Protein AF-A0A7S4SZW3-F1 (afdb_monomer)

Solvent-accessible surface area (backbone atoms only — not comparable to full-atom values): 33339 Å² total; per-residue (Å²): 132,83,81,67,98,62,89,63,89,72,62,67,44,76,42,72,58,24,98,63,13,32,38,39,44,101,88,49,81,38,69,34,59,40,70,69,54,49,54,52,49,53,53,24,60,76,66,71,45,86,62,58,76,78,70,55,50,70,69,56,52,54,50,32,32,19,23,18,48,20,42,51,50,39,27,71,74,71,55,43,67,82,67,76,93,74,54,83,84,53,67,84,66,77,69,69,89,64,81,55,88,83,47,61,69,55,54,50,57,51,37,51,32,20,59,35,82,54,69,91,75,29,39,46,62,76,57,54,62,69,31,70,48,53,55,68,72,63,71,67,59,66,68,58,31,27,56,50,48,54,35,40,47,55,42,39,73,44,57,70,51,60,47,42,49,19,48,59,46,43,80,47,43,48,78,64,35,47,50,58,50,47,51,46,50,58,55,33,24,79,88,66,81,67,44,38,32,61,67,27,38,27,52,34,23,51,70,44,68,46,93,55,24,65,58,50,26,52,46,34,50,62,59,69,59,77,81,87,59,86,45,47,41,64,68,64,56,35,17,53,45,24,67,72,46,52,49,75,69,34,48,50,53,51,50,57,67,45,26,78,88,67,75,70,42,40,46,53,69,44,52,47,58,60,40,38,75,79,42,74,83,72,51,68,64,52,42,46,53,46,49,51,52,41,65,68,69,35,75,92,73,78,84,80,64,96,73,68,52,38,37,67,69,57,54,52,40,70,24,57,68,48,43,54,48,48,53,51,49,51,52,50,50,49,52,50,50,54,52,35,47,53,50,32,52,44,27,61,66,36,44,62,52,42,53,55,53,49,52,56,49,52,52,38,44,54,50,42,57,58,34,41,53,55,50,65,46,85,88,59,58,68,67,60,31,54,50,32,52,56,48,44,50,52,38,50,49,55,47,38,56,46,44,57,60,54,53,43,92,54,57,64,70,57,47,53,52,51,51,49,52,51,56,54,58,73,69,58,85,85,78,98,64,89,78,71,76,77,78,77,81,83,45,78,39,37,57,60,42,55,48,36,64,74,70,39,39,58,57,70,50,54,67,40,47,52,53,40,51,52,46,53,58,40,55,80,75,42,88,76,49,75,66,49,50,50,52,42,38,54,35,48,50,53,44,40,56,55,49,49,54,54,51,55,51,53,50,56,50,46,54,54,50,46,55,53,33,49,56,51,73,63,57,74,74,76,74,71,84,72,83,73,62,86,75,62,86,79,81,83,86,84,90,78,90,84,83,89,80,90,81,90,79,91,82,89,83,87,86,83,89,82,82,88,76,84,82,87,77,80,83,134

Secondary structure (DSSP, 8-state):
----SS--TTSPEEE--GGG-EEEETTEEEE---HHHHHHHHHHHHTT-TTGGGGS-HHHHHHHHHHHHHHHHHHHHHSS-SS-SS-GGGGGG------GGGS-HHHHHHHHHHT-S-TTTSPPHHHHHTSHHHHHH----HHHHHHHHHHHHHHHTS-HHHHHHHHHHHTT--HHHHHHHHHHHHHH-SS-SSEE-HHHHHHHHHHTT-S-HHHHHHHHHHHT-SSS-SSEEHHHHHHHHHHHH--HHHHHHHHHHH-SS--SEE-HHHHHHHHHTT-TT--HHHHHHHHHHHHHHS---S---SSS-EEHHHHHHT-HHHHHHHHHHHHHHHHHHHHHHHHHHHHHHHHHHHHHHHHHHHHHHHHHHHHHHHHH-TTS-HHHHHHHHHHHHHHHHHHHHHHHS--SSS-HHHHHHHHHHHHHHHTS-------PPP-----TTTHHHHHHHHTTGGGTTHHHHHHHHHHHHHHTTSPPPHHHHHHHHHHHHHHHHHHHHHHHHHHHHHHHHHHHHHHHHS-----------SS-S-----------------------------------

Radius of gyration: 40.53 Å; Cα contacts (8 Å, |Δi|>4): 523; chains: 1; bounding box: 101×86×108 Å

Structure (mmCIF, N/CA/C/O backbone):
data_AF-A0A7S4SZW3-F1
#
_entry.id   AF-A0A7S4SZW3-F1
#
loop_
_atom_site.group_PDB
_atom_site.id
_atom_site.type_symbol
_atom_site.label_atom_id
_atom_site.label_alt_id
_atom_site.label_comp_id
_atom_site.label_asym_id
_atom_site.label_entity_id
_atom_site.label_seq_id
_atom_site.pdbx_PDB_ins_code
_atom_site.Cartn_x
_atom_site.Cartn_y
_atom_site.Cartn_z
_atom_site.occupancy
_atom_site.B_iso_or_equiv
_atom_site.auth_seq_id
_atom_site.auth_comp_id
_atom_site.auth_asym_id
_atom_site.auth_atom_id
_atom_site.pdbx_PDB_model_num
ATOM 1 N N . LEU A 1 1 ? -14.433 -16.819 2.470 1.00 30.31 1 LEU A N 1
ATOM 2 C CA . LEU A 1 1 ? -14.154 -16.312 1.106 1.00 30.31 1 LEU A CA 1
ATOM 3 C C . LEU A 1 1 ? -15.058 -15.107 0.884 1.00 30.31 1 LEU A C 1
ATOM 5 O O . LEU A 1 1 ? -16.231 -15.236 1.218 1.00 30.31 1 LEU A O 1
ATOM 9 N N . PRO A 1 2 ? -14.548 -13.937 0.460 1.00 28.16 2 PRO A N 1
ATOM 10 C CA . PRO A 1 2 ? -15.409 -12.787 0.226 1.00 28.16 2 PRO A CA 1
ATOM 11 C C . PRO A 1 2 ? -16.264 -13.086 -1.004 1.00 28.16 2 PRO A C 1
ATOM 13 O O . PRO A 1 2 ? -15.736 -13.489 -2.039 1.00 28.16 2 PRO A O 1
ATOM 16 N N . ALA A 1 3 ? -17.578 -12.932 -0.860 1.00 31.22 3 ALA A N 1
ATOM 17 C CA . ALA A 1 3 ? -18.482 -12.879 -1.992 1.00 31.22 3 ALA A CA 1
ATOM 18 C C . ALA A 1 3 ? -18.010 -11.729 -2.887 1.00 31.22 3 ALA A C 1
ATOM 20 O O . ALA A 1 3 ? -18.008 -10.573 -2.473 1.00 31.22 3 ALA A O 1
ATOM 21 N N . THR A 1 4 ? -17.512 -12.058 -4.071 1.00 34.56 4 THR A N 1
ATOM 22 C CA . THR A 1 4 ? -17.270 -11.075 -5.119 1.00 34.56 4 THR A CA 1
ATOM 23 C C . THR A 1 4 ? -18.615 -10.479 -5.519 1.00 34.56 4 THR A C 1
ATOM 25 O O . THR A 1 4 ? -19.553 -11.228 -5.794 1.00 34.56 4 THR A O 1
ATOM 28 N N . ASP A 1 5 ? -18.692 -9.148 -5.560 1.00 37.91 5 ASP A N 1
ATOM 29 C CA . ASP A 1 5 ? -19.853 -8.304 -5.903 1.00 37.91 5 ASP A CA 1
ATOM 30 C C . ASP A 1 5 ? -20.379 -8.469 -7.348 1.00 37.91 5 ASP A C 1
ATOM 32 O O . ASP A 1 5 ? -20.939 -7.556 -7.948 1.00 37.91 5 ASP A O 1
ATOM 36 N N . ALA A 1 6 ? -20.247 -9.652 -7.938 1.00 37.91 6 ALA A N 1
ATOM 37 C CA . ALA A 1 6 ? -20.726 -9.950 -9.276 1.00 37.91 6 ALA A CA 1
ATOM 38 C C . ALA A 1 6 ? -21.393 -11.326 -9.292 1.00 37.91 6 ALA A C 1
ATOM 40 O O . ALA A 1 6 ? -20.738 -12.321 -9.569 1.00 37.91 6 ALA A O 1
ATOM 41 N N . GLY A 1 7 ? -22.688 -11.359 -8.958 1.00 43.50 7 GLY A N 1
ATOM 42 C CA . GLY A 1 7 ? -23.706 -12.260 -9.522 1.00 43.50 7 GLY A CA 1
ATOM 43 C C . GLY A 1 7 ? -23.380 -13.735 -9.800 1.00 43.50 7 GLY A C 1
ATOM 44 O O . GLY A 1 7 ? -24.019 -14.289 -10.687 1.00 43.50 7 GLY A O 1
ATOM 45 N N . ASP A 1 8 ? -22.428 -14.373 -9.115 1.00 43.72 8 ASP A N 1
ATOM 46 C CA . ASP A 1 8 ? -22.057 -15.765 -9.390 1.00 43.72 8 ASP A CA 1
ATOM 47 C C . ASP A 1 8 ? -23.120 -16.709 -8.781 1.00 43.72 8 ASP A C 1
ATOM 49 O O . ASP A 1 8 ? -23.240 -16.782 -7.552 1.00 43.72 8 ASP A O 1
ATOM 53 N N . PRO A 1 9 ? -23.917 -17.428 -9.598 1.00 49.62 9 PRO A N 1
ATOM 54 C CA . PRO A 1 9 ? -25.117 -18.166 -9.170 1.00 49.62 9 PRO A CA 1
ATOM 55 C C . PRO A 1 9 ? -24.829 -19.431 -8.340 1.00 49.62 9 PRO A C 1
ATOM 57 O O . PRO A 1 9 ? -25.724 -20.216 -8.042 1.00 49.62 9 PRO A O 1
ATOM 60 N N . ARG A 1 10 ? -23.568 -19.687 -7.979 1.00 52.88 10 ARG A N 1
ATOM 61 C CA . ARG A 1 10 ? -23.161 -20.937 -7.316 1.00 52.88 10 ARG A CA 1
ATOM 62 C C . ARG A 1 10 ? -23.232 -20.898 -5.794 1.00 52.88 10 ARG A C 1
ATOM 64 O O . ARG A 1 10 ? -23.084 -21.947 -5.176 1.00 52.88 10 ARG A O 1
ATOM 71 N N . TYR A 1 11 ? -23.438 -19.731 -5.187 1.00 56.66 11 TYR A N 1
ATOM 72 C CA . TYR A 1 11 ? -23.332 -19.572 -3.737 1.00 56.66 11 TYR A CA 1
ATOM 73 C C . TYR A 1 11 ? -24.644 -19.083 -3.122 1.00 56.66 11 TYR A C 1
ATOM 75 O O . TYR A 1 11 ? -25.170 -18.035 -3.496 1.00 56.66 11 TYR A O 1
ATOM 83 N N . ALA A 1 12 ? -25.158 -19.835 -2.144 1.00 63.16 12 ALA A N 1
ATOM 84 C CA . ALA A 1 12 ? -26.318 -19.430 -1.357 1.00 63.16 12 ALA A CA 1
ATOM 85 C C . ALA A 1 12 ? -25.987 -18.174 -0.531 1.00 63.16 12 ALA A C 1
ATOM 87 O O . ALA A 1 12 ? -24.978 -18.129 0.177 1.00 63.16 12 ALA A O 1
ATOM 88 N N . LYS A 1 13 ? -26.847 -17.155 -0.603 1.00 66.94 13 LYS A N 1
ATOM 89 C CA . LYS A 1 13 ? -26.738 -15.938 0.208 1.00 66.94 13 LYS A CA 1
ATOM 90 C C . LYS A 1 13 ? -27.349 -16.196 1.580 1.00 66.94 13 LYS A C 1
ATOM 92 O O . LYS A 1 13 ? -28.472 -16.684 1.675 1.00 66.94 13 LYS A O 1
ATOM 97 N N . VAL A 1 14 ? -26.627 -15.859 2.643 1.00 65.88 14 VAL A N 1
ATOM 98 C CA . VAL A 1 14 ? -27.110 -15.993 4.024 1.00 65.88 14 VAL A CA 1
ATOM 99 C C . VAL A 1 14 ? -27.618 -14.637 4.507 1.00 65.88 14 VAL A C 1
ATOM 101 O O . VAL A 1 14 ? -26.858 -13.673 4.540 1.00 65.88 14 VAL A O 1
ATOM 104 N N . PHE A 1 15 ? -28.884 -14.567 4.903 1.00 66.00 15 PHE A N 1
ATOM 105 C CA . PHE A 1 15 ? -29.509 -13.395 5.505 1.00 66.00 15 PHE A CA 1
ATOM 106 C C . PHE A 1 15 ? -29.899 -13.711 6.947 1.00 66.00 15 PHE A C 1
ATOM 108 O O . PHE A 1 15 ? -30.791 -14.518 7.202 1.00 66.00 15 PHE A O 1
ATOM 115 N N . GLY A 1 16 ? -29.225 -13.065 7.896 1.00 64.12 16 GLY A N 1
ATOM 116 C CA . GLY A 1 16 ? -29.475 -13.266 9.321 1.00 64.12 16 GLY A CA 1
ATOM 117 C C . GLY A 1 16 ? -29.006 -14.625 9.852 1.00 64.12 16 GLY A C 1
ATOM 118 O O . GLY A 1 16 ? -28.382 -15.427 9.159 1.00 64.12 16 GLY A O 1
ATOM 119 N N . PHE A 1 17 ? -29.309 -14.873 11.122 1.00 67.00 17 PHE A N 1
ATOM 120 C CA . PHE A 1 17 ? -28.934 -16.080 11.853 1.00 67.00 17 PHE A CA 1
ATOM 121 C C . PHE A 1 17 ? -30.046 -16.460 12.840 1.00 67.00 17 PHE A C 1
ATOM 123 O O . PHE A 1 17 ? -30.915 -15.636 13.146 1.00 67.00 17 PHE A O 1
ATOM 130 N N . GLY A 1 18 ? -30.056 -17.706 13.315 1.00 72.25 18 GLY A N 1
ATOM 131 C CA . GLY A 1 18 ? -31.034 -18.158 14.299 1.00 72.25 18 GLY A CA 1
ATOM 132 C C . GLY A 1 18 ? -32.472 -18.121 13.783 1.00 72.25 18 GLY A C 1
ATOM 133 O O . GLY A 1 18 ? -32.779 -18.586 12.684 1.00 72.25 18 GLY A O 1
ATOM 134 N N . ILE A 1 19 ? -33.365 -17.521 14.574 1.00 67.62 19 ILE A N 1
ATOM 135 C CA . ILE A 1 19 ? -34.800 -17.377 14.262 1.00 67.62 19 ILE A CA 1
ATOM 136 C C . ILE A 1 19 ? -35.043 -16.516 13.007 1.00 67.62 19 ILE A C 1
ATOM 138 O O . ILE A 1 19 ? -36.060 -16.684 12.338 1.00 67.62 19 ILE A O 1
ATOM 142 N N . LEU A 1 20 ? -34.111 -15.627 12.656 1.00 66.12 20 LEU A N 1
ATOM 143 C CA . LEU A 1 20 ? -34.199 -14.763 11.471 1.00 66.12 20 LEU A CA 1
ATOM 144 C C . LEU A 1 20 ? -33.344 -15.272 10.300 1.00 66.12 20 LEU A C 1
ATOM 146 O O . LEU A 1 20 ? -33.297 -14.631 9.255 1.00 66.12 20 LEU A O 1
ATOM 150 N N . GLY A 1 21 ? -32.659 -16.407 10.471 1.00 70.25 21 GLY A N 1
ATOM 151 C CA . GLY A 1 21 ? -31.776 -16.969 9.458 1.00 70.25 21 GLY A CA 1
ATOM 152 C C . GLY A 1 21 ? -32.549 -17.474 8.245 1.00 70.25 21 GLY A C 1
ATOM 153 O O . GLY A 1 21 ? -33.362 -18.394 8.355 1.00 70.25 21 GLY A O 1
ATOM 154 N N . THR A 1 22 ? -32.254 -16.904 7.083 1.00 71.50 22 THR A N 1
ATOM 155 C CA . THR A 1 22 ? -32.758 -17.332 5.776 1.00 71.50 22 THR A CA 1
ATOM 156 C C . THR A 1 22 ? -31.604 -17.479 4.794 1.00 71.50 22 THR A C 1
ATOM 158 O O . THR A 1 22 ? -30.723 -16.633 4.697 1.00 71.50 22 THR A O 1
ATOM 161 N N . LEU A 1 23 ? -31.603 -18.586 4.068 1.00 72.50 23 LEU A N 1
ATOM 162 C CA . LEU A 1 23 ? -30.692 -18.908 2.987 1.00 72.50 23 LEU A CA 1
ATOM 163 C C . LEU A 1 23 ? -31.435 -18.695 1.679 1.00 72.50 23 LEU A C 1
ATOM 165 O O . LEU A 1 23 ? -32.443 -19.349 1.425 1.00 72.50 23 LEU A O 1
ATOM 169 N N . VAL A 1 24 ? -30.936 -17.778 0.867 1.00 68.56 24 VAL A N 1
ATOM 170 C CA . VAL A 1 24 ? -31.509 -17.439 -0.430 1.00 68.56 24 VAL A CA 1
ATOM 171 C C . VAL A 1 24 ? -30.620 -18.040 -1.505 1.00 68.56 24 VAL A C 1
ATOM 173 O O . VAL A 1 24 ? -29.436 -17.711 -1.603 1.00 68.56 24 VAL A O 1
ATOM 176 N N . ASP A 1 25 ? -31.191 -18.929 -2.307 1.00 67.56 25 ASP A N 1
ATOM 177 C CA . ASP A 1 25 ? -30.577 -19.440 -3.528 1.00 67.56 25 ASP A CA 1
ATOM 178 C C . ASP A 1 25 ? -31.562 -19.341 -4.700 1.00 67.56 25 ASP A C 1
ATOM 180 O O . ASP A 1 25 ? -32.731 -18.996 -4.518 1.00 67.56 25 ASP A O 1
ATOM 184 N N . ASP A 1 26 ? -31.119 -19.703 -5.904 1.00 62.53 26 ASP A N 1
ATOM 185 C CA . ASP A 1 26 ? -31.947 -19.696 -7.122 1.00 62.53 26 ASP A CA 1
ATOM 186 C C . ASP A 1 26 ? -33.209 -20.577 -7.008 1.00 62.53 26 ASP A C 1
ATOM 188 O O . ASP A 1 26 ? -34.135 -20.491 -7.818 1.00 62.53 26 ASP A O 1
ATOM 192 N N . CYS A 1 27 ? -33.262 -21.456 -6.003 1.00 57.38 27 CYS A N 1
ATOM 193 C CA . CYS A 1 27 ? -34.390 -22.327 -5.725 1.00 57.38 27 CYS A CA 1
ATOM 194 C C . CYS A 1 27 ? -35.438 -21.745 -4.767 1.00 57.38 27 CYS A C 1
ATOM 196 O O . CYS A 1 27 ? -36.464 -22.406 -4.575 1.00 57.38 27 CYS A O 1
ATOM 198 N N . GLY A 1 28 ? -35.208 -20.554 -4.210 1.00 63.19 28 GLY A N 1
ATOM 199 C CA . GLY A 1 28 ? -36.109 -19.846 -3.301 1.00 63.19 28 GLY A CA 1
ATOM 200 C C . GLY A 1 28 ? -35.564 -19.700 -1.878 1.00 63.19 28 GLY A C 1
ATOM 201 O O . GLY A 1 28 ? -34.566 -20.312 -1.500 1.00 63.19 28 GLY A O 1
ATOM 202 N N . ASP A 1 29 ? -36.255 -18.889 -1.078 1.00 68.75 29 ASP A N 1
ATOM 203 C CA . ASP A 1 29 ? -35.868 -18.581 0.300 1.00 68.75 29 ASP A CA 1
ATOM 204 C C . ASP A 1 29 ? -36.092 -19.788 1.218 1.00 68.75 29 ASP A C 1
ATOM 206 O O . ASP A 1 29 ? -37.175 -20.382 1.262 1.00 68.75 29 ASP A O 1
ATOM 210 N N . ARG A 1 30 ? -35.065 -20.154 1.986 1.00 73.38 30 ARG A N 1
ATOM 211 C CA . ARG A 1 30 ? -35.088 -21.302 2.897 1.00 73.38 30 ARG A CA 1
ATOM 212 C C . ARG A 1 30 ? -34.680 -20.872 4.291 1.00 73.38 30 ARG A C 1
ATOM 214 O O . ARG A 1 30 ? -33.566 -20.419 4.507 1.00 73.38 30 ARG A O 1
ATOM 221 N N . SER A 1 31 ? -35.553 -21.041 5.271 1.00 72.69 31 SER A N 1
ATOM 222 C CA . SER A 1 31 ? -35.206 -20.754 6.665 1.00 72.69 31 SER A CA 1
ATOM 223 C C . SER A 1 31 ? -34.156 -21.732 7.196 1.00 72.69 31 SER A C 1
ATOM 225 O O . SER A 1 31 ? -34.266 -22.942 6.985 1.00 72.69 31 SER A O 1
ATOM 227 N N . CYS A 1 32 ? -33.214 -21.231 7.990 1.00 76.50 32 CYS A N 1
ATOM 228 C CA . CYS A 1 32 ? -32.220 -22.022 8.721 1.00 76.50 32 CYS A CA 1
ATOM 229 C C . CYS A 1 32 ? -32.797 -22.666 9.993 1.00 76.50 32 CYS A C 1
ATOM 231 O O . CYS A 1 32 ? -32.067 -22.888 10.959 1.00 76.50 32 CYS A O 1
ATOM 233 N N . TRP A 1 33 ? -34.111 -22.881 10.057 1.00 79.00 33 TRP A N 1
ATOM 234 C CA . TRP A 1 33 ? -34.772 -23.305 11.283 1.00 79.00 33 TRP A CA 1
ATOM 235 C C . TRP A 1 33 ? -34.561 -24.793 11.552 1.00 79.00 33 TRP A C 1
ATOM 237 O O . TRP A 1 33 ? -34.513 -25.600 10.618 1.00 79.00 33 TRP A O 1
ATOM 247 N N . PRO A 1 34 ? -34.479 -25.181 12.833 1.00 79.25 34 PRO A N 1
ATOM 248 C CA . PRO A 1 34 ? -34.482 -26.583 13.196 1.00 79.25 34 PRO A CA 1
ATOM 249 C C . PRO A 1 34 ? -35.859 -27.223 12.958 1.00 79.25 34 PRO A C 1
ATOM 251 O O . PRO A 1 34 ? -36.873 -26.515 12.892 1.00 79.25 34 PRO A O 1
ATOM 254 N N . PRO A 1 35 ? -35.940 -28.565 12.892 1.00 77.06 35 PRO A N 1
ATOM 255 C CA . PRO A 1 35 ? -37.190 -29.283 12.644 1.00 77.06 35 PRO A CA 1
ATOM 256 C C . PRO A 1 35 ? -38.271 -28.942 13.675 1.00 77.06 35 PRO A C 1
ATOM 258 O O . PRO A 1 35 ? -39.436 -28.764 13.322 1.00 77.06 35 PRO A O 1
ATOM 261 N N . GLU A 1 36 ? -37.883 -28.771 14.941 1.00 78.75 36 GLU A N 1
ATOM 262 C CA . GLU A 1 36 ? -38.805 -28.383 16.013 1.00 78.75 36 GLU A CA 1
ATOM 263 C C . GLU A 1 36 ? -39.377 -26.974 15.790 1.00 78.75 36 GLU A C 1
ATOM 265 O O . GLU A 1 36 ? -40.552 -26.723 16.060 1.00 78.75 36 GLU A O 1
ATOM 270 N N . GLY A 1 37 ? -38.564 -26.054 15.258 1.00 79.00 37 GLY A N 1
ATOM 271 C CA . GLY A 1 37 ? -38.998 -24.698 14.932 1.00 79.00 37 GLY A CA 1
ATOM 272 C C . GLY A 1 37 ? -39.996 -24.660 13.784 1.00 79.00 37 GLY A C 1
ATOM 273 O O . GLY A 1 37 ? -40.968 -23.908 13.839 1.00 79.00 37 GLY A O 1
ATOM 274 N N . HIS A 1 38 ? -39.831 -25.542 12.800 1.00 76.38 38 HIS A N 1
ATOM 275 C CA . HIS A 1 38 ? -40.815 -25.724 11.738 1.00 76.38 38 HIS A CA 1
ATOM 276 C C . HIS A 1 38 ? -42.146 -26.277 12.235 1.00 76.38 38 HIS A C 1
ATOM 278 O O . HIS A 1 38 ? -43.194 -25.756 11.849 1.00 76.38 38 HIS A O 1
ATOM 284 N N . MET A 1 39 ? -42.124 -27.270 13.125 1.00 77.25 39 MET A N 1
ATOM 285 C CA . MET A 1 39 ? -43.350 -27.794 13.734 1.00 77.25 39 MET A CA 1
ATOM 286 C C . MET A 1 39 ? -44.084 -26.713 14.535 1.00 77.25 39 MET A C 1
ATOM 288 O O . MET A 1 39 ? -45.298 -26.555 14.398 1.00 77.25 39 MET A O 1
ATOM 292 N N . LEU A 1 40 ? -43.351 -25.922 15.326 1.00 80.56 40 LEU A N 1
ATOM 293 C CA . LEU A 1 40 ? -43.925 -24.814 16.092 1.00 80.56 40 LEU A CA 1
ATOM 294 C C . LEU A 1 40 ? -44.498 -23.721 15.189 1.00 80.56 40 LEU A C 1
ATOM 296 O O . LEU A 1 40 ? -45.578 -23.207 15.474 1.00 80.56 40 LEU A O 1
ATOM 300 N N . HIS A 1 41 ? -43.830 -23.405 14.080 1.00 81.25 41 HIS A N 1
ATOM 301 C CA . HIS A 1 41 ? -44.348 -22.453 13.106 1.00 81.25 41 HIS A CA 1
ATOM 302 C C . HIS A 1 41 ? -45.645 -22.939 12.451 1.00 81.25 41 HIS A C 1
ATOM 304 O O . HIS A 1 41 ? -46.604 -22.176 12.363 1.00 81.25 41 HIS A O 1
ATOM 310 N N . GLN A 1 42 ? -45.713 -24.209 12.038 1.00 81.25 42 GLN A N 1
ATOM 311 C CA . GLN A 1 42 ? -46.928 -24.796 11.460 1.00 81.25 42 GLN A CA 1
ATOM 312 C C . GLN A 1 42 ? -48.089 -24.798 12.465 1.00 81.25 42 GLN A C 1
ATOM 314 O O . GLN A 1 42 ? -49.207 -24.411 12.123 1.00 81.25 42 GLN A O 1
ATOM 319 N N . ALA A 1 43 ? -47.822 -25.156 13.724 1.00 81.81 43 ALA A N 1
ATOM 320 C CA . ALA A 1 43 ? -48.816 -25.098 14.794 1.00 81.81 43 ALA A CA 1
ATOM 321 C C . ALA A 1 43 ? -49.287 -23.658 15.073 1.00 81.81 43 ALA A C 1
ATOM 323 O O . ALA A 1 43 ? -50.478 -23.413 15.264 1.00 81.81 43 ALA A O 1
ATOM 324 N N . ALA A 1 44 ? -48.372 -22.686 15.056 1.00 83.81 44 ALA A N 1
ATOM 325 C CA . ALA A 1 44 ? -48.701 -21.276 15.226 1.00 83.81 44 ALA A CA 1
ATOM 326 C C . ALA A 1 44 ? -49.536 -20.728 14.059 1.00 83.81 44 ALA A C 1
ATOM 328 O O . ALA A 1 44 ? -50.492 -19.989 14.294 1.00 83.81 44 ALA A O 1
ATOM 329 N N . GLN A 1 45 ? -49.234 -21.127 12.818 1.00 82.44 45 GLN A N 1
ATOM 330 C CA . GLN A 1 45 ? -50.043 -20.786 11.645 1.00 82.44 45 GLN A CA 1
ATOM 331 C C . GLN A 1 45 ? -51.464 -21.350 11.761 1.00 82.44 45 GLN A C 1
ATOM 333 O O . GLN A 1 45 ? -52.427 -20.611 11.547 1.00 82.44 45 GLN A O 1
ATOM 338 N N . ALA A 1 46 ? -51.602 -22.618 12.164 1.00 85.69 46 ALA A N 1
ATOM 339 C CA . ALA A 1 46 ? -52.904 -23.246 12.390 1.00 85.69 46 ALA A CA 1
ATOM 340 C C . ALA A 1 46 ? -53.727 -22.504 13.461 1.00 85.69 46 ALA A C 1
ATOM 342 O O . ALA A 1 46 ? -54.930 -22.308 13.299 1.00 85.69 46 ALA A O 1
ATOM 343 N N . ASN A 1 47 ? -53.062 -22.013 14.511 1.00 84.81 47 ASN A N 1
ATOM 344 C CA . ASN A 1 47 ? -53.687 -21.298 15.625 1.00 84.81 47 ASN A CA 1
ATOM 345 C C . ASN A 1 47 ? -53.761 -19.768 15.441 1.00 84.81 47 ASN A C 1
ATOM 347 O O . ASN A 1 47 ? -54.202 -19.071 16.354 1.00 84.81 47 ASN A O 1
ATOM 351 N N . LYS A 1 48 ? -53.338 -19.225 14.286 1.00 85.75 48 LYS A N 1
ATOM 352 C CA . LYS A 1 48 ? -53.221 -17.773 14.010 1.00 85.75 48 LYS A CA 1
ATOM 353 C C . LYS A 1 48 ? -52.426 -16.997 15.073 1.00 85.75 48 LYS A C 1
ATOM 355 O O . LYS A 1 48 ? -52.664 -15.811 15.309 1.00 85.75 48 LYS A O 1
ATOM 360 N N . ASP A 1 49 ? -51.464 -17.654 15.704 1.00 82.19 49 ASP A N 1
ATOM 361 C CA . ASP A 1 49 ? -50.702 -17.097 16.810 1.00 82.19 49 ASP A CA 1
ATOM 362 C C . ASP A 1 49 ? -49.471 -16.345 16.305 1.00 82.19 49 ASP A C 1
ATOM 364 O O . ASP A 1 49 ? -48.474 -16.942 15.908 1.00 82.19 49 ASP A O 1
ATOM 368 N N . ARG A 1 50 ? -49.529 -15.011 16.320 1.00 77.94 50 ARG A N 1
ATOM 369 C CA . ARG A 1 50 ? -48.428 -14.155 15.849 1.00 77.94 50 ARG A CA 1
ATOM 370 C C . ARG A 1 50 ? -47.304 -13.970 16.877 1.00 77.94 50 ARG A C 1
ATOM 372 O O . ARG A 1 50 ? -46.222 -13.531 16.507 1.00 77.94 50 ARG A O 1
ATOM 379 N N . GLY A 1 51 ? -47.535 -14.303 18.149 1.00 79.56 51 GLY A N 1
ATOM 380 C CA . GLY A 1 51 ? -46.595 -14.069 19.256 1.00 79.56 51 GLY A CA 1
ATOM 381 C C . GLY A 1 51 ? -45.753 -15.286 19.640 1.00 79.56 51 GLY A C 1
ATOM 382 O O . GLY A 1 51 ? -45.027 -15.242 20.632 1.00 79.56 51 GLY A O 1
ATOM 383 N N . TRP A 1 52 ? -45.852 -16.384 18.889 1.00 81.81 52 TRP A N 1
ATOM 384 C CA . TRP A 1 52 ? -45.262 -17.672 19.253 1.00 81.81 52 TRP A CA 1
ATOM 385 C C . TRP A 1 52 ? -43.735 -17.636 19.434 1.00 81.81 52 TRP A C 1
ATOM 387 O O . TRP A 1 52 ? -43.216 -18.265 20.355 1.00 81.81 52 TRP A O 1
ATOM 397 N N . ILE A 1 53 ? -43.030 -16.822 18.641 1.00 79.94 53 ILE A N 1
ATOM 398 C CA . ILE A 1 53 ? -41.573 -16.620 18.731 1.00 79.94 53 ILE A CA 1
ATOM 399 C C . ILE A 1 53 ? -41.172 -15.990 20.074 1.00 79.94 53 ILE A C 1
ATOM 401 O O . ILE A 1 53 ? -40.167 -16.367 20.683 1.00 79.94 53 ILE A O 1
ATOM 405 N N . LEU A 1 54 ? -41.971 -15.044 20.579 1.00 80.44 54 LEU A N 1
ATOM 406 C CA . LEU A 1 54 ? -41.677 -14.348 21.835 1.00 80.44 54 LEU A CA 1
ATOM 407 C C . LEU A 1 54 ? -41.766 -15.283 23.046 1.00 80.44 54 LEU A C 1
ATOM 409 O O . LEU A 1 54 ? -41.090 -15.039 24.040 1.00 80.44 54 LEU A O 1
ATOM 413 N N . ARG A 1 55 ? -42.534 -16.374 22.942 1.00 80.88 55 ARG A N 1
ATOM 414 C CA . ARG A 1 55 ? -42.713 -17.374 24.007 1.00 80.88 55 ARG A CA 1
ATOM 415 C C . ARG A 1 55 ? -41.687 -18.508 23.977 1.00 80.88 55 ARG A C 1
ATOM 417 O O . ARG A 1 55 ? -41.732 -19.379 24.842 1.00 80.88 55 ARG A O 1
ATOM 424 N N . LEU A 1 56 ? -40.764 -18.509 23.012 1.00 80.38 56 LEU A N 1
ATOM 425 C CA . LEU A 1 56 ? -39.636 -19.440 23.011 1.00 80.38 56 LEU A CA 1
ATOM 426 C C . LEU A 1 56 ? -38.770 -19.204 24.253 1.00 80.38 56 LEU A C 1
ATOM 428 O O . LEU A 1 56 ? -38.342 -18.077 24.508 1.00 80.38 56 LEU A O 1
ATOM 432 N N . THR A 1 57 ? -38.484 -20.272 24.998 1.00 82.06 57 THR A N 1
ATOM 433 C CA . THR A 1 57 ? -37.564 -20.219 26.139 1.00 82.06 57 THR A CA 1
ATOM 434 C C . THR A 1 57 ? -36.152 -19.868 25.663 1.00 82.06 57 THR A C 1
ATOM 436 O O . THR A 1 57 ? -35.751 -20.248 24.562 1.00 82.06 57 THR A O 1
ATOM 439 N N . GLY A 1 58 ? -35.364 -19.177 26.495 1.00 79.06 58 GLY A N 1
ATOM 440 C CA . GLY A 1 58 ? -33.983 -18.806 26.146 1.00 79.06 58 GLY A CA 1
ATOM 441 C C . GLY A 1 58 ? -33.117 -20.008 25.744 1.00 79.06 58 GLY A C 1
ATOM 442 O O . GLY A 1 58 ? -32.342 -19.922 24.798 1.00 79.06 58 GLY A O 1
ATOM 443 N N . THR A 1 59 ? -33.333 -21.164 26.376 1.00 80.25 59 THR A N 1
ATOM 444 C CA . THR A 1 59 ? -32.656 -22.429 26.046 1.00 80.25 59 THR A CA 1
ATOM 445 C C . THR A 1 59 ? -32.972 -22.935 24.639 1.00 80.25 59 THR A C 1
ATOM 447 O O . THR A 1 59 ? -32.075 -23.401 23.939 1.00 80.25 59 THR A O 1
ATOM 450 N N . LEU A 1 60 ? -34.227 -22.815 24.193 1.00 80.94 60 LEU A N 1
ATOM 451 C CA . LEU A 1 60 ? -34.617 -23.192 22.835 1.00 80.94 60 LEU A CA 1
ATOM 452 C C . LEU A 1 60 ? -34.010 -22.240 21.807 1.00 80.94 60 LEU A C 1
ATOM 454 O O . LEU A 1 60 ? -33.550 -22.706 20.772 1.00 80.94 60 LEU A O 1
ATOM 458 N N . ARG A 1 61 ? -33.945 -20.935 22.107 1.00 82.12 61 ARG A N 1
ATOM 459 C CA . ARG A 1 61 ? -33.316 -19.948 21.213 1.00 82.12 61 ARG A CA 1
ATOM 460 C C . ARG A 1 61 ? -31.846 -20.284 20.954 1.00 82.12 61 ARG A C 1
ATOM 462 O O . ARG A 1 61 ? -31.461 -20.411 19.800 1.00 82.12 61 ARG A O 1
ATOM 469 N N . ILE A 1 62 ? -31.080 -20.565 22.009 1.00 83.38 62 ILE A N 1
ATOM 470 C CA . ILE A 1 62 ? -29.665 -20.963 21.892 1.00 83.38 62 ILE A CA 1
ATOM 471 C C . ILE A 1 62 ? -29.516 -22.250 21.064 1.00 83.38 62 ILE A C 1
ATOM 473 O O . ILE A 1 62 ? -28.668 -22.333 20.179 1.00 83.38 62 ILE A O 1
ATOM 477 N N . ALA A 1 63 ? -30.368 -23.255 21.297 1.00 84.00 63 ALA A N 1
ATOM 478 C CA . ALA A 1 63 ? -30.330 -24.500 20.526 1.00 84.00 63 ALA A CA 1
ATOM 479 C C . ALA A 1 63 ? -30.678 -24.295 19.038 1.00 84.00 63 ALA A C 1
ATOM 481 O O . ALA A 1 63 ? -30.236 -25.064 18.179 1.00 84.00 63 ALA A O 1
ATOM 482 N N . TRP A 1 64 ? -31.493 -23.292 18.713 1.00 86.69 64 TRP A N 1
ATOM 483 C CA . TRP A 1 64 ? -31.824 -22.934 17.334 1.00 86.69 64 TRP A CA 1
ATOM 484 C C . TRP A 1 64 ? -30.686 -22.181 16.659 1.00 86.69 64 TRP A C 1
ATOM 486 O O . TRP A 1 64 ? -30.388 -22.462 15.499 1.00 86.69 64 TRP A O 1
ATOM 496 N N . ASP A 1 65 ? -30.012 -21.300 17.396 1.00 85.81 65 ASP A N 1
ATOM 497 C CA . ASP A 1 65 ? -28.809 -20.616 16.933 1.00 85.81 65 ASP A CA 1
ATOM 498 C C . ASP A 1 65 ? -27.721 -21.642 16.573 1.00 85.81 65 ASP A C 1
ATOM 500 O O . ASP A 1 65 ? -27.201 -21.597 15.457 1.00 85.81 65 ASP A O 1
ATOM 504 N N . SER A 1 66 ? -27.482 -22.657 17.419 1.00 88.12 66 SER A N 1
ATOM 505 C CA . SER A 1 66 ? -26.589 -23.790 17.103 1.00 88.12 66 SER A CA 1
ATOM 506 C C . SER A 1 66 ? -26.960 -24.504 15.796 1.00 88.12 66 SER A C 1
ATOM 508 O O . SER A 1 66 ? -26.092 -24.801 14.977 1.00 88.12 66 SER A O 1
ATOM 510 N N . TRP A 1 67 ? -28.248 -24.774 15.564 1.00 87.12 67 TRP A N 1
ATOM 511 C CA . TRP A 1 67 ? -28.689 -25.435 14.330 1.00 87.12 67 TRP A CA 1
ATOM 512 C C . TRP A 1 67 ? -28.471 -24.553 13.098 1.00 87.12 67 TRP A C 1
ATOM 514 O O . TRP A 1 67 ? -28.002 -25.016 12.053 1.00 87.12 67 TRP A O 1
ATOM 524 N N . SER A 1 68 ? -28.790 -23.264 13.219 1.00 86.00 68 SER A N 1
ATOM 525 C CA . SER A 1 68 ? -28.564 -22.306 12.144 1.00 86.00 68 SER A CA 1
ATOM 526 C C . SER A 1 68 ? -27.070 -22.169 11.826 1.00 86.00 68 SER A C 1
ATOM 528 O O . SER A 1 68 ? -26.716 -22.137 10.647 1.00 86.00 68 SER A O 1
ATOM 530 N N . LEU A 1 69 ? -26.195 -22.245 12.843 1.00 86.94 69 LEU A N 1
ATOM 531 C CA . LEU A 1 69 ? -24.742 -22.320 12.674 1.00 86.94 69 LEU A CA 1
ATOM 532 C C . LEU A 1 69 ? -24.351 -23.511 11.815 1.00 86.94 69 LEU A C 1
ATOM 534 O O . LEU A 1 69 ? -23.689 -23.341 10.797 1.00 86.94 69 LEU A O 1
ATOM 538 N N . GLY A 1 70 ? -24.806 -24.707 12.197 1.00 86.31 70 GLY A N 1
ATOM 539 C CA . GLY A 1 70 ? -24.510 -25.937 11.467 1.00 86.31 70 GLY A CA 1
ATOM 540 C C . GLY A 1 70 ? -24.993 -25.879 10.020 1.00 86.31 70 GLY A C 1
ATOM 541 O O . GLY A 1 70 ? -24.298 -26.335 9.116 1.00 86.31 70 GLY A O 1
ATOM 542 N N . THR A 1 71 ? -26.145 -25.246 9.780 1.00 82.19 71 THR A N 1
ATOM 543 C CA . THR A 1 71 ? -26.715 -25.092 8.436 1.00 82.19 71 THR A CA 1
ATOM 544 C C . THR A 1 71 ? -25.849 -24.182 7.564 1.00 82.19 71 THR A C 1
ATOM 546 O O . THR A 1 71 ? -25.546 -24.526 6.421 1.00 82.19 71 THR A O 1
ATOM 549 N N . VAL A 1 72 ? -25.412 -23.041 8.108 1.00 82.88 72 VAL A N 1
ATOM 550 C CA . VAL A 1 72 ? -24.520 -22.098 7.417 1.00 82.88 72 VAL A CA 1
ATOM 551 C C . VAL A 1 72 ? -23.140 -22.715 7.193 1.00 82.88 72 VAL A C 1
ATOM 553 O O . VAL A 1 72 ? -22.595 -22.614 6.098 1.00 82.88 72 VAL A O 1
ATOM 556 N N . MET A 1 73 ? -22.589 -23.403 8.194 1.00 82.56 73 MET A N 1
ATOM 557 C CA . MET A 1 73 ? -21.300 -24.089 8.083 1.00 82.56 73 MET A CA 1
ATOM 558 C C . MET A 1 73 ? -21.327 -25.170 7.004 1.00 82.56 73 MET A C 1
ATOM 560 O O . MET A 1 73 ? -20.428 -25.206 6.167 1.00 82.56 73 MET A O 1
ATOM 564 N N . TYR A 1 74 ? -22.377 -25.996 6.971 1.00 80.00 74 TYR A N 1
ATOM 565 C CA . TYR A 1 74 ? -22.572 -26.985 5.913 1.00 80.00 74 TYR A CA 1
ATOM 566 C C . TYR A 1 74 ? -22.605 -26.310 4.534 1.00 80.00 74 TYR A C 1
ATOM 568 O O . TYR A 1 74 ? -21.912 -26.749 3.621 1.00 80.00 74 TYR A O 1
ATOM 576 N N . ALA A 1 75 ? -23.345 -25.204 4.395 1.00 78.19 75 ALA A N 1
ATOM 577 C CA . ALA A 1 75 ? -23.443 -24.471 3.135 1.00 78.19 75 ALA A CA 1
ATOM 578 C C . ALA A 1 75 ? -22.104 -23.885 2.663 1.00 78.19 75 ALA A C 1
ATOM 580 O O . ALA A 1 75 ? -21.807 -23.929 1.472 1.00 78.19 75 ALA A O 1
ATOM 581 N N . ILE A 1 76 ? -21.281 -23.373 3.582 1.00 78.12 76 ILE A N 1
ATOM 582 C CA . ILE A 1 76 ? -19.940 -22.852 3.269 1.00 78.12 76 ILE A CA 1
ATOM 583 C C . ILE A 1 76 ? -19.002 -23.976 2.816 1.00 78.12 76 ILE A C 1
ATOM 585 O O . ILE A 1 76 ? -18.172 -23.767 1.934 1.00 78.12 76 ILE A O 1
ATOM 589 N N . ILE A 1 77 ? -19.119 -25.148 3.438 1.00 76.69 77 ILE A N 1
ATOM 590 C CA . ILE A 1 77 ? -18.217 -26.279 3.236 1.00 76.69 77 ILE A CA 1
ATOM 591 C C . ILE A 1 77 ? -18.562 -27.073 1.965 1.00 76.69 77 ILE A C 1
ATOM 593 O O . ILE A 1 77 ? -17.684 -27.337 1.149 1.00 76.69 77 ILE A O 1
ATOM 597 N N . ASP A 1 78 ? -19.827 -27.462 1.806 1.00 73.12 78 ASP A N 1
ATOM 598 C CA . ASP A 1 78 ? -20.300 -28.340 0.724 1.00 73.12 78 ASP A CA 1
ATOM 599 C C . ASP A 1 78 ? -20.810 -27.539 -0.491 1.00 73.12 78 ASP A C 1
ATOM 601 O O . ASP A 1 78 ? -21.055 -28.090 -1.563 1.00 73.12 78 ASP A O 1
ATOM 605 N N . GLY A 1 79 ? -21.026 -26.225 -0.337 1.00 69.88 79 GLY A N 1
ATOM 606 C CA . GLY A 1 79 ? -21.635 -25.372 -1.367 1.00 69.88 79 GLY A CA 1
ATOM 607 C C . GLY A 1 79 ? -23.116 -25.680 -1.631 1.00 69.88 79 GLY A C 1
ATOM 608 O O . GLY A 1 79 ? -23.723 -25.107 -2.534 1.00 69.88 79 GLY A O 1
ATOM 609 N N . ARG A 1 80 ? -23.717 -26.592 -0.859 1.00 70.62 80 ARG A N 1
ATOM 610 C CA . ARG A 1 80 ? -25.125 -27.003 -0.937 1.00 70.62 80 ARG A CA 1
ATOM 611 C C . ARG A 1 80 ? -25.777 -26.841 0.423 1.00 70.62 80 ARG A C 1
ATOM 613 O O . ARG A 1 80 ? -25.101 -26.803 1.439 1.00 70.62 80 ARG A O 1
ATOM 620 N N . LEU A 1 81 ? -27.104 -26.783 0.465 1.00 70.69 81 LEU A N 1
ATOM 621 C CA . LEU A 1 81 ? -27.814 -26.790 1.742 1.00 70.69 81 LEU A CA 1
ATOM 622 C C . LEU A 1 81 ? -27.953 -28.220 2.281 1.00 70.69 81 LEU A C 1
ATOM 624 O O . LEU A 1 81 ? -28.182 -29.136 1.488 1.00 70.69 81 LEU A O 1
ATOM 628 N N . PRO A 1 82 ? -27.909 -28.413 3.612 1.00 66.69 82 PRO A N 1
ATOM 629 C CA . PRO A 1 82 ? -28.028 -29.743 4.218 1.00 66.69 82 PRO A CA 1
ATOM 630 C C . PRO A 1 82 ? -29.410 -30.387 4.015 1.00 66.69 82 PRO A C 1
ATOM 632 O O . PRO A 1 82 ? -29.577 -31.580 4.264 1.00 66.69 82 PRO A O 1
ATOM 635 N N . PHE A 1 83 ? -30.407 -29.621 3.547 1.00 69.75 83 PHE A N 1
ATOM 636 C CA . PHE A 1 83 ? -31.783 -30.073 3.325 1.00 69.75 83 PHE A CA 1
ATOM 637 C C . PHE A 1 83 ? -32.222 -29.833 1.865 1.00 69.75 83 PHE A C 1
ATOM 639 O O . PHE A 1 83 ? -32.051 -28.740 1.314 1.00 69.75 83 PHE A O 1
ATOM 646 N N . GLY A 1 84 ? -32.798 -30.861 1.227 1.00 57.38 84 GLY A N 1
ATOM 647 C CA . GLY A 1 84 ? -33.265 -30.831 -0.169 1.00 57.38 84 GLY A CA 1
ATOM 648 C C . GLY A 1 84 ? -34.640 -30.167 -0.387 1.00 57.38 84 GLY A C 1
ATOM 649 O O . GLY A 1 84 ? -35.347 -29.838 0.558 1.00 57.38 84 GLY A O 1
ATOM 650 N N . ARG A 1 85 ? -35.043 -29.995 -1.662 1.00 48.00 85 ARG A N 1
ATOM 651 C CA . ARG A 1 85 ? -36.297 -29.325 -2.105 1.00 48.00 85 ARG A CA 1
ATOM 652 C C . ARG A 1 85 ? -37.606 -30.049 -1.737 1.00 48.00 85 ARG A C 1
ATOM 654 O O . ARG A 1 85 ? -38.669 -29.439 -1.814 1.00 48.00 85 ARG A O 1
ATOM 661 N N . ARG A 1 86 ? -37.577 -31.348 -1.430 1.00 42.03 86 ARG A N 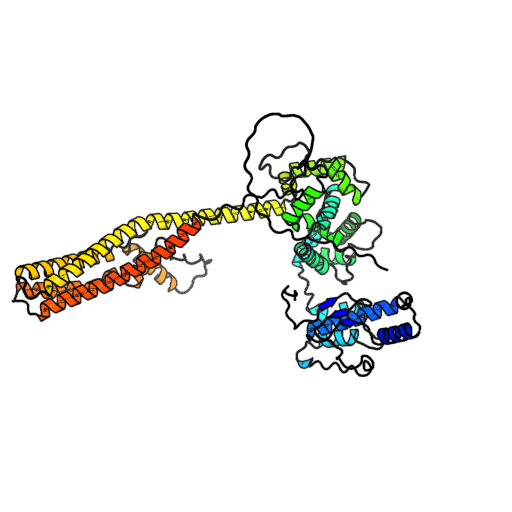1
ATOM 662 C CA . ARG A 1 86 ? -38.798 -32.139 -1.209 1.00 42.03 86 ARG A CA 1
ATOM 663 C C . ARG A 1 86 ? -39.102 -32.210 0.281 1.00 42.03 86 ARG A C 1
ATOM 665 O O . ARG A 1 86 ? -38.379 -32.862 1.017 1.00 42.03 86 ARG A O 1
ATOM 672 N N . THR A 1 87 ? -40.157 -31.488 0.661 1.00 44.22 87 THR A N 1
ATOM 673 C CA . THR A 1 87 ? -40.876 -31.576 1.938 1.00 44.22 87 THR A CA 1
ATOM 674 C C . THR A 1 87 ? -39.996 -31.521 3.187 1.00 44.22 87 THR A C 1
ATOM 676 O O . THR A 1 87 ? -39.499 -32.528 3.672 1.00 44.22 87 THR A O 1
ATOM 679 N N . GLN A 1 88 ? -39.948 -30.345 3.822 1.00 49.09 88 GLN A N 1
ATOM 680 C CA . GLN A 1 88 ? -39.475 -30.158 5.206 1.00 49.09 88 GLN A CA 1
ATOM 681 C C . GLN A 1 88 ? -40.148 -31.100 6.236 1.00 49.09 88 GLN A C 1
ATOM 683 O O . GLN A 1 88 ? -39.663 -31.224 7.356 1.00 49.09 88 GLN A O 1
ATOM 688 N N . ALA A 1 89 ? -41.234 -31.791 5.860 1.00 40.28 89 ALA A N 1
ATOM 689 C CA . ALA A 1 89 ? -41.849 -32.878 6.622 1.00 40.28 89 ALA A CA 1
ATOM 690 C C . ALA A 1 89 ? -40.950 -34.131 6.755 1.00 40.28 89 ALA A C 1
ATOM 692 O O . ALA A 1 89 ? -41.069 -34.855 7.739 1.00 40.28 89 ALA A O 1
ATOM 693 N N . ASP A 1 90 ? -39.993 -34.338 5.841 1.00 44.09 90 ASP A N 1
ATOM 694 C CA . ASP A 1 90 ? -39.013 -35.436 5.869 1.00 44.09 90 ASP A CA 1
ATOM 695 C C . ASP A 1 90 ? -37.667 -35.021 6.484 1.00 44.09 90 ASP A C 1
ATOM 697 O O . ASP A 1 90 ? -36.651 -35.706 6.336 1.00 44.09 90 ASP A O 1
ATOM 701 N N . ALA A 1 91 ? -37.660 -33.966 7.309 1.00 47.34 91 ALA A N 1
ATOM 702 C CA . ALA A 1 91 ? -36.575 -33.734 8.262 1.00 47.34 91 ALA A CA 1
ATOM 703 C C . ALA A 1 91 ? -36.334 -34.953 9.180 1.00 47.34 91 ALA A C 1
ATOM 705 O O . ALA A 1 91 ? -35.340 -34.958 9.895 1.00 47.34 91 ALA A O 1
ATOM 706 N N . GLY A 1 92 ? -37.205 -35.978 9.142 1.00 44.38 92 GLY A N 1
ATOM 707 C CA . GLY A 1 92 ? -37.114 -37.302 9.762 1.00 44.38 92 GLY A CA 1
ATOM 708 C C . GLY A 1 92 ? -36.062 -38.262 9.178 1.00 44.38 92 GLY A C 1
ATOM 709 O O . GLY A 1 92 ? -35.619 -39.154 9.904 1.00 44.38 92 GLY A O 1
ATOM 710 N N . LEU A 1 93 ? -35.493 -38.010 7.990 1.00 45.12 93 LEU A N 1
ATOM 711 C CA . LEU A 1 93 ? -34.422 -38.839 7.398 1.00 45.12 93 LEU A CA 1
ATOM 712 C C . LEU A 1 93 ? -33.241 -37.997 6.859 1.00 45.12 93 LEU A C 1
ATOM 714 O O . LEU A 1 93 ? -32.891 -38.055 5.686 1.00 45.12 93 LEU A O 1
ATOM 718 N N . VAL A 1 94 ? -32.592 -37.202 7.716 1.00 48.81 94 VAL A N 1
ATOM 719 C CA . VAL A 1 94 ? -31.367 -36.467 7.366 1.00 48.81 94 VAL A CA 1
ATOM 720 C C . VAL A 1 94 ? -30.216 -37.471 7.365 1.00 48.81 94 VAL A C 1
ATOM 722 O O . VAL A 1 94 ? -29.453 -37.583 8.317 1.00 48.81 94 VAL A O 1
ATOM 725 N N . ARG A 1 95 ? -30.122 -38.274 6.306 1.00 49.34 95 ARG A N 1
ATOM 726 C CA . ARG A 1 95 ? -28.818 -38.754 5.856 1.00 49.34 95 ARG A CA 1
ATOM 727 C C . ARG A 1 95 ? -28.213 -37.577 5.118 1.00 49.34 95 ARG A C 1
ATOM 729 O O . ARG A 1 95 ? -28.704 -37.265 4.039 1.00 49.34 95 ARG A O 1
ATOM 736 N N . PHE A 1 96 ? -27.224 -36.914 5.714 1.00 54.88 96 PHE A N 1
ATOM 737 C CA . PHE A 1 96 ? -26.443 -35.892 5.023 1.00 54.88 96 PHE A CA 1
ATOM 738 C C . PHE A 1 96 ? -25.857 -36.538 3.762 1.00 54.88 96 PHE A C 1
ATOM 740 O O . PHE A 1 96 ? -24.988 -37.401 3.881 1.00 54.88 96 PHE A O 1
ATOM 747 N N . PRO A 1 97 ? -26.352 -36.216 2.556 1.00 45.62 97 PRO A N 1
ATOM 748 C CA . PRO A 1 97 ? -25.896 -36.847 1.331 1.00 45.62 97 PRO A CA 1
ATOM 749 C C . PRO A 1 97 ? -24.699 -36.060 0.789 1.00 45.62 97 PRO A C 1
ATOM 751 O O . PRO A 1 97 ? -24.621 -35.783 -0.406 1.00 45.62 97 PRO A O 1
ATOM 754 N N . ALA A 1 98 ? -23.799 -35.647 1.678 1.00 45.03 98 ALA A N 1
ATOM 755 C CA . ALA A 1 98 ? -22.519 -35.103 1.286 1.00 45.03 98 ALA A CA 1
ATOM 756 C C . ALA A 1 98 ? -21.546 -36.270 1.238 1.00 45.03 98 ALA A C 1
ATOM 758 O O . ALA A 1 98 ? -21.374 -37.012 2.205 1.00 45.03 98 ALA A O 1
ATOM 759 N N . SER A 1 99 ? -20.902 -36.420 0.090 1.00 49.44 99 SER A N 1
ATOM 760 C CA . SER A 1 99 ? -19.612 -37.078 -0.039 1.00 49.44 99 SER A CA 1
ATOM 761 C C . SER A 1 99 ? -18.591 -36.305 0.810 1.00 49.44 99 SER A C 1
ATOM 763 O O . SER A 1 99 ? -17.761 -35.567 0.290 1.00 49.44 99 SER A O 1
ATOM 765 N N . PHE A 1 100 ? -18.682 -36.456 2.136 1.00 53.84 100 PHE A N 1
ATOM 766 C CA . PHE A 1 100 ? -17.696 -35.981 3.109 1.00 53.84 100 PHE A CA 1
ATOM 767 C C . PHE A 1 100 ? -16.360 -36.727 2.974 1.00 53.84 100 PHE A C 1
ATOM 769 O O . PHE A 1 100 ? -15.408 -36.392 3.666 1.00 53.84 100 PHE A O 1
ATOM 776 N N . ASP A 1 101 ? -16.252 -37.683 2.047 1.00 50.50 101 ASP A N 1
ATOM 777 C CA . ASP A 1 101 ? -15.025 -38.417 1.732 1.00 50.50 101 ASP A CA 1
ATOM 778 C C . ASP A 1 101 ? -13.846 -37.493 1.354 1.00 50.50 101 ASP A C 1
ATOM 780 O O . ASP A 1 101 ? -12.690 -37.886 1.492 1.00 50.50 101 ASP A O 1
ATOM 784 N N . THR A 1 102 ? -14.111 -36.257 0.903 1.00 53.22 102 THR A N 1
ATOM 785 C CA . THR A 1 102 ? -13.084 -35.232 0.619 1.00 53.22 102 THR A CA 1
ATOM 786 C C . THR A 1 102 ? -12.879 -34.213 1.745 1.00 53.22 102 THR A C 1
ATOM 788 O O . THR A 1 102 ? -12.023 -33.337 1.626 1.00 53.22 102 THR A O 1
ATOM 791 N N . LEU A 1 103 ? -13.676 -34.278 2.809 1.00 61.31 103 LEU A N 1
ATOM 792 C CA . LEU A 1 103 ? -13.693 -33.315 3.905 1.00 61.31 103 LEU A CA 1
ATOM 793 C C . LEU A 1 103 ? -12.903 -33.818 5.108 1.00 61.31 103 LEU A C 1
ATOM 795 O O . LEU A 1 103 ? -12.828 -35.010 5.387 1.00 61.31 103 LEU A O 1
ATOM 799 N N . GLU A 1 104 ? -12.300 -32.882 5.841 1.00 72.06 104 GLU A N 1
ATOM 800 C CA . GLU A 1 104 ? -11.589 -33.208 7.071 1.00 72.06 104 GLU A CA 1
ATOM 801 C C . GLU A 1 104 ? -12.577 -33.831 8.081 1.00 72.06 104 GLU A C 1
ATOM 803 O O . GLU A 1 104 ? -13.575 -33.185 8.415 1.00 72.06 104 GLU A O 1
ATOM 808 N N . PRO A 1 105 ? -12.315 -35.039 8.622 1.00 77.88 105 PRO A N 1
ATOM 809 C CA . PRO A 1 105 ? -13.244 -35.730 9.525 1.00 77.88 105 PRO A CA 1
ATOM 810 C C . PRO A 1 105 ? -13.650 -34.904 10.754 1.00 77.88 105 PRO A C 1
ATOM 812 O O . PRO A 1 105 ? -14.748 -35.048 11.284 1.00 77.88 105 PRO A O 1
ATOM 815 N N . SER A 1 106 ? -12.779 -33.991 11.196 1.00 81.69 106 SER A N 1
ATOM 816 C CA . SER A 1 106 ? -13.072 -33.075 12.300 1.00 81.69 106 SER A CA 1
ATOM 817 C C . SER A 1 106 ? -14.168 -32.052 11.952 1.00 81.69 106 SER A C 1
ATOM 819 O O . SER A 1 106 ? -15.005 -31.735 12.796 1.00 81.69 106 SER A O 1
ATOM 821 N N . ALA A 1 107 ? -14.234 -31.579 10.704 1.00 82.00 107 ALA A N 1
ATOM 822 C CA . ALA A 1 107 ? -15.295 -30.676 10.252 1.00 82.00 107 ALA A CA 1
ATOM 823 C C . ALA A 1 107 ? -16.665 -31.365 10.296 1.00 82.00 107 ALA A C 1
ATOM 825 O O . ALA A 1 107 ? -17.662 -30.772 10.706 1.00 82.00 107 ALA A O 1
ATOM 826 N N . GLN A 1 108 ? -16.696 -32.639 9.896 1.00 80.31 108 GLN A N 1
ATOM 827 C CA . GLN A 1 108 ? -17.914 -33.436 9.837 1.00 80.31 108 GLN A CA 1
ATOM 828 C C . GLN A 1 108 ? -18.527 -33.630 11.228 1.00 80.31 108 GLN A C 1
ATOM 830 O O . GLN A 1 108 ? -19.704 -33.332 11.418 1.00 80.31 108 GLN A O 1
ATOM 835 N N . VAL A 1 109 ? -17.725 -34.047 12.214 1.00 85.44 109 VAL A N 1
ATOM 836 C CA . VAL A 1 109 ? -18.191 -34.261 13.599 1.00 85.44 109 VAL A CA 1
ATOM 837 C C . VAL A 1 109 ? -18.816 -32.992 14.187 1.00 85.44 109 VAL A C 1
ATOM 839 O O . VAL A 1 109 ? -19.840 -33.052 14.869 1.00 85.44 109 VAL A O 1
ATOM 842 N N . LEU A 1 110 ? -18.233 -31.830 13.889 1.00 87.94 110 LEU A N 1
ATOM 843 C CA . LEU A 1 110 ? -18.746 -30.538 14.332 1.00 87.94 110 LEU A CA 1
ATOM 844 C C . LEU A 1 110 ? -20.102 -30.199 13.699 1.00 87.94 110 LEU A C 1
ATOM 846 O O . LEU A 1 110 ? -21.044 -29.836 14.405 1.00 87.94 110 LEU A O 1
ATOM 850 N N . VAL A 1 111 ? -20.211 -30.323 12.372 1.00 86.88 111 VAL A N 1
ATOM 851 C CA . VAL A 1 111 ? -21.451 -30.023 11.641 1.00 86.88 111 VAL A CA 1
ATOM 852 C C . VAL A 1 111 ? -22.570 -30.983 12.051 1.00 86.88 111 VAL A C 1
ATOM 854 O O . VAL A 1 111 ? -23.693 -30.539 12.287 1.00 86.88 111 VAL A O 1
ATOM 857 N N . GLU A 1 112 ? -22.271 -32.272 12.219 1.00 84.69 112 GLU A N 1
ATOM 858 C CA . GLU A 1 112 ? -23.231 -33.270 12.706 1.00 84.69 112 GLU A CA 1
ATOM 859 C C . GLU A 1 112 ? -23.679 -32.991 14.149 1.00 84.69 112 GLU A C 1
ATOM 861 O O . GLU A 1 112 ? -24.862 -33.129 14.467 1.00 84.69 112 GLU A O 1
ATOM 866 N N . GLY A 1 113 ? -22.768 -32.535 15.016 1.00 87.31 113 GLY A N 1
ATOM 867 C CA . GLY A 1 113 ? -23.089 -32.133 16.387 1.00 87.31 113 GLY A CA 1
ATOM 868 C C . GLY A 1 113 ? -24.029 -30.924 16.460 1.00 87.31 113 GLY A C 1
ATOM 869 O O . GLY A 1 113 ? -24.974 -30.919 17.258 1.00 87.31 113 GLY A O 1
ATOM 870 N N . LEU A 1 114 ? -23.811 -29.920 15.605 1.00 88.00 114 LEU A N 1
ATOM 871 C CA . LEU A 1 114 ? -24.661 -28.726 15.492 1.00 88.00 114 LEU A CA 1
ATOM 872 C C . LEU A 1 114 ? -26.024 -29.034 14.848 1.00 88.00 114 LEU A C 1
ATOM 874 O O . LEU A 1 114 ? -27.045 -28.482 15.260 1.00 88.00 114 LEU A O 1
ATOM 878 N N . LEU A 1 115 ? -26.054 -29.953 13.878 1.00 85.69 115 LEU A N 1
ATOM 879 C CA . LEU A 1 115 ? -27.261 -30.420 13.184 1.00 85.69 115 LEU A CA 1
ATOM 880 C C . LEU A 1 115 ? -27.890 -31.666 13.839 1.00 85.69 115 LEU A C 1
ATOM 882 O O . LEU A 1 115 ? -28.632 -32.423 13.206 1.00 85.69 115 LEU A O 1
ATOM 886 N N . CYS A 1 116 ? -27.639 -31.873 15.133 1.00 84.31 116 CYS A N 1
ATOM 887 C CA . CYS A 1 116 ? -28.278 -32.926 15.911 1.00 84.31 116 CYS A CA 1
ATOM 888 C C . CYS A 1 116 ? -29.743 -32.569 16.195 1.00 84.31 116 CYS A C 1
ATOM 890 O O . CYS A 1 116 ? -30.058 -31.494 16.709 1.00 84.31 116 CYS A O 1
ATOM 892 N N . ARG A 1 117 ? -30.671 -33.484 15.897 1.00 78.25 117 ARG A N 1
ATOM 893 C CA . ARG A 1 117 ? -32.107 -33.245 16.123 1.00 78.25 117 ARG A CA 1
ATOM 894 C C . ARG A 1 117 ? -32.445 -33.068 17.590 1.00 78.25 117 ARG A C 1
ATOM 896 O O . ARG A 1 117 ? -33.174 -32.151 17.937 1.00 78.25 117 ARG A O 1
ATOM 903 N N . ASN A 1 118 ? -31.910 -33.930 18.450 1.00 81.44 118 ASN A N 1
ATOM 904 C CA . ASN A 1 118 ? -32.241 -33.872 19.862 1.00 81.44 118 ASN A CA 1
ATOM 905 C C . ASN A 1 118 ? -31.670 -32.588 20.477 1.00 81.44 118 ASN A C 1
ATOM 907 O O . ASN A 1 118 ? -30.465 -32.486 20.682 1.00 81.44 118 ASN A O 1
ATOM 911 N N . THR A 1 119 ? -32.540 -31.633 20.803 1.00 81.38 119 THR A N 1
ATOM 912 C CA . THR A 1 119 ? -32.167 -30.332 21.374 1.00 81.38 119 THR A CA 1
ATOM 913 C C . THR A 1 119 ? -31.396 -30.450 22.686 1.00 81.38 119 THR A C 1
ATOM 915 O O . THR A 1 119 ? -30.619 -29.554 22.994 1.00 81.38 119 THR A O 1
ATOM 918 N N . THR A 1 120 ? -31.559 -31.545 23.439 1.00 82.06 120 THR A N 1
ATOM 919 C CA . THR A 1 120 ? -30.827 -31.761 24.698 1.00 82.06 120 THR A CA 1
ATOM 920 C C . THR A 1 120 ? -29.409 -32.289 24.490 1.00 82.06 120 THR A C 1
ATOM 922 O O . THR A 1 120 ? -28.597 -32.191 25.400 1.00 82.06 120 THR A O 1
ATOM 925 N N . VAL A 1 121 ? -29.127 -32.890 23.330 1.00 85.69 121 VAL A N 1
ATOM 926 C CA . VAL A 1 121 ? -27.810 -33.459 22.968 1.00 85.69 121 VAL A CA 1
ATOM 927 C C . VAL A 1 121 ? -27.120 -32.614 21.890 1.00 85.69 121 VAL A C 1
ATOM 929 O O . VAL A 1 121 ? -25.950 -32.821 21.586 1.00 85.69 121 VAL A O 1
ATOM 932 N N . ARG A 1 122 ? -27.841 -31.660 21.290 1.00 89.56 122 ARG A N 1
ATOM 933 C CA . ARG A 1 122 ? -27.323 -30.751 20.271 1.00 89.56 122 ARG A CA 1
ATOM 934 C C . ARG A 1 122 ? -26.177 -29.935 20.844 1.00 89.56 122 ARG A C 1
ATOM 936 O O . ARG A 1 122 ? -26.327 -29.304 21.889 1.00 89.56 122 ARG A O 1
ATOM 943 N N . MET A 1 123 ? -25.064 -29.937 20.117 1.00 88.38 123 MET A N 1
ATOM 944 C CA . MET A 1 123 ? -23.859 -29.226 20.514 1.00 88.38 123 MET A CA 1
ATOM 945 C C . MET A 1 123 ? -24.170 -27.740 20.701 1.00 88.38 123 MET A C 1
ATOM 947 O O . MET A 1 123 ? -24.763 -27.088 19.831 1.00 88.38 123 MET A O 1
ATOM 951 N N . GLN A 1 124 ? -23.784 -27.202 21.852 1.00 86.88 124 GLN A N 1
ATOM 952 C CA . GLN A 1 124 ? -23.967 -25.782 22.130 1.00 86.88 124 GLN A CA 1
ATOM 953 C C . GLN A 1 124 ? -22.834 -24.965 21.508 1.00 86.88 124 GLN A C 1
ATOM 955 O O . GLN A 1 124 ? -21.722 -25.460 21.333 1.00 86.88 124 GLN A O 1
ATOM 960 N N . VAL A 1 125 ? -23.092 -23.693 21.202 1.00 83.81 125 VAL A N 1
ATOM 961 C CA . VAL A 1 125 ? -22.093 -22.792 20.596 1.00 83.81 125 VAL A CA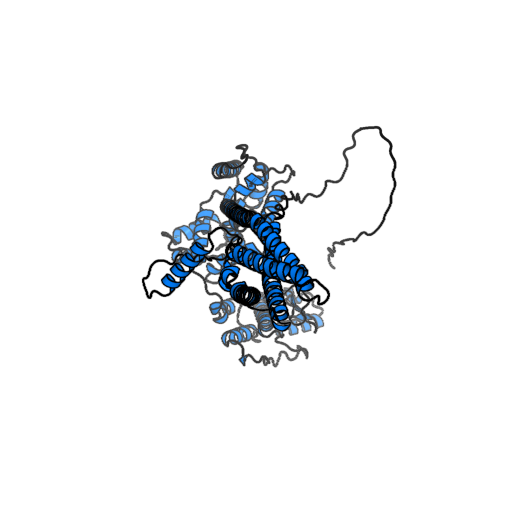 1
ATOM 962 C C . VAL A 1 125 ? -20.754 -22.764 21.366 1.00 83.81 125 VAL A C 1
ATOM 964 O O . VAL A 1 125 ? -19.715 -22.887 20.714 1.00 83.81 125 VAL A O 1
ATOM 967 N N . PRO A 1 126 ? -20.717 -22.710 22.716 1.00 81.81 126 PRO A N 1
ATOM 968 C CA . PRO A 1 126 ? -19.448 -22.741 23.453 1.00 81.81 126 PRO A CA 1
ATOM 969 C C . PRO A 1 126 ? -18.680 -24.066 23.319 1.00 81.81 126 PRO A C 1
ATOM 971 O O . PRO A 1 126 ? -17.451 -24.085 23.377 1.00 81.81 126 PRO A O 1
ATOM 974 N N . GLU A 1 127 ? -19.386 -25.186 23.150 1.00 85.50 127 GLU A N 1
ATOM 975 C CA . GLU A 1 127 ? -18.776 -26.501 22.914 1.00 85.50 127 GLU A CA 1
ATOM 976 C C . GLU A 1 127 ? -18.243 -26.599 21.482 1.00 85.50 127 GLU A C 1
ATOM 978 O O . GLU A 1 127 ? -17.128 -27.074 21.265 1.00 85.50 127 GLU A O 1
ATOM 983 N N . ALA A 1 128 ? -19.012 -26.081 20.520 1.00 86.44 128 ALA A N 1
ATOM 984 C CA . ALA A 1 128 ? -18.638 -26.010 19.115 1.00 86.44 128 ALA A CA 1
ATOM 985 C C . ALA A 1 128 ? -17.365 -25.183 18.909 1.00 86.44 128 ALA A C 1
ATOM 987 O O . ALA A 1 128 ? -16.471 -25.618 18.189 1.00 86.44 128 ALA A O 1
ATOM 988 N N . LEU A 1 129 ? -17.229 -24.044 19.595 1.00 82.69 129 LEU A N 1
ATOM 989 C CA . LEU A 1 129 ? -16.036 -23.196 19.518 1.00 82.69 129 LEU A CA 1
ATOM 990 C C . LEU A 1 129 ? -14.761 -23.914 19.999 1.00 82.69 129 LEU A C 1
ATOM 992 O O . LEU A 1 129 ? -13.681 -23.723 19.443 1.00 82.69 129 LEU A O 1
ATOM 996 N N . LYS A 1 130 ? -14.889 -24.793 21.001 1.00 81.50 130 LYS A N 1
ATOM 997 C CA . LYS A 1 130 ? -13.784 -25.599 21.553 1.00 81.50 130 LYS A CA 1
ATOM 998 C C . LYS A 1 130 ? -13.466 -26.841 20.715 1.00 81.50 130 LYS A C 1
ATOM 1000 O O . LYS A 1 130 ? -12.533 -27.578 21.050 1.00 81.50 130 LYS A O 1
ATOM 1005 N N . HIS A 1 131 ? -14.216 -27.090 19.641 1.00 86.00 131 HIS A N 1
ATOM 1006 C CA . HIS A 1 131 ? -14.018 -28.249 18.784 1.00 86.00 131 HIS A CA 1
ATOM 1007 C C . HIS A 1 131 ? -12.643 -28.215 18.102 1.00 86.00 131 HIS A C 1
ATOM 1009 O O . HIS A 1 131 ? -12.135 -27.165 17.701 1.00 86.00 131 HIS A O 1
ATOM 1015 N N . SER A 1 132 ? -12.035 -29.394 17.939 1.00 82.19 132 SER A N 1
ATOM 1016 C CA . SER A 1 132 ? -10.677 -29.532 17.389 1.00 82.19 132 SER A CA 1
ATOM 1017 C C . SER A 1 132 ? -10.512 -28.905 15.999 1.00 82.19 132 SER A C 1
ATOM 1019 O O . SER A 1 132 ? -9.439 -28.386 15.700 1.00 82.19 132 SER A O 1
ATOM 1021 N N . TRP A 1 133 ? -11.583 -28.890 15.199 1.00 83.25 133 TRP A N 1
ATOM 1022 C CA . TRP A 1 133 ? -11.621 -28.255 13.882 1.00 83.25 133 TRP A CA 1
ATOM 1023 C C . TRP A 1 133 ? -11.362 -26.746 13.948 1.00 83.25 133 TRP A C 1
ATOM 1025 O O . TRP A 1 133 ? -10.473 -26.257 13.271 1.00 83.25 133 TRP A O 1
ATOM 1035 N N . PHE A 1 134 ? -12.044 -25.991 14.817 1.00 77.31 134 PHE A N 1
ATOM 1036 C CA . PHE A 1 134 ? -11.759 -24.556 14.962 1.00 77.31 134 PHE A CA 1
ATOM 1037 C C . PHE A 1 134 ? -10.359 -24.308 15.529 1.00 77.31 134 PHE A C 1
ATOM 1039 O O . PHE A 1 134 ? -9.638 -23.416 15.079 1.00 77.31 134 PHE A O 1
ATOM 1046 N N . ARG A 1 135 ? -9.927 -25.150 16.473 1.00 71.81 135 ARG A N 1
ATOM 1047 C CA . ARG A 1 135 ? -8.609 -25.030 17.103 1.00 71.81 135 ARG A CA 1
ATOM 1048 C C . ARG A 1 135 ? -7.445 -25.254 16.128 1.00 71.81 135 ARG A C 1
ATOM 1050 O O . ARG A 1 135 ? -6.366 -24.716 16.367 1.00 71.81 135 ARG A O 1
ATOM 1057 N N . SER A 1 136 ? -7.630 -26.027 15.053 1.00 68.44 136 SER A N 1
ATOM 1058 C CA . SER A 1 136 ? -6.579 -26.265 14.052 1.00 68.44 136 SER A CA 1
ATOM 1059 C C . SER A 1 136 ? -6.334 -25.047 13.147 1.00 68.44 136 SER A C 1
ATOM 1061 O O . SER A 1 136 ? -5.187 -24.817 12.754 1.00 68.44 136 SER A O 1
ATOM 1063 N N . PHE A 1 137 ? -7.369 -24.236 12.884 1.00 66.75 137 PHE A N 1
ATOM 1064 C CA . PHE A 1 137 ? -7.279 -23.003 12.087 1.00 66.75 137 PHE A CA 1
ATOM 1065 C C . PHE A 1 137 ? -6.888 -21.771 12.906 1.00 66.75 137 PHE A C 1
ATOM 1067 O O . PHE A 1 137 ? -6.194 -20.894 12.392 1.00 66.75 137 PHE A O 1
ATOM 1074 N N . CYS A 1 138 ? -7.253 -21.715 14.188 1.00 59.91 138 CYS A N 1
ATOM 1075 C CA . CYS A 1 138 ? -6.867 -20.636 15.099 1.00 59.91 138 CYS A CA 1
ATOM 1076 C C . CYS A 1 138 ? -5.432 -20.824 15.636 1.00 59.91 138 CYS A C 1
ATOM 1078 O O . CYS A 1 138 ? -5.206 -20.931 16.845 1.00 59.91 138 CYS A O 1
ATOM 1080 N N . ARG A 1 139 ? -4.433 -20.896 14.741 1.00 56.19 139 ARG A N 1
ATOM 1081 C CA . ARG A 1 139 ? -3.014 -20.858 15.135 1.00 56.19 139 ARG A CA 1
ATOM 1082 C C . ARG A 1 139 ? -2.628 -19.437 15.533 1.00 56.19 139 ARG A C 1
ATOM 1084 O O . ARG A 1 139 ? -2.299 -18.615 14.687 1.00 56.19 139 ARG A O 1
ATOM 1091 N N . ARG A 1 140 ? -2.631 -19.198 16.840 1.00 59.78 140 ARG A N 1
ATOM 1092 C CA . ARG A 1 140 ? -2.189 -17.952 17.472 1.00 59.78 140 ARG A CA 1
ATOM 1093 C C . ARG A 1 140 ? -0.705 -17.708 17.222 1.00 59.78 140 ARG A C 1
ATOM 1095 O O . ARG A 1 140 ? 0.112 -18.609 17.444 1.00 59.78 140 ARG A O 1
ATOM 1102 N N . THR A 1 141 ? -0.337 -16.496 16.810 1.00 58.88 141 THR A N 1
ATOM 1103 C CA . THR A 1 141 ? 1.076 -16.105 16.722 1.00 58.88 141 THR A CA 1
ATOM 1104 C C . THR A 1 141 ? 1.481 -15.347 17.987 1.00 58.88 141 THR A C 1
ATOM 1106 O O . THR A 1 141 ? 0.957 -14.285 18.299 1.00 58.88 141 THR A O 1
ATOM 1109 N N . ALA A 1 142 ? 2.443 -15.883 18.746 1.00 60.47 142 ALA A N 1
ATOM 1110 C CA . ALA A 1 142 ? 2.861 -15.280 20.020 1.00 60.47 142 ALA A CA 1
ATOM 1111 C C . ALA A 1 142 ? 3.464 -13.862 19.868 1.00 60.47 142 ALA A C 1
ATOM 1113 O O . ALA A 1 142 ? 3.498 -13.087 20.825 1.00 60.47 142 ALA A O 1
ATOM 1114 N N . ALA A 1 143 ? 3.950 -13.518 18.670 1.00 63.53 143 ALA A N 1
ATOM 1115 C CA . ALA A 1 143 ? 4.575 -12.229 18.386 1.00 63.53 143 ALA A CA 1
ATOM 1116 C C . ALA A 1 143 ? 3.555 -11.079 18.307 1.00 63.53 143 ALA A C 1
ATOM 1118 O O . ALA A 1 143 ? 3.795 -10.018 18.887 1.00 63.53 143 ALA A O 1
ATOM 1119 N N . GLU A 1 144 ? 2.413 -11.287 17.644 1.00 65.88 144 GLU A N 1
ATOM 1120 C CA . GLU A 1 144 ? 1.380 -10.253 17.488 1.00 65.88 144 GLU A CA 1
ATOM 1121 C C . GLU A 1 144 ? 0.711 -9.947 18.837 1.00 65.88 144 GLU A C 1
ATOM 1123 O O . GLU A 1 144 ? 0.615 -8.776 19.221 1.00 65.88 144 GLU A O 1
ATOM 1128 N N . SER A 1 145 ? 0.412 -10.981 19.638 1.00 69.38 145 SER A N 1
ATOM 1129 C CA . SER A 1 145 ? -0.121 -10.817 20.999 1.00 69.38 145 SER A CA 1
ATOM 1130 C C . SER A 1 145 ? 0.805 -10.000 21.909 1.00 69.38 145 SER A C 1
ATOM 1132 O O . SER A 1 145 ? 0.340 -9.190 22.704 1.00 69.38 145 SER A O 1
ATOM 1134 N N . ALA A 1 146 ? 2.130 -10.145 21.773 1.00 77.25 146 ALA A N 1
ATOM 1135 C CA . ALA A 1 146 ? 3.078 -9.419 22.619 1.00 77.25 146 ALA A CA 1
ATOM 1136 C C . ALA A 1 146 ? 3.101 -7.910 22.337 1.00 77.25 146 ALA A C 1
ATOM 1138 O O . ALA A 1 146 ? 3.251 -7.104 23.256 1.00 77.25 146 ALA A O 1
ATOM 1139 N N . THR A 1 147 ? 2.957 -7.520 21.069 1.00 82.88 147 THR A N 1
ATOM 1140 C CA . THR A 1 147 ? 2.873 -6.102 20.690 1.00 82.88 147 THR A CA 1
ATOM 1141 C C . THR A 1 147 ? 1.561 -5.468 21.142 1.00 82.88 147 THR A C 1
ATOM 1143 O O . THR A 1 147 ? 1.582 -4.352 21.654 1.00 82.88 147 THR A O 1
ATOM 1146 N N . ALA A 1 148 ? 0.446 -6.197 21.035 1.00 84.75 148 ALA A N 1
ATOM 1147 C CA . ALA A 1 148 ? -0.869 -5.731 21.462 1.00 84.75 148 ALA A CA 1
ATOM 1148 C C . ALA A 1 148 ? -0.927 -5.444 22.971 1.00 84.75 148 ALA A C 1
ATOM 1150 O O . ALA A 1 148 ? -1.412 -4.389 23.371 1.00 84.75 148 ALA A O 1
ATOM 1151 N N . VAL A 1 149 ? -0.359 -6.319 23.812 1.00 86.12 149 VAL A N 1
ATOM 1152 C CA . VAL A 1 149 ? -0.355 -6.109 25.272 1.00 86.12 149 VAL A CA 1
ATOM 1153 C C . VAL A 1 149 ? 0.461 -4.881 25.677 1.00 86.12 149 VAL A C 1
ATOM 1155 O O . VAL A 1 149 ? 0.026 -4.129 26.541 1.00 86.12 149 VAL A O 1
ATOM 1158 N N . ARG A 1 150 ? 1.615 -4.627 25.045 1.00 86.38 150 ARG A N 1
ATOM 1159 C CA . ARG A 1 150 ? 2.414 -3.421 25.343 1.00 86.38 150 ARG A CA 1
ATOM 1160 C C . ARG A 1 150 ? 1.684 -2.136 24.966 1.00 86.38 150 ARG A C 1
ATOM 1162 O O . ARG A 1 150 ? 1.826 -1.129 25.650 1.00 86.38 150 ARG A O 1
ATOM 1169 N N . LYS A 1 151 ? 0.896 -2.171 23.890 1.00 87.12 151 LYS A N 1
ATOM 1170 C CA . LYS A 1 151 ? 0.061 -1.036 23.483 1.00 87.12 151 LYS A CA 1
ATOM 1171 C C . LYS A 1 151 ? -1.104 -0.826 24.436 1.00 87.12 151 LYS A C 1
ATOM 1173 O O . LYS A 1 151 ? -1.357 0.307 24.817 1.00 87.12 151 LYS A O 1
ATOM 1178 N N . LEU A 1 152 ? -1.742 -1.903 24.897 1.00 87.88 152 LEU A N 1
ATOM 1179 C CA . LEU A 1 152 ? -2.738 -1.819 25.964 1.00 87.88 152 LEU A CA 1
ATOM 1180 C C . LEU A 1 152 ? -2.153 -1.238 27.251 1.00 87.88 152 LEU A C 1
ATOM 1182 O O . LEU A 1 152 ? -2.780 -0.378 27.857 1.00 87.88 152 LEU A O 1
ATOM 1186 N N . GLU A 1 153 ? -0.953 -1.667 27.644 1.00 87.44 153 GLU A N 1
ATOM 1187 C CA . GLU A 1 153 ? -0.243 -1.131 28.807 1.00 87.44 153 GLU A CA 1
ATOM 1188 C C . GLU A 1 153 ? 0.021 0.375 28.643 1.00 87.44 153 GLU A C 1
ATOM 1190 O O . GLU A 1 153 ? -0.374 1.159 29.505 1.00 87.44 153 GLU A O 1
ATOM 1195 N N . GLY A 1 154 ? 0.591 0.800 27.510 1.00 86.81 154 GLY A N 1
ATOM 1196 C CA . GLY A 1 154 ? 0.842 2.218 27.220 1.00 86.81 154 GLY A CA 1
ATOM 1197 C C . GLY A 1 154 ? -0.430 3.067 27.118 1.00 86.81 154 GLY A C 1
ATOM 1198 O O . GLY A 1 154 ? -0.453 4.206 27.569 1.00 86.81 154 GLY A O 1
ATOM 1199 N N . PHE A 1 155 ? -1.512 2.511 26.574 1.00 86.94 155 PHE A N 1
ATOM 1200 C CA . PHE A 1 155 ? -2.802 3.195 26.504 1.00 86.94 155 PHE A CA 1
ATOM 1201 C C . PHE A 1 155 ? -3.473 3.281 27.879 1.00 86.94 155 PHE A C 1
ATOM 1203 O O . PHE A 1 155 ? -4.091 4.289 28.201 1.00 86.94 155 PHE A O 1
ATOM 1210 N N . SER A 1 156 ? -3.318 2.258 28.726 1.00 86.19 156 SER A N 1
ATOM 1211 C CA . SER A 1 156 ? -3.873 2.247 30.084 1.00 86.19 156 SER A CA 1
ATOM 1212 C C . SER A 1 156 ? -3.218 3.274 31.009 1.00 86.19 156 SER A C 1
ATOM 1214 O O . SER A 1 156 ? -3.887 3.815 31.888 1.00 86.19 156 SER A O 1
ATOM 1216 N N . SER A 1 157 ? -1.935 3.578 30.790 1.00 86.31 157 SER A N 1
ATOM 1217 C CA . SER A 1 157 ? -1.195 4.600 31.534 1.00 86.31 157 SER A CA 1
ATOM 1218 C C . SER A 1 157 ? -1.340 6.011 30.952 1.00 86.31 157 SER A C 1
ATOM 1220 O O . SER A 1 157 ? -0.864 6.970 31.562 1.00 86.31 157 SER A O 1
ATOM 1222 N N . ALA A 1 158 ? -2.005 6.162 29.802 1.00 86.31 158 ALA A N 1
ATOM 1223 C CA . ALA A 1 158 ? -2.217 7.454 29.164 1.00 86.31 158 ALA A CA 1
ATOM 1224 C C . ALA A 1 158 ? -3.226 8.334 29.926 1.00 86.31 158 ALA A C 1
ATOM 1226 O O . ALA A 1 158 ? -4.143 7.852 30.606 1.00 86.31 158 ALA A O 1
ATOM 1227 N N . LYS A 1 159 ? -3.086 9.658 29.758 1.00 87.94 159 LYS A N 1
ATOM 1228 C CA . LYS A 1 159 ? -4.031 10.658 30.286 1.00 87.94 159 LYS A CA 1
ATOM 1229 C C . LYS A 1 159 ? -5.464 10.352 29.822 1.00 87.94 159 LYS A C 1
ATOM 1231 O O . LYS A 1 159 ? -5.677 9.759 28.764 1.00 87.94 159 LYS A O 1
ATOM 1236 N N . LEU A 1 160 ? -6.458 10.755 30.619 1.00 86.88 160 LEU A N 1
ATOM 1237 C CA . LEU A 1 160 ? -7.875 10.474 30.351 1.00 86.88 160 LEU A CA 1
ATOM 1238 C C . LEU A 1 160 ? -8.317 10.971 28.965 1.00 86.88 160 LEU A C 1
ATOM 1240 O O . LEU A 1 160 ? -8.904 10.198 28.212 1.00 86.88 160 LEU A O 1
ATOM 1244 N N . ALA A 1 161 ? -7.959 12.206 28.601 1.00 85.94 161 ALA A N 1
ATOM 1245 C CA . ALA A 1 161 ? -8.290 12.793 27.302 1.00 85.94 161 ALA A CA 1
ATOM 1246 C C . ALA A 1 161 ? -7.795 11.936 26.121 1.00 85.94 161 ALA A C 1
ATOM 1248 O O . ALA A 1 161 ? -8.586 11.614 25.238 1.00 85.94 161 ALA A O 1
ATOM 1249 N N . LYS A 1 162 ? -6.542 11.456 26.162 1.00 87.06 162 LYS A N 1
ATOM 1250 C CA . LYS A 1 162 ? -5.980 10.561 25.133 1.00 87.06 162 LYS A CA 1
ATOM 1251 C C . LYS A 1 162 ? -6.762 9.251 25.013 1.00 87.06 162 LYS A C 1
ATOM 1253 O O . LYS A 1 162 ? -7.039 8.781 23.912 1.00 87.06 162 LYS A O 1
ATOM 1258 N N . ARG A 1 163 ? -7.158 8.661 26.147 1.00 87.31 163 ARG A N 1
ATOM 1259 C CA . ARG A 1 163 ? -7.941 7.415 26.148 1.00 87.31 163 ARG A CA 1
ATOM 1260 C C . ARG A 1 163 ? -9.315 7.605 25.509 1.00 87.31 163 ARG A C 1
ATOM 1262 O O . ARG A 1 163 ? -9.737 6.790 24.692 1.00 87.31 163 ARG A O 1
ATOM 1269 N N . LEU A 1 164 ? -10.004 8.688 25.852 1.00 88.56 164 LEU A N 1
ATOM 1270 C CA . LEU A 1 164 ? -11.328 8.992 25.307 1.00 88.56 164 LEU A CA 1
ATOM 1271 C C . LEU A 1 164 ? -11.266 9.372 23.831 1.00 88.56 164 LEU A C 1
ATOM 1273 O O . LEU A 1 164 ? -12.128 8.960 23.061 1.00 88.56 164 LEU A O 1
ATOM 1277 N N . PHE A 1 165 ? -10.212 10.071 23.419 1.00 88.00 165 PHE A N 1
ATOM 1278 C CA . PHE A 1 165 ? -9.968 10.352 22.014 1.00 88.00 165 PHE A CA 1
ATOM 1279 C C . PHE A 1 165 ? -9.767 9.060 21.211 1.00 88.00 165 PHE A C 1
ATOM 1281 O O . PHE A 1 165 ? -10.397 8.868 20.174 1.00 88.00 165 PHE A O 1
ATOM 1288 N N . GLY A 1 166 ? -9.005 8.099 21.744 1.00 88.88 166 GLY A N 1
ATOM 1289 C CA . GLY A 1 166 ? -8.905 6.759 21.164 1.00 88.88 166 GLY A CA 1
ATOM 1290 C C . GLY A 1 166 ? -10.264 6.061 21.018 1.00 88.88 166 GLY A C 1
ATOM 1291 O O . GLY A 1 166 ? -10.507 5.427 19.995 1.00 88.88 166 GLY A O 1
ATOM 1292 N N . HIS A 1 167 ? -11.167 6.196 21.999 1.00 88.44 167 HIS A N 1
ATOM 1293 C CA . HIS A 1 167 ? -12.530 5.651 21.913 1.00 88.44 167 HIS A CA 1
ATOM 1294 C C . HIS A 1 167 ? -13.354 6.301 20.804 1.00 88.44 167 HIS A C 1
ATOM 1296 O O . HIS A 1 167 ? -14.006 5.586 20.044 1.00 88.44 167 HIS A O 1
ATOM 1302 N N . PHE A 1 168 ? -13.281 7.623 20.686 1.00 90.75 168 PHE A N 1
ATOM 1303 C CA . PHE A 1 168 ? -13.930 8.374 19.621 1.00 90.75 168 PHE A CA 1
ATOM 1304 C C . PHE A 1 168 ? -13.471 7.910 18.228 1.00 90.75 168 PHE A C 1
ATOM 1306 O O . PHE A 1 168 ? -14.293 7.623 17.360 1.00 90.75 168 PHE A O 1
ATOM 1313 N N . LEU A 1 169 ? -12.164 7.716 18.026 1.00 90.62 169 LEU A N 1
ATOM 1314 C CA . LEU A 1 169 ? -11.617 7.287 16.732 1.00 90.62 169 LEU A CA 1
ATOM 1315 C C . LEU A 1 169 ? -12.113 5.907 16.271 1.00 90.62 169 LEU A C 1
ATOM 1317 O O . LEU A 1 169 ? -12.118 5.634 15.069 1.00 90.62 169 LEU A O 1
ATOM 1321 N N . VAL A 1 170 ? -12.541 5.034 17.192 1.00 90.94 170 VAL A N 1
ATOM 1322 C CA . VAL A 1 170 ? -13.068 3.700 16.851 1.00 90.94 170 VAL A CA 1
ATOM 1323 C C . VAL A 1 170 ? -14.301 3.791 15.952 1.00 90.94 170 VAL A C 1
ATOM 1325 O O . VAL A 1 170 ? -14.479 2.926 15.094 1.00 90.94 170 VAL A O 1
ATOM 1328 N N . GLU A 1 171 ? -15.114 4.840 16.093 1.00 89.88 171 GLU A N 1
ATOM 1329 C CA . GLU A 1 171 ? -16.322 5.048 15.281 1.00 89.88 171 GLU A CA 1
ATOM 1330 C C . GLU A 1 171 ? -16.007 5.288 13.796 1.00 89.88 171 GLU A C 1
ATOM 1332 O O . GLU A 1 171 ? -16.832 4.995 12.930 1.00 89.88 171 GLU A O 1
ATOM 1337 N N . PHE A 1 172 ? -14.788 5.741 13.492 1.00 90.12 172 PHE A N 1
ATOM 1338 C CA . PHE A 1 172 ? -14.329 6.063 12.139 1.00 90.12 172 PHE A CA 1
ATOM 1339 C C . PHE A 1 172 ? -13.452 4.970 11.521 1.00 90.12 172 PHE A C 1
ATOM 1341 O O . PHE A 1 172 ? -13.059 5.080 10.354 1.00 90.12 172 PHE A O 1
ATOM 1348 N N . LEU A 1 173 ? -13.130 3.906 12.265 1.00 89.31 173 LEU A N 1
ATOM 1349 C CA . LEU A 1 173 ? -12.331 2.804 11.736 1.00 89.31 173 LEU A CA 1
ATOM 1350 C C . LEU A 1 173 ? -13.090 2.076 10.626 1.00 89.31 173 LEU A C 1
ATOM 1352 O O . LEU A 1 173 ? -14.208 1.592 10.804 1.00 89.31 173 LEU A O 1
ATOM 1356 N N . ASP A 1 174 ? -12.444 1.945 9.469 1.00 86.69 174 ASP A N 1
ATOM 1357 C CA . ASP A 1 174 ? -13.012 1.202 8.357 1.00 86.69 174 ASP A CA 1
ATOM 1358 C C . ASP A 1 174 ? -13.020 -0.314 8.640 1.00 86.69 174 ASP A C 1
ATOM 1360 O O . ASP A 1 174 ? -12.348 -0.850 9.53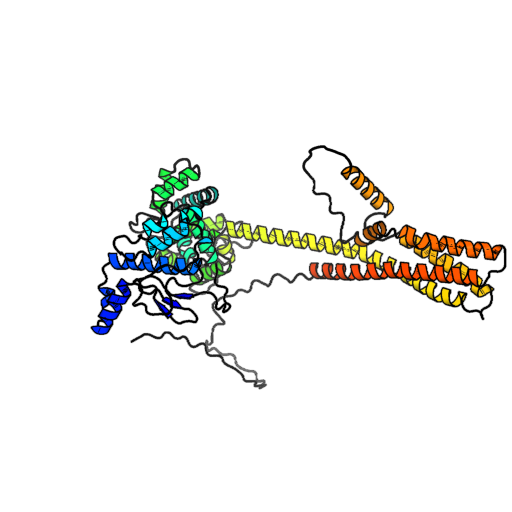1 1.00 86.69 174 ASP A O 1
ATOM 1364 N N . ALA A 1 175 ? -13.772 -1.062 7.831 1.00 85.62 175 ALA A N 1
ATOM 1365 C CA . ALA A 1 175 ? -13.887 -2.507 8.006 1.00 85.62 175 ALA A CA 1
ATOM 1366 C C . ALA A 1 175 ? -12.539 -3.241 7.862 1.00 85.62 175 ALA A C 1
ATOM 1368 O O . ALA A 1 175 ? -12.414 -4.390 8.292 1.00 85.62 175 ALA A O 1
ATOM 1369 N N . ARG A 1 176 ? -11.536 -2.652 7.197 1.00 84.88 176 ARG A N 1
ATOM 1370 C CA . ARG A 1 176 ? -10.208 -3.257 7.028 1.00 84.88 176 ARG A CA 1
ATOM 1371 C C . ARG A 1 176 ? -9.350 -3.062 8.279 1.00 84.88 176 ARG A C 1
ATOM 1373 O O . ARG A 1 176 ? -8.776 -4.046 8.748 1.00 84.88 176 ARG A O 1
ATOM 1380 N N . ALA A 1 177 ? -9.300 -1.849 8.816 1.00 85.62 177 ALA A N 1
ATOM 1381 C CA . ALA A 1 177 ? -8.623 -1.494 10.056 1.00 85.62 177 ALA A CA 1
ATOM 1382 C C . ALA A 1 177 ? -9.197 -2.293 11.227 1.00 85.62 177 ALA A C 1
ATOM 1384 O O . ALA A 1 177 ? -8.452 -2.972 11.936 1.00 85.62 177 ALA A O 1
ATOM 1385 N N . LEU A 1 178 ? -10.528 -2.340 11.352 1.00 87.88 178 LEU A N 1
ATOM 1386 C CA . LEU A 1 178 ? -11.185 -3.112 12.406 1.00 87.88 178 LEU A CA 1
ATOM 1387 C C . LEU A 1 178 ? -10.869 -4.612 12.300 1.00 87.88 178 LEU A C 1
ATOM 1389 O O . LEU A 1 178 ? -10.633 -5.270 13.310 1.00 87.88 178 LEU A O 1
ATOM 1393 N N . ARG A 1 179 ? -10.777 -5.160 11.079 1.00 85.81 179 ARG A N 1
ATOM 1394 C CA . ARG A 1 179 ? -10.336 -6.550 10.869 1.00 85.81 179 ARG A CA 1
ATOM 1395 C C . ARG A 1 179 ? -8.902 -6.778 11.344 1.00 85.81 179 ARG A C 1
ATOM 1397 O O . ARG A 1 179 ? -8.640 -7.813 11.951 1.00 85.81 179 ARG A O 1
ATOM 1404 N N . GLN A 1 180 ? -7.984 -5.847 11.092 1.00 84.31 180 GLN A N 1
ATOM 1405 C CA . GLN A 1 180 ? -6.602 -5.954 11.566 1.00 84.31 180 GLN A CA 1
ATOM 1406 C C . GLN A 1 180 ? -6.534 -5.935 13.098 1.00 84.31 180 GLN A C 1
ATOM 1408 O O . GLN A 1 180 ? -5.913 -6.817 13.684 1.00 84.31 180 GLN A O 1
ATOM 1413 N N . VAL A 1 181 ? -7.240 -4.998 13.732 1.00 88.25 181 VAL A N 1
ATOM 1414 C CA . VAL A 1 181 ? -7.361 -4.897 15.194 1.00 88.25 181 VAL A CA 1
ATOM 1415 C C . VAL A 1 181 ? -7.984 -6.164 15.789 1.00 88.25 181 VAL A C 1
ATOM 1417 O O . VAL A 1 181 ? -7.468 -6.716 16.759 1.00 88.25 181 VAL A O 1
ATOM 1420 N N . SER A 1 182 ? -9.056 -6.680 15.177 1.00 87.38 182 SER A N 1
ATOM 1421 C CA . SER A 1 182 ? -9.767 -7.865 15.672 1.00 87.38 182 SER A CA 1
ATOM 1422 C C . SER A 1 182 ? -8.897 -9.120 15.710 1.00 87.38 182 SER A C 1
ATOM 1424 O O . SER A 1 182 ? -9.057 -9.938 16.606 1.00 87.38 182 SER A O 1
ATOM 1426 N N . ARG A 1 183 ? -7.925 -9.261 14.799 1.00 85.56 183 ARG A N 1
ATOM 1427 C CA . ARG A 1 183 ? -6.986 -10.394 14.827 1.00 85.56 183 ARG A CA 1
ATOM 1428 C C . ARG A 1 183 ? -6.156 -10.391 16.104 1.00 85.56 183 ARG A C 1
ATOM 1430 O O . ARG A 1 183 ? -6.092 -11.409 16.779 1.00 85.56 183 ARG A O 1
ATOM 1437 N N . SER A 1 184 ? -5.601 -9.236 16.471 1.00 85.75 184 SER A N 1
ATOM 1438 C CA . SER A 1 184 ? -4.836 -9.091 17.712 1.00 85.75 184 SER A CA 1
ATOM 1439 C C . SER A 1 184 ? -5.700 -9.306 18.955 1.00 85.75 184 SER A C 1
ATOM 1441 O O . SER A 1 184 ? -5.220 -9.872 19.931 1.00 85.75 184 SER A O 1
ATOM 1443 N N . PHE A 1 185 ? -6.972 -8.899 18.913 1.00 88.94 185 PHE A N 1
ATOM 1444 C CA . PHE A 1 185 ? -7.932 -9.173 19.982 1.00 88.94 185 PHE A CA 1
ATOM 1445 C C . PHE A 1 185 ? -8.179 -10.678 20.150 1.00 88.94 185 PHE A C 1
ATOM 1447 O O . PHE A 1 185 ? -7.960 -11.223 21.229 1.00 88.94 185 PHE A O 1
ATOM 1454 N N . TYR A 1 186 ? -8.566 -11.369 19.073 1.00 85.00 186 TYR A N 1
ATOM 1455 C CA . TYR A 1 186 ? -8.864 -12.802 19.113 1.00 85.00 186 TYR A CA 1
ATOM 1456 C C . TYR A 1 186 ? -7.634 -13.658 19.427 1.00 85.00 186 TYR A C 1
ATOM 1458 O O . TYR A 1 186 ? -7.759 -14.739 20.002 1.00 85.00 186 TYR A O 1
ATOM 1466 N N . ASP A 1 187 ? -6.431 -13.183 19.108 1.00 83.62 187 ASP A N 1
ATOM 1467 C CA . ASP A 1 187 ? -5.199 -13.854 19.518 1.00 83.62 187 ASP A CA 1
ATOM 1468 C C . ASP A 1 187 ? -5.007 -13.854 21.040 1.00 83.62 187 ASP A C 1
ATOM 1470 O O . ASP A 1 187 ? -4.445 -14.818 21.568 1.00 83.62 187 ASP A O 1
ATOM 1474 N N . MET A 1 188 ? -5.513 -12.839 21.744 1.00 85.12 188 MET A N 1
ATOM 1475 C CA . MET A 1 188 ? -5.455 -12.739 23.206 1.00 85.12 188 MET A CA 1
ATOM 1476 C C . MET A 1 188 ? -6.663 -13.361 23.917 1.00 85.12 188 MET A C 1
ATOM 1478 O O . MET A 1 188 ? -6.526 -13.750 25.068 1.00 85.12 188 MET A O 1
ATOM 1482 N N . ASP A 1 189 ? -7.814 -13.475 23.255 1.00 86.88 189 ASP A N 1
ATOM 1483 C CA . ASP A 1 189 ? -9.069 -14.031 23.792 1.00 86.88 189 ASP A CA 1
ATOM 1484 C C . ASP A 1 189 ? -9.025 -15.573 23.871 1.00 86.88 189 ASP A C 1
ATOM 1486 O O . ASP A 1 189 ? -9.465 -16.274 22.954 1.00 86.88 189 ASP A O 1
ATOM 1490 N N . PHE A 1 190 ? -8.390 -16.141 24.905 1.00 80.12 190 PHE A N 1
ATOM 1491 C CA . PHE A 1 190 ? -8.040 -17.568 24.916 1.00 80.12 190 PHE A CA 1
ATOM 1492 C C . PHE A 1 190 ? -9.244 -18.507 24.940 1.00 80.12 190 PHE A C 1
ATOM 1494 O O . PHE A 1 190 ? -9.155 -19.588 24.339 1.00 80.12 190 PHE A O 1
ATOM 1501 N N . ASP A 1 191 ? -10.319 -18.130 25.625 1.00 78.12 191 ASP A N 1
ATOM 1502 C CA . ASP A 1 191 ? -11.562 -18.892 25.716 1.00 78.12 191 ASP A CA 1
ATOM 1503 C C . ASP A 1 191 ? -12.562 -18.557 24.600 1.00 78.12 191 ASP A C 1
ATOM 1505 O O . ASP A 1 191 ? -13.425 -19.396 24.313 1.00 78.12 191 ASP A O 1
ATOM 1509 N N . GLY A 1 192 ? -12.364 -17.441 23.892 1.00 78.12 192 GLY A N 1
ATOM 1510 C CA . GLY A 1 192 ? -13.089 -17.082 22.678 1.00 78.12 192 GLY A CA 1
ATOM 1511 C C . GLY A 1 192 ? -14.490 -16.550 22.961 1.00 78.12 192 GLY A C 1
ATOM 1512 O O . GLY A 1 192 ? -15.382 -16.702 22.120 1.00 78.12 192 GLY A O 1
ATOM 1513 N N . ASP A 1 193 ? -14.719 -16.003 24.154 1.00 79.88 193 ASP A N 1
ATOM 1514 C CA . ASP A 1 193 ? -16.027 -15.494 24.568 1.00 79.88 193 ASP A CA 1
ATOM 1515 C C . ASP A 1 193 ? -16.300 -14.061 24.062 1.00 79.88 193 ASP A C 1
ATOM 1517 O O . ASP A 1 193 ? -17.420 -13.554 24.192 1.00 79.88 193 ASP A O 1
ATOM 1521 N N . GLY A 1 194 ? -15.312 -13.436 23.409 1.00 82.69 194 GLY A N 1
ATOM 1522 C CA . GLY A 1 194 ? -15.392 -12.076 22.889 1.00 82.69 194 GLY A CA 1
ATOM 1523 C C . GLY A 1 194 ? -15.077 -10.992 23.924 1.00 82.69 194 GLY A C 1
ATOM 1524 O O . GLY A 1 194 ? -15.320 -9.811 23.644 1.00 82.69 194 GLY A O 1
ATOM 1525 N N . LEU A 1 195 ? -14.547 -11.363 25.092 1.00 88.00 195 LEU A N 1
ATOM 1526 C CA . LEU A 1 195 ? -14.136 -10.479 26.177 1.00 88.00 195 LEU A CA 1
ATOM 1527 C C . LEU A 1 195 ? -12.724 -10.850 26.643 1.00 88.00 195 LEU A C 1
ATOM 1529 O O . LEU A 1 195 ? -12.436 -11.989 26.965 1.00 88.00 195 LEU A O 1
ATOM 1533 N N . LEU A 1 196 ? -11.826 -9.871 26.773 1.00 88.69 196 LEU A N 1
ATOM 1534 C CA . LEU A 1 196 ? -10.532 -10.154 27.403 1.00 88.69 196 LEU A CA 1
ATOM 1535 C C . LEU A 1 196 ? -10.689 -10.096 28.917 1.00 88.69 196 LEU A C 1
ATOM 1537 O O . LEU A 1 196 ? -10.819 -9.011 29.497 1.00 88.69 196 LEU A O 1
ATOM 1541 N N . SER A 1 197 ? -10.677 -11.267 29.547 1.00 87.88 197 SER A N 1
ATOM 1542 C CA . SER A 1 197 ? -10.723 -11.398 30.998 1.00 87.88 197 SER A CA 1
ATOM 1543 C C . SER A 1 197 ? -9.362 -11.094 31.642 1.00 87.88 197 SER A C 1
ATOM 1545 O O . SER A 1 197 ? -8.321 -11.005 30.982 1.00 87.88 197 SER A O 1
ATOM 1547 N N . LEU A 1 198 ? -9.337 -10.990 32.978 1.00 87.31 198 LEU A N 1
ATOM 1548 C CA . LEU A 1 198 ? -8.082 -10.886 33.736 1.00 87.31 198 LEU A CA 1
ATOM 1549 C C . LEU A 1 198 ? -7.132 -12.049 33.413 1.00 87.31 198 LEU A C 1
ATOM 1551 O O . LEU A 1 198 ? -5.924 -11.851 33.298 1.00 87.31 198 LEU A O 1
ATOM 1555 N N . HIS A 1 199 ? -7.677 -13.256 33.247 1.00 87.44 199 HIS A N 1
ATOM 1556 C CA . HIS A 1 199 ? -6.890 -14.440 32.924 1.00 87.44 199 HIS A CA 1
ATOM 1557 C C . HIS A 1 199 ? -6.234 -14.319 31.540 1.00 87.44 199 HIS A C 1
ATOM 1559 O O . HIS A 1 199 ? -5.054 -14.648 31.392 1.00 87.44 199 HIS A O 1
ATOM 1565 N N . ASP A 1 200 ? -6.958 -13.791 30.555 1.00 88.44 200 ASP A N 1
ATOM 1566 C CA . ASP A 1 200 ? -6.477 -13.650 29.179 1.00 88.44 200 ASP A CA 1
ATOM 1567 C C . ASP A 1 200 ? -5.387 -12.594 29.050 1.00 88.44 200 ASP A C 1
ATOM 1569 O O . ASP A 1 200 ? -4.357 -12.813 28.403 1.00 88.44 200 ASP A O 1
ATOM 1573 N N . LEU A 1 201 ? -5.565 -11.469 29.742 1.00 87.88 201 LEU A N 1
ATOM 1574 C CA . LEU A 1 201 ? -4.562 -10.413 29.817 1.00 87.88 201 LEU A CA 1
ATOM 1575 C C . LEU A 1 201 ? -3.307 -10.885 30.565 1.00 87.88 201 LEU A C 1
ATOM 1577 O O . LEU A 1 201 ? -2.194 -10.647 30.096 1.00 87.88 201 LEU A O 1
ATOM 1581 N N . GLU A 1 202 ? -3.452 -11.620 31.675 1.00 87.62 202 GLU A N 1
ATOM 1582 C CA . GLU A 1 202 ? -2.312 -12.207 32.392 1.00 87.62 202 GLU A CA 1
ATOM 1583 C C . GLU A 1 202 ? -1.540 -13.216 31.528 1.00 87.62 202 GLU A C 1
ATOM 1585 O O . GLU A 1 202 ? -0.304 -13.229 31.536 1.00 87.62 202 GLU A O 1
ATOM 1590 N N . ALA A 1 203 ? -2.249 -14.085 30.804 1.00 86.25 203 ALA A N 1
ATOM 1591 C CA . ALA A 1 203 ? -1.646 -15.071 29.914 1.00 86.25 203 ALA A CA 1
ATOM 1592 C C . ALA A 1 203 ? -0.931 -14.396 28.733 1.00 86.25 203 ALA A C 1
ATOM 1594 O O . ALA A 1 203 ? 0.220 -14.726 28.434 1.00 86.25 203 ALA A O 1
ATOM 1595 N N . SER A 1 204 ? -1.558 -13.388 28.126 1.00 86.56 204 SER A N 1
ATOM 1596 C CA . SER A 1 204 ? -0.970 -12.606 27.036 1.00 86.56 204 SER A CA 1
ATOM 1597 C C . SER A 1 204 ? 0.263 -11.819 27.501 1.00 86.56 204 SER A C 1
ATOM 1599 O O . SER A 1 204 ? 1.290 -11.822 26.821 1.00 86.56 204 SER A O 1
ATOM 1601 N N . ALA A 1 205 ? 0.228 -11.226 28.699 1.00 87.00 205 ALA A N 1
ATOM 1602 C CA . ALA A 1 205 ? 1.363 -10.512 29.286 1.00 87.00 205 ALA A CA 1
ATOM 1603 C C . ALA A 1 205 ? 2.545 -11.437 29.629 1.00 87.00 205 ALA A C 1
ATOM 1605 O O . ALA A 1 205 ? 3.705 -11.061 29.431 1.00 87.00 205 ALA A O 1
ATOM 1606 N N . LYS A 1 206 ? 2.274 -12.670 30.085 1.00 86.12 206 LYS A N 1
ATOM 1607 C CA . LYS A 1 206 ? 3.309 -13.706 30.272 1.00 86.12 206 LYS A CA 1
ATOM 1608 C C . LYS A 1 206 ? 3.962 -14.082 28.944 1.00 86.12 206 LYS A C 1
ATOM 1610 O O . LYS A 1 206 ? 5.189 -14.125 28.870 1.00 86.12 206 LYS A O 1
ATOM 1615 N N . ASN A 1 207 ? 3.165 -14.287 27.894 1.00 82.75 207 ASN A N 1
ATOM 1616 C CA . ASN A 1 207 ? 3.672 -14.580 26.548 1.00 82.75 207 ASN A CA 1
ATOM 1617 C C . ASN A 1 207 ? 4.507 -13.420 25.979 1.00 82.75 207 ASN A C 1
ATOM 1619 O O . ASN A 1 207 ? 5.465 -13.648 25.244 1.00 82.75 207 ASN A O 1
ATOM 1623 N N . ALA A 1 208 ? 4.193 -12.181 26.367 1.00 81.81 208 ALA A N 1
ATOM 1624 C CA . ALA A 1 208 ? 4.933 -10.975 26.000 1.00 81.81 208 ALA A CA 1
ATOM 1625 C C . ALA A 1 208 ? 6.234 -10.746 26.802 1.00 81.81 208 ALA A C 1
ATOM 1627 O O . ALA A 1 208 ? 6.929 -9.751 26.560 1.00 81.81 208 ALA A O 1
ATOM 1628 N N . ALA A 1 209 ? 6.559 -11.638 27.749 1.00 82.56 209 ALA A N 1
ATOM 1629 C CA . ALA A 1 209 ? 7.685 -11.531 28.681 1.00 82.56 209 ALA A CA 1
ATOM 1630 C C . ALA A 1 209 ? 7.693 -10.224 29.508 1.00 82.56 209 ALA A C 1
ATOM 1632 O O . ALA A 1 209 ? 8.751 -9.665 29.806 1.00 82.56 209 ALA A O 1
ATOM 1633 N N . ILE A 1 210 ? 6.510 -9.724 29.883 1.00 80.94 210 ILE A N 1
ATOM 1634 C CA . ILE A 1 210 ? 6.362 -8.537 30.738 1.00 80.94 210 ILE A CA 1
ATOM 1635 C C . ILE A 1 210 ? 6.722 -8.892 32.189 1.00 80.94 210 ILE A C 1
ATOM 1637 O O . ILE A 1 210 ? 6.344 -9.948 32.695 1.00 80.94 210 ILE A O 1
ATOM 1641 N N . LYS A 1 211 ? 7.454 -8.001 32.877 1.00 80.56 211 LYS A N 1
ATOM 1642 C CA . LYS A 1 211 ? 8.002 -8.250 34.227 1.00 80.56 211 LYS A CA 1
ATOM 1643 C C . LYS A 1 211 ? 6.925 -8.471 35.301 1.00 80.56 211 LYS A C 1
ATOM 1645 O O . LYS A 1 211 ? 7.139 -9.281 36.197 1.00 80.56 211 LYS A O 1
ATOM 1650 N N . ASN A 1 212 ? 5.792 -7.765 35.223 1.00 86.69 212 ASN A N 1
ATOM 1651 C CA . ASN A 1 212 ? 4.678 -7.875 36.175 1.00 86.69 212 ASN A CA 1
ATOM 1652 C C . ASN A 1 212 ? 3.332 -8.109 35.453 1.00 86.69 212 ASN A C 1
ATOM 1654 O O . ASN A 1 212 ? 2.528 -7.184 35.337 1.00 86.69 212 ASN A O 1
ATOM 1658 N N . PRO A 1 213 ? 3.054 -9.335 34.974 1.00 84.75 213 PRO A N 1
ATOM 1659 C CA . PRO A 1 213 ? 1.877 -9.606 34.146 1.00 84.75 213 PRO A CA 1
ATOM 1660 C C . PRO A 1 213 ? 0.551 -9.390 34.889 1.00 84.75 213 PRO A C 1
ATOM 1662 O O . PRO A 1 213 ? -0.422 -8.960 34.281 1.00 84.75 213 PRO A O 1
ATOM 1665 N N . LYS A 1 214 ? 0.513 -9.647 36.205 1.00 85.81 214 LYS A N 1
ATOM 1666 C CA . LYS A 1 214 ? -0.695 -9.458 37.024 1.00 85.81 214 LYS A CA 1
ATOM 1667 C C . LYS A 1 214 ? -1.029 -7.988 37.244 1.00 85.81 214 LYS A C 1
ATOM 1669 O O . LYS A 1 214 ? -2.191 -7.614 37.145 1.00 85.81 214 LYS A O 1
ATOM 1674 N N . GLY A 1 215 ? -0.012 -7.171 37.537 1.00 85.25 215 GLY A N 1
ATOM 1675 C CA . GLY A 1 215 ? -0.193 -5.729 37.705 1.00 85.25 215 GLY A CA 1
ATOM 1676 C C . GLY A 1 215 ? -0.734 -5.095 36.430 1.00 85.25 215 GLY A C 1
ATOM 1677 O O . GLY A 1 215 ? -1.802 -4.500 36.467 1.00 85.25 215 GLY A O 1
ATOM 1678 N N . VAL A 1 216 ? -0.078 -5.357 35.293 1.00 85.50 216 VAL A N 1
ATOM 1679 C CA . VAL A 1 216 ? -0.492 -4.814 33.989 1.00 85.50 216 VAL A CA 1
ATOM 1680 C C . VAL A 1 216 ? -1.914 -5.235 33.625 1.00 85.50 216 VAL A C 1
ATOM 1682 O O . VAL A 1 216 ? -2.708 -4.396 33.220 1.00 85.50 216 VAL A O 1
ATOM 1685 N N . ALA A 1 217 ? -2.283 -6.505 33.820 1.00 85.81 217 ALA A N 1
ATOM 1686 C CA . ALA A 1 217 ? -3.645 -6.961 33.541 1.00 85.81 217 ALA A CA 1
ATOM 1687 C C . ALA A 1 217 ? -4.699 -6.231 34.400 1.00 85.81 217 ALA A C 1
ATOM 1689 O O . ALA A 1 217 ? -5.759 -5.859 33.898 1.00 85.81 217 ALA A O 1
ATOM 1690 N N . GLN A 1 218 ? -4.401 -5.976 35.679 1.00 86.19 218 GLN A N 1
ATOM 1691 C CA . GLN A 1 218 ? -5.279 -5.214 36.572 1.00 86.19 218 GLN A CA 1
ATOM 1692 C C . GLN A 1 218 ? -5.309 -3.715 36.254 1.00 86.19 218 GLN A C 1
ATOM 1694 O O . GLN A 1 218 ? -6.341 -3.081 36.457 1.00 86.19 218 GLN A O 1
ATOM 1699 N N . ASP A 1 219 ? -4.191 -3.134 35.824 1.00 85.88 219 ASP A N 1
ATOM 1700 C CA . ASP A 1 219 ? -4.101 -1.726 35.426 1.00 85.88 219 ASP A CA 1
ATOM 1701 C C . ASP A 1 219 ? -4.888 -1.482 34.135 1.00 85.88 219 ASP A C 1
ATOM 1703 O O . ASP A 1 219 ? -5.707 -0.567 34.084 1.00 85.88 219 ASP A O 1
ATOM 1707 N N . VAL A 1 220 ? -4.733 -2.363 33.140 1.00 86.75 220 VAL A N 1
ATOM 1708 C CA . VAL A 1 220 ? -5.511 -2.341 31.895 1.00 86.75 220 VAL A CA 1
ATOM 1709 C C . VAL A 1 220 ? -7.000 -2.449 32.206 1.00 86.75 220 VAL A C 1
ATOM 1711 O O . VAL A 1 220 ? -7.760 -1.573 31.807 1.00 86.75 220 VAL A O 1
ATOM 1714 N N . LEU A 1 221 ? -7.435 -3.456 32.971 1.00 84.44 221 LEU A N 1
ATOM 1715 C CA . LEU A 1 221 ? -8.859 -3.588 33.299 1.00 84.44 221 LEU A CA 1
ATOM 1716 C C . LEU A 1 221 ? -9.404 -2.352 34.017 1.00 84.44 221 LEU A C 1
ATOM 1718 O O . LEU A 1 221 ? -10.450 -1.861 33.614 1.00 84.44 221 LEU A O 1
ATOM 1722 N N . ARG A 1 222 ? -8.668 -1.799 34.992 1.00 82.44 222 ARG A N 1
ATOM 1723 C CA . ARG A 1 222 ? -9.058 -0.563 35.692 1.00 82.44 222 ARG A CA 1
ATOM 1724 C C . ARG A 1 222 ? -9.146 0.648 34.763 1.00 82.44 222 ARG A C 1
ATOM 1726 O O . ARG A 1 222 ? -10.039 1.471 34.928 1.00 82.44 222 ARG A O 1
ATOM 1733 N N . ALA A 1 223 ? -8.236 0.774 33.801 1.00 79.44 223 ALA A N 1
ATOM 1734 C CA . ALA A 1 223 ? -8.204 1.909 32.883 1.00 79.44 223 ALA A CA 1
ATOM 1735 C C . ALA A 1 223 ? -9.352 1.896 31.861 1.00 79.44 223 ALA A C 1
ATOM 1737 O O . ALA A 1 223 ? -9.731 2.961 31.376 1.00 79.44 223 ALA A O 1
ATOM 1738 N N . PHE A 1 224 ? -9.892 0.717 31.546 1.00 75.88 224 PHE A N 1
ATOM 1739 C CA . PHE A 1 224 ? -11.013 0.525 30.621 1.00 75.88 224 PHE A CA 1
ATOM 1740 C C . PHE A 1 224 ? -12.358 0.275 31.330 1.00 75.88 224 PHE A C 1
ATOM 1742 O O . PHE A 1 224 ? -13.361 -0.017 30.664 1.00 75.88 224 PHE A O 1
ATOM 1749 N N . ASP A 1 225 ? -12.388 0.357 32.665 1.00 65.12 225 ASP A N 1
ATOM 1750 C CA . ASP A 1 225 ? -13.532 -0.009 33.502 1.00 65.12 225 ASP A CA 1
ATOM 1751 C C . ASP A 1 225 ? -14.620 1.077 33.497 1.00 65.12 225 ASP A C 1
ATOM 1753 O O . ASP A 1 225 ? -14.854 1.800 34.464 1.00 65.12 225 ASP A O 1
ATOM 1757 N N . CYS A 1 226 ? -15.335 1.185 32.380 1.00 50.06 226 CYS A N 1
ATOM 1758 C CA . CYS A 1 226 ? -16.639 1.828 32.351 1.00 50.06 226 CYS A CA 1
ATOM 1759 C C . CYS A 1 226 ? -17.693 0.759 32.695 1.00 50.06 226 CYS A C 1
ATOM 1761 O O . CYS A 1 226 ? -18.037 -0.076 31.856 1.00 50.06 226 CYS A O 1
ATOM 1763 N N . GLN A 1 227 ? -18.241 0.827 33.911 1.00 46.91 227 GLN A N 1
ATOM 1764 C CA . GLN A 1 227 ? -19.498 0.175 34.322 1.00 46.91 227 GLN A CA 1
ATOM 1765 C C . GLN A 1 227 ? -19.481 -1.322 34.697 1.00 46.91 227 GLN A C 1
ATOM 1767 O O . GLN A 1 227 ? -20.429 -2.041 34.389 1.00 46.91 227 GLN A O 1
ATOM 1772 N N . GLY A 1 228 ? -18.472 -1.806 35.429 1.00 52.62 228 GLY A N 1
ATOM 1773 C CA . GLY A 1 228 ? -18.586 -3.093 36.139 1.00 52.62 228 GLY A CA 1
ATOM 1774 C C . GLY A 1 228 ? -18.689 -4.327 35.232 1.00 52.62 228 GLY A C 1
ATOM 1775 O O . GLY A 1 228 ? -19.189 -5.371 35.653 1.00 52.62 228 GLY A O 1
ATOM 1776 N N . SER A 1 229 ? -18.226 -4.210 33.985 1.00 54.69 229 SER A N 1
ATOM 1777 C CA . SER A 1 229 ? -18.064 -5.328 33.057 1.00 54.69 229 SER A CA 1
ATOM 1778 C C . SER A 1 229 ? -16.792 -6.104 33.400 1.00 54.69 229 SER A C 1
ATOM 1780 O O . SER A 1 229 ? -15.715 -5.521 33.448 1.00 54.69 229 SER A O 1
ATOM 1782 N N . CYS A 1 230 ? -16.880 -7.422 33.576 1.00 63.69 230 CYS A N 1
ATOM 1783 C CA . CYS A 1 230 ? -15.756 -8.283 33.965 1.00 63.69 230 CYS A CA 1
ATOM 1784 C C . CYS A 1 230 ? -14.711 -8.567 32.856 1.00 63.69 230 CYS A C 1
ATOM 1786 O O . CYS A 1 230 ? -13.967 -9.542 32.968 1.00 63.69 230 CYS A O 1
ATOM 1788 N N . GLY A 1 231 ? -14.624 -7.739 31.807 1.00 77.19 231 GLY A N 1
ATOM 1789 C CA . GLY A 1 231 ? -13.678 -7.926 30.702 1.00 77.19 231 GLY A CA 1
ATOM 1790 C C . GLY A 1 231 ? -13.675 -6.791 29.672 1.00 77.19 231 GLY A C 1
ATOM 1791 O O . GLY A 1 231 ? -14.573 -5.946 29.647 1.00 77.19 231 GLY A O 1
ATOM 1792 N N . LEU A 1 232 ? -12.648 -6.773 28.819 1.00 87.31 232 LEU A N 1
ATOM 1793 C CA . LEU A 1 232 ? -12.461 -5.772 27.762 1.00 87.31 232 LEU A CA 1
ATOM 1794 C C . LEU A 1 232 ? -13.138 -6.218 26.457 1.00 87.31 232 LEU A C 1
ATOM 1796 O O . LEU A 1 232 ? -12.796 -7.264 25.910 1.00 87.31 232 LEU A O 1
ATOM 1800 N N . THR A 1 233 ? -14.057 -5.413 25.924 1.00 88.56 233 THR A N 1
ATOM 1801 C CA . THR A 1 233 ? -14.699 -5.673 24.623 1.00 88.56 233 THR A CA 1
ATOM 1802 C C . THR A 1 233 ? -13.779 -5.323 23.450 1.00 88.56 233 THR A C 1
ATOM 1804 O O . THR A 1 233 ? -12.891 -4.476 23.576 1.00 88.56 233 THR A O 1
ATOM 1807 N N . LEU A 1 234 ? -14.049 -5.889 22.265 1.00 88.62 234 LEU A N 1
ATOM 1808 C CA . LEU A 1 234 ? -13.325 -5.557 21.028 1.00 88.62 234 LEU A CA 1
ATOM 1809 C C . LEU A 1 234 ? -13.319 -4.048 20.726 1.00 88.62 234 LEU A C 1
ATOM 1811 O O . LEU A 1 234 ? -12.289 -3.513 20.330 1.00 88.62 234 LEU A O 1
ATOM 1815 N N . SER A 1 235 ? -14.442 -3.354 20.933 1.00 86.75 235 SER A N 1
ATOM 1816 C CA . SER A 1 235 ? -14.544 -1.905 20.703 1.00 86.75 235 SER A CA 1
ATOM 1817 C C . SER A 1 235 ? -13.634 -1.095 21.626 1.00 86.75 235 SER A C 1
ATOM 1819 O O . SER A 1 235 ? -12.992 -0.149 21.180 1.00 86.75 235 SER A O 1
ATOM 1821 N N . ARG A 1 236 ? -13.519 -1.482 22.903 1.00 87.81 236 ARG A N 1
ATOM 1822 C CA . ARG A 1 236 ? -12.608 -0.822 23.847 1.00 87.81 236 ARG A CA 1
ATOM 1823 C C . ARG A 1 236 ? -11.153 -1.172 23.564 1.00 87.81 236 ARG A C 1
ATOM 1825 O O . ARG A 1 236 ? -10.304 -0.293 23.591 1.00 87.81 236 ARG A O 1
ATOM 1832 N N . PHE A 1 237 ? -10.872 -2.429 23.227 1.00 90.06 237 PHE A N 1
ATOM 1833 C CA . PHE A 1 237 ? -9.544 -2.834 22.776 1.00 90.06 237 PHE A CA 1
ATOM 1834 C C . PHE A 1 237 ? -9.099 -2.036 21.543 1.00 90.06 237 PHE A C 1
ATOM 1836 O O . PHE A 1 237 ? -7.960 -1.572 21.488 1.00 90.06 237 PHE A O 1
ATOM 1843 N N . ALA A 1 238 ? -10.003 -1.820 20.584 1.00 90.62 238 ALA A N 1
ATOM 1844 C CA . ALA A 1 238 ? -9.718 -1.073 19.368 1.00 90.62 238 ALA A CA 1
ATOM 1845 C C . ALA A 1 238 ? -9.252 0.361 19.632 1.00 90.62 238 ALA A C 1
ATOM 1847 O O . ALA A 1 238 ? -8.390 0.833 18.898 1.00 90.62 238 ALA A O 1
ATOM 1848 N N . ALA A 1 239 ? -9.725 1.008 20.703 1.00 90.00 239 ALA A N 1
ATOM 1849 C CA . ALA A 1 239 ? -9.283 2.348 21.089 1.00 90.00 239 ALA A CA 1
ATOM 1850 C C . ALA A 1 239 ? -7.765 2.418 21.308 1.00 90.00 239 ALA A C 1
ATOM 1852 O O . ALA A 1 239 ? -7.129 3.385 20.901 1.00 90.00 239 ALA A O 1
ATOM 1853 N N . SER A 1 240 ? -7.161 1.352 21.849 1.00 88.94 240 SER A N 1
ATOM 1854 C CA . SER A 1 240 ? -5.708 1.292 22.064 1.00 88.94 240 SER A CA 1
ATOM 1855 C C . SER A 1 240 ? -4.881 1.187 20.778 1.00 88.94 240 SER A C 1
ATOM 1857 O O . SER A 1 240 ? -3.672 1.402 20.807 1.00 88.94 240 SER A O 1
ATOM 1859 N N . LEU A 1 241 ? -5.516 0.835 19.655 1.00 88.31 241 LEU A N 1
ATOM 1860 C CA . LEU A 1 241 ? -4.881 0.686 18.344 1.00 88.31 241 LEU A CA 1
ATOM 1861 C C . LEU A 1 241 ? -5.422 1.674 17.302 1.00 88.31 241 LEU A C 1
ATOM 1863 O O . LEU A 1 241 ? -4.935 1.678 16.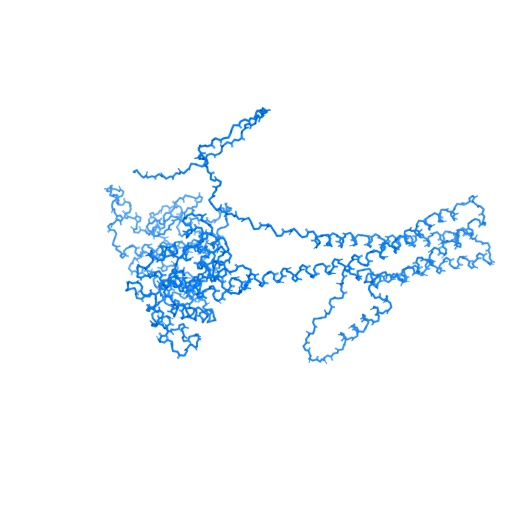171 1.00 88.31 241 LEU A O 1
ATOM 1867 N N . ALA A 1 242 ? -6.419 2.490 17.654 1.00 87.06 242 ALA A N 1
ATOM 1868 C CA . ALA A 1 242 ? -7.158 3.320 16.711 1.00 87.06 242 ALA A CA 1
ATOM 1869 C C . ALA A 1 242 ? -6.252 4.345 16.017 1.00 87.06 242 ALA A C 1
ATOM 1871 O O . ALA A 1 242 ? -6.309 4.472 14.796 1.00 87.06 242 ALA A O 1
ATOM 1872 N N . GLU A 1 243 ? -5.348 4.983 16.768 1.00 83.69 243 GLU A N 1
ATOM 1873 C CA . GLU A 1 243 ? -4.379 5.959 16.246 1.00 83.69 243 GLU A CA 1
ATOM 1874 C C . GLU A 1 243 ? -3.489 5.388 15.127 1.00 83.69 243 GLU A C 1
ATOM 1876 O O . GLU A 1 243 ? -3.148 6.082 14.172 1.00 83.69 243 GLU A O 1
ATOM 1881 N N . GLU A 1 244 ? -3.109 4.112 15.216 1.00 82.12 244 GLU A N 1
ATOM 1882 C CA . GLU A 1 244 ? -2.272 3.464 14.201 1.00 82.12 244 GLU A CA 1
ATOM 1883 C C . GLU A 1 244 ? -3.080 2.853 13.052 1.00 82.12 244 GLU A C 1
ATOM 1885 O O . GLU A 1 244 ? -2.563 2.673 11.945 1.00 82.12 244 GLU A O 1
ATOM 1890 N N . ALA A 1 245 ? -4.322 2.463 13.337 1.00 85.00 245 ALA A N 1
ATOM 1891 C CA . ALA A 1 245 ? -5.176 1.739 12.408 1.00 85.00 245 ALA A CA 1
ATOM 1892 C C . ALA A 1 245 ? -5.990 2.671 11.496 1.00 85.00 245 ALA A C 1
ATOM 1894 O O . ALA A 1 245 ? -6.431 2.224 10.437 1.00 85.00 245 ALA A O 1
ATOM 1895 N N . ILE A 1 246 ? -6.190 3.934 11.886 1.00 85.44 246 ILE A N 1
ATOM 1896 C CA . ILE A 1 246 ? -7.012 4.889 11.141 1.00 85.44 246 ILE A CA 1
ATOM 1897 C C . ILE A 1 246 ? -6.397 5.251 9.778 1.00 85.44 246 ILE A C 1
ATOM 1899 O O . ILE A 1 246 ? -5.206 5.548 9.649 1.00 85.44 246 ILE A O 1
ATOM 1903 N N . ASP A 1 247 ? -7.228 5.222 8.734 1.00 83.81 247 ASP A N 1
ATOM 1904 C CA . ASP A 1 247 ? -6.842 5.638 7.383 1.00 83.81 247 ASP A CA 1
ATOM 1905 C C . ASP A 1 247 ? -6.994 7.157 7.192 1.00 83.81 247 ASP A C 1
ATOM 1907 O O . ASP A 1 247 ? -7.731 7.822 7.916 1.00 83.81 247 ASP A O 1
ATOM 1911 N N . GLY A 1 248 ? -6.332 7.721 6.176 1.00 80.88 248 GLY A N 1
ATOM 1912 C CA . GLY A 1 248 ? -6.398 9.150 5.870 1.00 80.88 248 GLY A CA 1
ATOM 1913 C C . GLY A 1 248 ? -7.816 9.672 5.629 1.00 80.88 248 GLY A C 1
ATOM 1914 O O . GLY A 1 248 ? -8.133 10.754 6.102 1.00 80.88 248 GLY A O 1
ATOM 1915 N N . ARG A 1 249 ? -8.687 8.903 4.960 1.00 84.00 249 ARG A N 1
ATOM 1916 C CA . ARG A 1 249 ? -10.086 9.318 4.737 1.00 84.00 249 ARG A CA 1
ATOM 1917 C C . ARG A 1 249 ? -10.895 9.334 6.032 1.00 84.00 249 ARG A C 1
ATOM 1919 O O . ARG A 1 249 ? -11.606 10.296 6.292 1.00 84.00 249 ARG A O 1
ATOM 1926 N N . SER A 1 250 ? -10.765 8.282 6.838 1.00 87.12 250 SER A N 1
ATOM 1927 C CA . SER A 1 250 ? -11.401 8.191 8.156 1.00 87.12 250 SER A CA 1
ATOM 1928 C C . SER A 1 250 ? -10.947 9.312 9.082 1.00 87.12 250 SER A C 1
ATOM 1930 O O . SER A 1 250 ? -11.750 9.833 9.844 1.00 87.12 250 SER A O 1
ATOM 1932 N N . LEU A 1 251 ? -9.678 9.711 8.981 1.00 87.44 251 LEU A N 1
ATOM 1933 C CA . LEU A 1 251 ? -9.129 10.814 9.754 1.00 87.44 251 LEU A CA 1
ATOM 1934 C C . LEU A 1 251 ? -9.742 12.167 9.366 1.00 87.44 251 LEU A C 1
ATOM 1936 O O . LEU A 1 251 ? -10.069 12.948 10.252 1.00 87.44 251 LEU A O 1
ATOM 1940 N N . CYS A 1 252 ? -9.951 12.424 8.068 1.00 86.56 252 CYS A N 1
ATOM 1941 C CA . CYS A 1 252 ? -10.684 13.611 7.612 1.00 86.56 252 CYS A CA 1
ATOM 1942 C C . CYS A 1 252 ? -12.114 13.630 8.163 1.00 86.56 252 CYS A C 1
ATOM 1944 O O . CYS A 1 252 ? -12.549 14.649 8.681 1.00 86.56 252 CYS A O 1
ATOM 1946 N N . LEU A 1 253 ? -12.823 12.498 8.113 1.00 88.81 253 LEU A N 1
ATOM 1947 C CA . LEU A 1 253 ? -14.184 12.406 8.654 1.00 88.81 253 LEU A CA 1
ATOM 1948 C C . LEU A 1 253 ? -14.222 12.624 10.172 1.00 88.81 253 LEU A C 1
ATOM 1950 O O . LEU A 1 253 ? -15.135 13.275 10.669 1.00 88.81 253 LEU A O 1
ATOM 1954 N N . ALA A 1 254 ? -13.228 12.105 10.898 1.00 90.38 254 ALA A N 1
ATOM 1955 C CA . ALA A 1 254 ? -13.095 12.339 12.331 1.00 90.38 254 ALA A CA 1
ATOM 1956 C C . ALA A 1 254 ? -12.890 13.835 12.622 1.00 90.38 254 ALA A C 1
ATOM 1958 O O . ALA A 1 254 ? -13.597 14.385 13.461 1.00 90.38 254 ALA A O 1
ATOM 1959 N N . PHE A 1 255 ? -12.002 14.504 11.878 1.00 89.81 255 PHE A N 1
ATOM 1960 C CA . PHE A 1 255 ? -11.775 15.947 11.989 1.00 89.81 255 PHE A CA 1
ATOM 1961 C C . PHE A 1 255 ? -13.056 16.753 11.722 1.00 89.81 255 PHE A C 1
ATOM 1963 O O . PHE A 1 255 ? -13.489 17.523 12.573 1.00 89.81 255 PHE A O 1
ATOM 1970 N N . GLU A 1 256 ? -13.724 16.502 10.592 1.00 88.88 256 GLU A N 1
ATOM 1971 C CA . GLU A 1 256 ? -14.970 17.186 10.203 1.00 88.88 256 GLU A CA 1
ATOM 1972 C C . GLU A 1 256 ? -16.125 16.968 11.190 1.00 88.88 256 GLU A C 1
ATOM 1974 O O . GLU A 1 256 ? -17.054 17.775 11.248 1.00 88.88 256 GLU A O 1
ATOM 1979 N N . SER A 1 257 ? -16.109 15.854 11.926 1.00 89.69 257 SER A N 1
ATOM 1980 C CA . SER A 1 257 ? -17.127 15.564 12.936 1.00 89.69 257 SER A CA 1
ATOM 1981 C C . SER A 1 257 ? -16.893 16.282 14.267 1.00 89.69 257 SER A C 1
ATOM 1983 O O . SER A 1 257 ? -17.854 16.462 15.013 1.00 89.69 257 SER A O 1
ATOM 1985 N N . ILE A 1 258 ? -15.649 16.687 14.557 1.00 90.00 258 ILE A N 1
ATOM 1986 C CA . ILE A 1 258 ? -15.309 17.505 15.731 1.00 90.00 258 ILE A CA 1
ATOM 1987 C C . ILE A 1 258 ? -15.535 18.986 15.413 1.00 90.00 258 ILE A C 1
ATOM 1989 O O . ILE A 1 258 ? -16.116 19.691 16.233 1.00 90.00 258 ILE A O 1
ATOM 1993 N N . ASP A 1 259 ? -15.119 19.427 14.221 1.00 89.44 259 ASP A N 1
ATOM 1994 C CA . ASP A 1 259 ? -15.311 20.787 13.706 1.00 89.44 259 ASP A CA 1
ATOM 1995 C C . ASP A 1 259 ? -16.801 21.041 13.400 1.00 89.44 259 ASP A C 1
ATOM 1997 O O . ASP A 1 259 ? -17.293 20.910 12.271 1.00 89.44 259 ASP A O 1
ATOM 2001 N N . GLY A 1 260 ? -17.567 21.338 14.449 1.00 81.00 260 GLY A N 1
ATOM 2002 C CA . GLY A 1 260 ? -19.000 21.588 14.364 1.00 81.00 260 GLY A CA 1
ATOM 2003 C C . GLY A 1 260 ? -19.308 22.862 13.580 1.00 81.00 260 GLY A C 1
ATOM 2004 O O . GLY A 1 260 ? -20.226 22.867 12.744 1.00 81.00 260 GLY A O 1
ATOM 2005 N N . ASP A 1 261 ? -18.519 23.914 13.796 1.00 84.44 261 ASP A N 1
ATOM 2006 C CA . ASP A 1 261 ? -18.735 25.242 13.228 1.00 84.44 261 ASP A CA 1
ATOM 2007 C C . ASP A 1 261 ? -18.219 25.398 11.783 1.00 84.44 261 ASP A C 1
ATOM 2009 O O . ASP A 1 261 ? -18.690 26.277 11.054 1.00 84.44 261 ASP A O 1
ATOM 2013 N N . GLY A 1 262 ? -17.389 24.466 11.307 1.00 83.75 262 GLY A N 1
ATOM 2014 C CA . GLY A 1 262 ? -16.815 24.464 9.963 1.00 83.75 262 GLY A CA 1
ATOM 2015 C C . GLY A 1 262 ? -15.659 25.450 9.806 1.00 83.75 262 GLY A C 1
ATOM 2016 O O . GLY A 1 262 ? -15.417 25.919 8.688 1.00 83.75 262 GLY A O 1
ATOM 2017 N N . SER A 1 263 ? -14.991 25.804 10.904 1.00 84.38 263 SER A N 1
ATOM 2018 C CA . SER A 1 263 ? -13.859 26.731 10.939 1.00 84.38 263 SER A CA 1
ATOM 2019 C C . SER A 1 263 ? -12.583 26.161 10.311 1.00 84.38 263 SER A C 1
ATOM 2021 O O . SER A 1 263 ? -11.652 26.925 10.053 1.00 84.38 263 SER A O 1
ATOM 2023 N N . GLN A 1 264 ? -12.550 24.857 9.998 1.00 86.12 264 GLN A N 1
ATOM 2024 C CA . GLN A 1 264 ? -11.356 24.108 9.578 1.00 86.12 264 GLN A CA 1
ATOM 2025 C C . GLN A 1 264 ? -10.265 24.058 10.652 1.00 86.12 264 GLN A C 1
ATOM 2027 O O . GLN A 1 264 ? -9.099 23.795 10.352 1.00 86.12 264 GLN A O 1
ATOM 2032 N N . GLN A 1 265 ? -10.654 24.296 11.898 1.00 87.56 265 GLN A N 1
ATOM 2033 C CA . GLN A 1 265 ? -9.817 24.275 13.081 1.00 87.56 265 GLN A CA 1
ATOM 2034 C C . GLN A 1 265 ? -10.598 23.583 14.200 1.00 87.56 265 GLN A C 1
ATOM 2036 O O . GLN A 1 265 ? -11.820 23.646 14.229 1.00 87.56 265 GLN A O 1
ATOM 2041 N N . ILE A 1 266 ? -9.908 22.897 15.106 1.00 87.81 266 ILE A N 1
ATOM 2042 C CA . ILE A 1 266 ? -10.528 22.275 16.277 1.00 87.81 266 ILE A CA 1
ATOM 2043 C C . ILE A 1 266 ? -10.116 23.064 17.510 1.00 87.81 266 ILE A C 1
ATOM 2045 O O . ILE A 1 266 ? -8.953 23.040 17.923 1.00 87.81 266 ILE A O 1
ATOM 2049 N N . ALA A 1 267 ? -11.088 23.724 18.132 1.00 89.50 267 ALA A N 1
ATOM 2050 C CA . ALA A 1 267 ? -10.883 24.405 19.398 1.00 89.50 267 ALA A CA 1
ATOM 2051 C C . ALA A 1 267 ? -11.018 23.426 20.590 1.00 89.50 267 ALA A C 1
ATOM 2053 O O . ALA A 1 267 ? -11.815 22.480 20.548 1.00 89.50 267 ALA A O 1
ATOM 2054 N N . PRO A 1 268 ? -10.330 23.666 21.727 1.00 89.62 268 PRO A N 1
ATOM 2055 C CA . PRO A 1 268 ? -10.428 22.804 22.911 1.00 89.62 268 PRO A CA 1
ATOM 2056 C C . PRO A 1 268 ? -11.863 22.566 23.431 1.00 89.62 268 PRO A C 1
ATOM 2058 O O . PRO A 1 268 ? -12.155 21.450 23.872 1.00 89.62 268 PRO A O 1
ATOM 2061 N N . PRO A 1 269 ? -12.787 23.554 23.394 1.00 89.88 269 PRO A N 1
ATOM 2062 C CA . PRO A 1 269 ? -14.182 23.333 23.769 1.00 89.88 269 PRO A CA 1
ATOM 2063 C C . PRO A 1 269 ? -14.916 22.337 22.865 1.00 89.88 269 PRO A C 1
ATOM 2065 O O . PRO A 1 269 ? -15.719 21.560 23.375 1.00 89.88 269 PRO A O 1
ATOM 2068 N N . GLU A 1 270 ? -14.634 22.326 21.562 1.00 90.31 270 GLU A N 1
ATOM 2069 C CA . GLU A 1 270 ? -15.290 21.435 20.594 1.00 90.31 270 GLU A CA 1
ATOM 2070 C C . GLU A 1 270 ? -14.857 19.988 20.818 1.00 90.31 270 GLU A C 1
ATOM 2072 O O . GLU A 1 270 ? -15.686 19.084 20.939 1.00 90.31 270 GLU A O 1
ATOM 2077 N N . LEU A 1 271 ? -13.550 19.779 21.010 1.00 88.38 271 LEU A N 1
ATOM 2078 C CA . LEU A 1 271 ? -13.019 18.471 21.374 1.00 88.38 271 LEU A CA 1
ATOM 2079 C C . LEU A 1 271 ? -13.616 17.981 22.705 1.00 88.38 271 LEU A C 1
ATOM 2081 O O . LEU A 1 271 ? -13.987 16.814 22.834 1.00 88.38 271 LEU A O 1
ATOM 2085 N N . LEU A 1 272 ? -13.776 18.870 23.690 1.00 90.12 272 LEU A N 1
ATOM 2086 C CA . LEU A 1 272 ? -14.385 18.530 24.976 1.00 90.12 272 LEU A CA 1
ATOM 2087 C C . LEU A 1 272 ? -15.844 18.061 24.844 1.00 90.12 272 LEU A C 1
ATOM 2089 O O . LEU A 1 272 ? -16.244 17.145 25.566 1.00 90.12 272 LEU A O 1
ATOM 2093 N N . GLU A 1 273 ? -16.647 18.664 23.964 1.00 89.88 273 GLU A N 1
ATOM 2094 C CA . GLU A 1 273 ? -18.038 18.243 23.739 1.00 89.88 273 GLU A CA 1
ATOM 2095 C C . GLU A 1 273 ? -18.122 16.799 23.238 1.00 89.88 273 GLU A C 1
ATOM 2097 O O . GLU A 1 273 ? -18.913 16.005 23.757 1.00 89.88 273 GLU A O 1
ATOM 2102 N N . VAL A 1 274 ? -17.243 16.427 22.307 1.00 89.12 274 VAL A N 1
ATOM 2103 C CA . VAL A 1 274 ? -17.156 15.061 21.784 1.00 89.12 274 VAL A CA 1
ATOM 2104 C C . VAL A 1 274 ? -16.721 14.084 22.881 1.00 89.12 274 VAL A C 1
ATOM 2106 O O . VAL A 1 274 ? -17.388 13.071 23.110 1.00 89.12 274 VAL A O 1
ATOM 2109 N N . LEU A 1 275 ? -15.655 14.400 23.626 1.00 88.88 275 LEU A N 1
ATOM 2110 C CA . LEU A 1 275 ? -15.127 13.516 24.675 1.00 88.88 275 LEU A CA 1
ATOM 2111 C C . LEU A 1 275 ? -16.114 13.304 25.836 1.00 88.88 275 LEU A C 1
ATOM 2113 O O . LEU A 1 275 ? -16.182 12.204 26.394 1.00 88.88 275 LEU A O 1
ATOM 2117 N N . ARG A 1 276 ? -16.938 14.310 26.158 1.00 89.25 276 ARG A N 1
ATOM 2118 C CA . ARG A 1 276 ? -17.987 14.216 27.191 1.00 89.25 276 ARG A CA 1
ATOM 2119 C C . ARG A 1 276 ? -19.076 13.194 26.883 1.00 89.25 276 ARG A C 1
ATOM 2121 O O . ARG A 1 276 ? -19.743 12.736 27.810 1.00 89.25 276 ARG A O 1
ATOM 2128 N N . THR A 1 277 ? -19.247 12.817 25.617 1.00 87.31 277 THR A N 1
ATOM 2129 C CA . THR A 1 277 ? -20.176 11.748 25.218 1.00 87.31 277 THR A CA 1
ATOM 2130 C C . THR A 1 277 ? -19.741 10.388 25.774 1.00 87.31 277 THR A C 1
ATOM 2132 O O . THR A 1 277 ? -20.585 9.541 26.069 1.00 87.31 277 THR A O 1
ATOM 2135 N N . PHE A 1 278 ? -18.434 10.190 25.969 1.00 83.94 278 PHE A N 1
ATOM 2136 C CA . PHE A 1 278 ? -17.859 8.955 26.500 1.00 83.94 278 PHE A CA 1
ATOM 2137 C C . PHE A 1 278 ? -17.670 9.008 28.019 1.00 83.94 278 PHE A C 1
ATOM 2139 O O . PHE A 1 278 ? -18.011 8.043 28.706 1.00 83.94 278 PHE A O 1
ATOM 2146 N N . ASP A 1 279 ? -17.157 10.126 28.545 1.00 84.00 279 ASP A N 1
ATOM 2147 C CA . ASP A 1 279 ? -16.986 10.326 29.985 1.00 84.00 279 ASP A CA 1
ATOM 2148 C C . ASP A 1 279 ? -17.283 11.785 30.395 1.00 84.00 279 ASP A C 1
ATOM 2150 O O . ASP A 1 279 ? -16.547 12.703 30.020 1.00 84.00 279 ASP A O 1
ATOM 2154 N N . PRO A 1 280 ? -18.337 12.031 31.196 1.00 84.31 280 PRO A N 1
ATOM 2155 C CA . PRO A 1 280 ? -18.707 13.378 31.620 1.00 84.31 280 PRO A CA 1
ATOM 2156 C C . PRO A 1 280 ? -17.750 13.990 32.656 1.00 84.31 280 PRO A C 1
ATOM 2158 O O . PRO A 1 280 ? -17.882 15.176 32.959 1.00 84.31 280 PRO A O 1
ATOM 2161 N N . SER A 1 281 ? -16.820 13.217 33.230 1.00 86.06 281 SER A N 1
ATOM 2162 C CA . SER A 1 281 ? -15.869 13.701 34.241 1.00 86.06 281 SER A CA 1
ATOM 2163 C C . SER A 1 281 ? -14.700 14.506 33.666 1.00 86.06 281 SER A C 1
ATOM 2165 O O . SER A 1 281 ? -14.010 15.185 34.427 1.00 86.06 281 SER A O 1
ATOM 2167 N N . VAL A 1 282 ? -14.513 14.486 32.342 1.00 87.75 282 VAL A N 1
ATOM 2168 C CA . VAL A 1 282 ? -13.430 15.205 31.660 1.00 87.75 282 VAL A CA 1
ATOM 2169 C C . VAL A 1 282 ? -13.540 16.707 31.864 1.00 87.75 282 VAL A C 1
ATOM 2171 O O . VAL A 1 282 ? -14.586 17.333 31.639 1.00 87.75 282 VAL A O 1
ATOM 2174 N N . THR A 1 283 ? -12.410 17.302 32.226 1.00 90.62 283 THR A N 1
ATOM 2175 C CA . THR A 1 283 ? -12.279 18.749 32.385 1.00 90.62 283 THR A CA 1
ATOM 2176 C C . THR A 1 283 ? -11.660 19.396 31.149 1.00 90.62 283 THR A C 1
ATOM 2178 O O . THR A 1 283 ? -10.883 18.782 30.425 1.00 90.62 283 THR A O 1
ATOM 2181 N N . LEU A 1 284 ? -11.968 20.678 30.920 1.00 88.81 284 LEU A N 1
ATOM 2182 C CA . LEU A 1 284 ? -11.361 21.443 29.825 1.00 88.81 284 LEU A CA 1
ATOM 2183 C C . LEU A 1 284 ? -9.830 21.505 29.956 1.00 88.81 284 LEU A C 1
ATOM 2185 O O . LEU A 1 284 ? -9.135 21.435 28.951 1.00 88.81 284 LEU A O 1
ATOM 2189 N N . GLN A 1 285 ? -9.307 21.578 31.186 1.00 87.94 285 GLN A N 1
ATOM 2190 C CA . GLN A 1 285 ? -7.864 21.616 31.426 1.00 87.94 285 GLN A CA 1
ATOM 2191 C C . GLN A 1 285 ? -7.171 20.338 30.943 1.00 87.94 285 GLN A C 1
ATOM 2193 O O . GLN A 1 285 ? -6.127 20.425 30.318 1.00 87.94 285 GLN A O 1
ATOM 2198 N N . GLU A 1 286 ? -7.766 19.163 31.161 1.00 87.00 286 GLU A N 1
ATOM 2199 C CA . GLU A 1 286 ? -7.194 17.896 30.680 1.00 87.00 286 GLU A CA 1
ATOM 2200 C C . GLU A 1 286 ? -7.153 17.811 29.151 1.00 87.00 286 GLU A C 1
ATOM 2202 O O . GLU A 1 286 ? -6.261 17.167 28.601 1.00 87.00 286 GLU A O 1
ATOM 2207 N N . VAL A 1 287 ? -8.109 18.447 28.466 1.00 86.56 287 VAL A N 1
ATOM 2208 C CA . VAL A 1 287 ? -8.138 18.531 26.999 1.00 86.56 287 VAL A CA 1
ATOM 2209 C C . VAL A 1 287 ? -7.065 19.491 26.497 1.00 86.56 287 VAL A C 1
ATOM 2211 O O . VAL A 1 287 ? -6.320 19.134 25.592 1.00 86.56 287 VAL A O 1
ATOM 2214 N N . VAL A 1 288 ? -6.930 20.666 27.118 1.00 87.62 288 VAL A N 1
ATOM 2215 C CA . VAL A 1 288 ? -5.871 21.632 26.784 1.00 87.62 288 VAL A CA 1
ATOM 2216 C C . VAL A 1 288 ? -4.489 21.031 27.038 1.00 87.62 288 VAL A C 1
ATOM 2218 O O . VAL A 1 288 ? -3.631 21.099 26.167 1.00 87.62 288 VAL A O 1
ATOM 2221 N N . ASP A 1 289 ? -4.289 20.370 28.179 1.00 86.31 289 ASP A N 1
ATOM 2222 C CA . ASP A 1 289 ? -3.037 19.678 28.496 1.00 86.31 289 ASP A CA 1
ATOM 2223 C C . ASP A 1 289 ? -2.742 18.562 27.483 1.00 86.31 289 ASP A C 1
ATOM 2225 O O . ASP A 1 289 ? -1.583 18.306 27.170 1.00 86.31 289 ASP A O 1
ATOM 2229 N N . HIS A 1 290 ? -3.774 17.880 26.972 1.00 83.75 290 HIS A N 1
ATOM 2230 C CA . HIS A 1 290 ? -3.601 16.870 25.933 1.00 83.75 290 HIS A CA 1
ATOM 2231 C C . HIS A 1 290 ? -3.192 17.489 24.597 1.00 83.75 290 HIS A C 1
ATOM 2233 O O . HIS A 1 290 ? -2.270 16.973 23.979 1.00 83.75 290 HIS A O 1
ATOM 2239 N N . ILE A 1 291 ? -3.828 18.584 24.173 1.00 83.56 291 ILE A N 1
ATOM 2240 C CA . ILE A 1 291 ? -3.456 19.307 22.949 1.00 83.56 291 ILE A CA 1
ATOM 2241 C C . ILE A 1 291 ? -2.011 19.816 23.065 1.00 83.56 291 ILE A C 1
ATOM 2243 O O . ILE A 1 291 ? -1.195 19.528 22.194 1.00 83.56 291 ILE A O 1
ATOM 2247 N N . ALA A 1 292 ? -1.658 20.444 24.190 1.00 82.94 292 ALA A N 1
ATOM 2248 C CA . ALA A 1 292 ? -0.324 20.992 24.439 1.00 82.94 292 ALA A CA 1
ATOM 2249 C C . ALA A 1 292 ? 0.784 19.922 24.493 1.00 82.94 292 ALA A C 1
ATOM 2251 O O . ALA A 1 292 ? 1.886 20.135 23.976 1.00 82.94 292 ALA A O 1
ATOM 2252 N N . ASP A 1 293 ? 0.516 18.756 25.100 1.00 78.50 293 ASP A N 1
ATOM 2253 C CA . ASP A 1 293 ? 1.452 17.624 25.054 1.00 78.50 293 ASP A CA 1
ATOM 2254 C C . ASP A 1 293 ? 1.743 17.232 23.602 1.00 78.50 293 ASP A C 1
ATOM 2256 O O . ASP A 1 293 ? 2.892 16.968 23.246 1.00 78.50 293 ASP A O 1
ATOM 2260 N N . VAL A 1 294 ? 0.710 17.200 22.756 1.00 72.75 294 VAL A N 1
ATOM 2261 C CA . VAL A 1 294 ? 0.866 16.731 21.383 1.00 72.75 294 VAL A CA 1
ATOM 2262 C C . VAL A 1 294 ? 1.518 17.786 20.489 1.00 72.75 294 VAL A C 1
ATOM 2264 O O . VAL A 1 294 ? 2.375 17.426 19.686 1.00 72.75 294 VAL A O 1
ATOM 2267 N N . GLU A 1 295 ? 1.224 19.074 20.680 1.00 75.12 295 GLU A N 1
ATOM 2268 C CA . GLU A 1 295 ? 1.963 20.182 20.046 1.00 75.12 295 GLU A CA 1
ATOM 2269 C C . GLU A 1 295 ? 3.469 20.108 20.365 1.00 75.12 295 GLU A C 1
ATOM 2271 O O . GLU A 1 295 ? 4.315 20.379 19.512 1.00 75.12 295 GLU A O 1
ATOM 2276 N N . THR A 1 296 ? 3.825 19.678 21.582 1.00 73.50 296 THR A N 1
ATOM 2277 C CA . THR A 1 296 ? 5.225 19.520 22.008 1.00 73.50 296 THR A CA 1
ATOM 2278 C C . THR A 1 296 ? 5.887 18.261 21.427 1.00 73.50 296 THR A C 1
ATOM 2280 O O . THR A 1 296 ? 7.093 18.264 21.159 1.00 73.50 296 THR A O 1
ATOM 2283 N N . GLU A 1 297 ? 5.131 17.171 21.263 1.00 65.69 297 GLU A N 1
ATOM 2284 C CA . GLU A 1 297 ? 5.611 15.891 20.720 1.00 65.69 297 GLU A CA 1
ATOM 2285 C C . GLU A 1 297 ? 5.688 15.867 19.183 1.00 65.69 297 GLU A C 1
ATOM 2287 O O . GLU A 1 297 ? 6.477 15.095 18.623 1.00 65.69 297 GLU A O 1
ATOM 2292 N N . ALA A 1 298 ? 4.905 16.701 18.495 1.00 61.91 298 ALA A N 1
ATOM 2293 C CA . ALA A 1 298 ? 4.929 16.814 17.045 1.00 61.91 298 ALA A CA 1
ATOM 2294 C C . ALA A 1 298 ? 6.312 17.301 16.551 1.00 61.91 298 ALA A C 1
ATOM 2296 O O . ALA A 1 298 ? 6.889 18.248 17.099 1.00 61.91 298 ALA A O 1
ATOM 2297 N N . PRO A 1 299 ? 6.898 16.681 15.505 1.00 58.56 299 PRO A N 1
ATOM 2298 C CA . PRO A 1 299 ? 8.065 17.252 14.843 1.00 58.56 299 PRO A CA 1
ATOM 2299 C C . PRO A 1 299 ? 7.701 18.670 14.388 1.00 58.56 299 PRO A C 1
ATOM 2301 O O . PRO A 1 299 ? 6.692 18.828 13.717 1.00 58.56 299 PRO A O 1
ATOM 2304 N N . ARG A 1 300 ? 8.510 19.689 14.725 1.00 54.34 300 ARG A N 1
ATOM 2305 C CA . ARG A 1 300 ? 8.286 21.131 14.425 1.00 54.34 300 ARG A CA 1
ATOM 2306 C C . ARG A 1 300 ? 8.269 21.494 12.926 1.00 54.34 300 ARG A C 1
ATOM 2308 O O . ARG A 1 300 ? 8.747 22.552 12.512 1.00 54.34 300 ARG A O 1
ATOM 2315 N N . CYS A 1 301 ? 7.822 20.592 12.074 1.00 49.22 301 CYS A N 1
ATOM 2316 C CA . CYS A 1 301 ? 7.869 20.702 10.640 1.00 49.22 301 CYS A CA 1
ATOM 2317 C C . CYS A 1 301 ? 6.540 21.281 10.152 1.00 49.22 301 CYS A C 1
ATOM 2319 O O . CYS A 1 301 ? 5.522 20.606 10.190 1.00 49.22 301 CYS A O 1
ATOM 2321 N N . LEU A 1 302 ? 6.625 22.509 9.626 1.00 48.44 302 LEU A N 1
ATOM 2322 C CA . LEU A 1 302 ? 5.589 23.245 8.890 1.00 48.44 302 LEU A CA 1
ATOM 2323 C C . LEU A 1 302 ? 4.493 23.867 9.767 1.00 48.44 302 LEU A C 1
ATOM 2325 O O . LEU A 1 302 ? 3.420 23.314 9.927 1.00 48.44 302 LEU A O 1
ATOM 2329 N N . GLY A 1 303 ? 4.752 25.079 10.261 1.00 52.91 303 GLY A N 1
ATOM 2330 C CA . GLY A 1 303 ? 3.682 26.009 10.636 1.00 52.91 303 GLY A CA 1
ATOM 2331 C C . GLY A 1 303 ? 3.028 25.821 12.001 1.00 52.91 303 GLY A C 1
ATOM 2332 O O . GLY A 1 303 ? 2.264 26.710 12.345 1.00 52.91 303 GLY A O 1
ATOM 2333 N N . ALA A 1 304 ? 3.377 24.771 12.759 1.00 54.31 304 ALA A N 1
ATOM 2334 C CA . ALA A 1 304 ? 2.804 24.477 14.076 1.00 54.31 304 ALA A CA 1
ATOM 2335 C C . ALA A 1 304 ? 2.707 25.735 14.956 1.00 54.31 304 ALA A C 1
ATOM 2337 O O . ALA A 1 304 ? 3.739 26.299 15.356 1.00 54.31 304 ALA A O 1
ATOM 2338 N N . SER A 1 305 ? 1.483 26.193 15.207 1.00 62.88 305 SER A N 1
ATOM 2339 C CA . SER A 1 305 ? 1.217 27.274 16.145 1.00 62.88 305 SER A CA 1
ATOM 2340 C C . SER A 1 305 ? 1.029 26.689 17.537 1.00 62.88 305 SER A C 1
ATOM 2342 O O . SER A 1 305 ? 0.364 25.686 17.734 1.00 62.88 305 SER A O 1
ATOM 2344 N N . GLU A 1 306 ? 1.636 27.315 18.545 1.00 69.50 306 GLU A N 1
ATOM 2345 C CA . GLU A 1 306 ? 1.344 27.010 19.955 1.00 69.50 306 GLU A CA 1
ATOM 2346 C C . GLU A 1 306 ? 0.087 27.791 20.390 1.00 69.50 306 GLU A C 1
ATOM 2348 O O . GLU A 1 306 ? 0.105 28.521 21.384 1.00 69.50 306 GLU A O 1
ATOM 2353 N N . ASP A 1 307 ? -0.974 27.759 19.579 1.00 77.19 307 ASP A N 1
ATOM 2354 C CA . ASP A 1 307 ? -2.224 28.483 19.830 1.00 77.19 307 ASP A CA 1
ATOM 2355 C C . ASP A 1 307 ? -3.323 27.601 20.438 1.00 77.19 307 ASP A C 1
ATOM 2357 O O . ASP A 1 307 ? -4.398 28.114 20.761 1.00 77.19 307 ASP A O 1
ATOM 2361 N N . HIS A 1 308 ? -3.031 26.319 20.702 1.00 78.88 308 HIS A N 1
ATOM 2362 C CA . HIS A 1 308 ? -3.957 25.338 21.273 1.00 78.88 308 HIS A CA 1
ATOM 2363 C C . HIS A 1 308 ? -5.206 25.117 20.417 1.00 78.88 308 HIS A C 1
ATOM 2365 O O . HIS A 1 308 ? -6.242 24.674 20.924 1.00 78.88 308 HIS A O 1
ATOM 2371 N N . VAL A 1 309 ? -5.112 25.435 19.128 1.00 84.19 309 VAL A N 1
ATOM 2372 C CA . VAL A 1 309 ? -6.150 25.254 18.124 1.00 84.19 309 VAL A CA 1
ATOM 2373 C C . VAL A 1 309 ? -5.558 24.362 17.050 1.00 84.19 309 VAL A C 1
ATOM 2375 O O . VAL A 1 309 ? -4.535 24.692 16.481 1.00 84.19 309 VAL A O 1
ATOM 2378 N N . LEU A 1 310 ? -6.191 23.220 16.790 1.00 83.19 310 LEU A N 1
ATOM 2379 C CA . LEU A 1 310 ? -5.623 22.220 15.890 1.00 83.19 310 LEU A CA 1
ATOM 2380 C C . LEU A 1 310 ? -6.183 22.394 14.482 1.00 83.19 310 LEU A C 1
ATOM 2382 O O . LEU A 1 310 ? -7.362 22.113 14.250 1.00 83.19 310 LEU A O 1
ATOM 2386 N N . ASP A 1 311 ? -5.348 22.790 13.527 1.00 84.88 311 ASP A N 1
ATOM 2387 C CA . ASP A 1 311 ? -5.696 22.643 12.114 1.00 84.88 311 ASP A CA 1
ATOM 2388 C C . ASP A 1 311 ? -5.635 21.165 11.665 1.00 84.88 311 ASP A C 1
ATOM 2390 O O . ASP A 1 311 ? -5.287 20.262 12.432 1.00 84.88 311 ASP A O 1
ATOM 2394 N N . PHE A 1 312 ? -6.015 20.864 10.419 1.00 83.44 312 PHE A N 1
ATOM 2395 C CA . PHE A 1 312 ? -6.010 19.475 9.943 1.00 83.44 312 PHE A CA 1
ATOM 2396 C C . PHE A 1 312 ? -4.603 18.858 9.870 1.00 83.44 312 PHE A C 1
ATOM 2398 O O . PHE A 1 312 ? -4.453 17.650 10.085 1.00 83.44 312 PHE A O 1
ATOM 2405 N N . ASP A 1 313 ? -3.578 19.639 9.533 1.00 77.44 313 ASP A N 1
ATOM 2406 C CA . ASP A 1 313 ? -2.218 19.128 9.395 1.00 77.44 313 ASP A CA 1
ATOM 2407 C C . ASP A 1 313 ? -1.586 18.886 10.778 1.00 77.44 313 ASP A C 1
ATOM 2409 O O . ASP A 1 313 ? -0.938 17.855 10.971 1.00 77.44 313 ASP A O 1
ATOM 2413 N N . GLU A 1 314 ? -1.856 19.742 11.763 1.00 79.06 314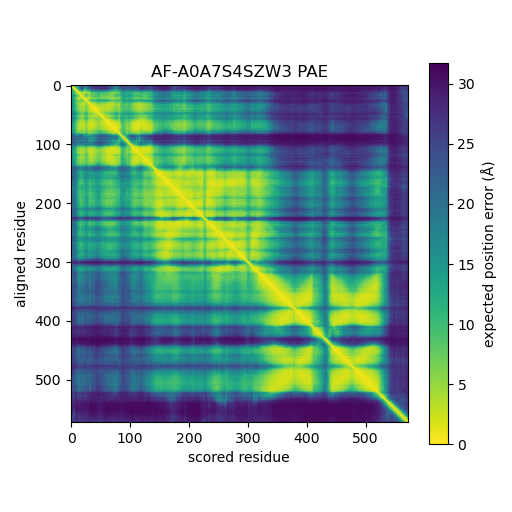 GLU A N 1
ATOM 2414 C CA . GLU A 1 314 ? -1.531 19.550 13.181 1.00 79.06 314 GLU A CA 1
ATOM 2415 C C . GLU A 1 314 ? -2.304 18.366 13.770 1.00 79.06 314 GLU A C 1
ATOM 2417 O O . GLU A 1 314 ? -1.715 17.466 14.377 1.00 79.06 314 GLU A O 1
ATOM 2422 N N . PHE A 1 315 ? -3.607 18.273 13.491 1.00 82.00 315 PHE A N 1
ATOM 2423 C CA . PHE A 1 315 ? -4.432 17.127 13.866 1.00 82.00 315 PHE A CA 1
ATOM 2424 C C . PHE A 1 315 ? -3.888 15.819 13.274 1.00 82.00 315 PHE A C 1
ATOM 2426 O O . PHE A 1 315 ? -3.846 14.783 13.936 1.00 82.00 315 PHE A O 1
ATOM 2433 N N . ALA A 1 316 ? -3.411 15.836 12.027 1.00 79.31 316 ALA A N 1
ATOM 2434 C CA . ALA A 1 316 ? -2.814 14.666 11.393 1.00 79.31 316 ALA A CA 1
ATOM 2435 C C . ALA A 1 316 ? -1.444 14.286 11.979 1.00 79.31 316 ALA A C 1
ATOM 2437 O O . ALA A 1 316 ? -1.066 13.107 11.915 1.00 79.31 316 ALA A O 1
ATOM 2438 N N . GLN A 1 317 ? -0.718 15.248 12.552 1.00 71.75 317 GLN A N 1
ATOM 2439 C CA . GLN A 1 317 ? 0.539 15.026 13.267 1.00 71.75 317 GLN A CA 1
ATOM 2440 C C . GLN A 1 317 ? 0.338 14.409 14.654 1.00 71.75 317 GLN A C 1
ATOM 2442 O O . GLN A 1 317 ? 1.257 13.738 15.131 1.00 71.75 317 GLN A O 1
ATOM 2447 N N . LEU A 1 318 ? -0.872 14.486 15.232 1.00 70.38 318 LEU A N 1
ATOM 2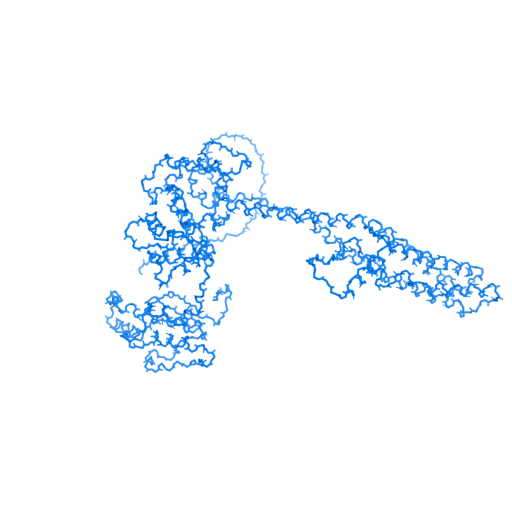448 C CA . LEU A 1 318 ? -1.217 13.783 16.481 1.00 70.38 318 LEU A CA 1
ATOM 2449 C C . LEU A 1 318 ? -1.018 12.255 16.393 1.00 70.38 318 LEU A C 1
ATOM 2451 O O . LEU A 1 318 ? -1.035 11.554 17.403 1.00 70.38 318 LEU A O 1
ATOM 2455 N N . PHE A 1 319 ? -0.823 11.724 15.183 1.00 76.44 319 PHE A N 1
ATOM 2456 C CA . PHE A 1 319 ? -0.660 10.306 14.886 1.00 76.44 319 PHE A CA 1
ATOM 2457 C C . PHE A 1 319 ? 0.793 9.998 14.476 1.00 76.44 319 PHE A C 1
ATOM 2459 O O . PHE A 1 319 ? 1.054 9.745 13.295 1.00 76.44 319 PHE A O 1
ATOM 2466 N N . PRO A 1 320 ? 1.768 9.951 15.407 1.00 67.88 320 PRO A N 1
ATOM 2467 C CA . PRO A 1 320 ? 3.200 9.869 15.085 1.00 67.88 320 PRO A CA 1
ATOM 2468 C C . PRO A 1 320 ? 3.575 8.626 14.268 1.00 67.88 320 PRO A C 1
ATOM 2470 O O . PRO A 1 320 ? 4.423 8.687 13.380 1.00 67.88 320 PRO A O 1
ATOM 2473 N N . HIS A 1 321 ? 2.901 7.495 14.492 1.00 70.06 321 HIS A N 1
ATOM 2474 C CA . HIS A 1 321 ? 3.095 6.285 13.685 1.00 70.06 321 HIS A CA 1
ATOM 2475 C C . HIS A 1 321 ? 2.625 6.464 12.235 1.00 70.06 321 HIS A C 1
ATOM 2477 O O . HIS A 1 321 ? 3.247 5.939 11.307 1.00 70.06 321 HIS A O 1
ATOM 2483 N N . ARG A 1 322 ? 1.539 7.215 12.025 1.00 70.81 322 ARG A N 1
ATOM 2484 C CA . ARG A 1 322 ? 1.030 7.555 10.695 1.00 70.81 322 ARG A CA 1
ATOM 2485 C C . ARG A 1 322 ? 1.922 8.597 10.029 1.00 70.81 322 ARG A C 1
ATOM 2487 O O . ARG A 1 322 ? 2.273 8.398 8.870 1.00 70.81 322 ARG A O 1
ATOM 2494 N N . ALA A 1 323 ? 2.332 9.636 10.753 1.00 71.69 323 ALA A N 1
ATOM 2495 C CA . ALA A 1 323 ? 3.262 10.653 10.269 1.00 71.69 323 ALA A CA 1
ATOM 2496 C C . ALA A 1 323 ? 4.590 10.022 9.818 1.00 71.69 323 ALA A C 1
ATOM 2498 O O . ALA A 1 323 ? 4.973 10.167 8.661 1.00 71.69 323 ALA A O 1
ATOM 2499 N N . ALA A 1 324 ? 5.213 9.187 10.658 1.00 75.00 324 ALA A N 1
ATOM 2500 C CA . ALA A 1 324 ? 6.439 8.466 10.310 1.00 75.00 324 ALA A CA 1
ATOM 2501 C C . ALA A 1 324 ? 6.252 7.519 9.111 1.00 75.00 324 ALA A C 1
ATOM 2503 O O . ALA A 1 324 ? 7.147 7.350 8.279 1.00 75.00 324 ALA A O 1
ATOM 2504 N N . ARG A 1 325 ? 5.079 6.883 8.990 1.00 74.62 325 ARG A N 1
ATOM 2505 C CA . ARG A 1 325 ? 4.752 6.041 7.833 1.00 74.62 325 ARG A CA 1
ATOM 2506 C C . ARG A 1 325 ? 4.611 6.866 6.554 1.00 74.62 325 ARG A C 1
ATOM 2508 O O . ARG A 1 325 ? 5.090 6.413 5.516 1.00 74.62 325 ARG A O 1
ATOM 2515 N N . LEU A 1 326 ? 3.953 8.021 6.614 1.00 72.88 326 LEU A N 1
ATOM 2516 C CA . LEU A 1 326 ? 3.812 8.934 5.480 1.0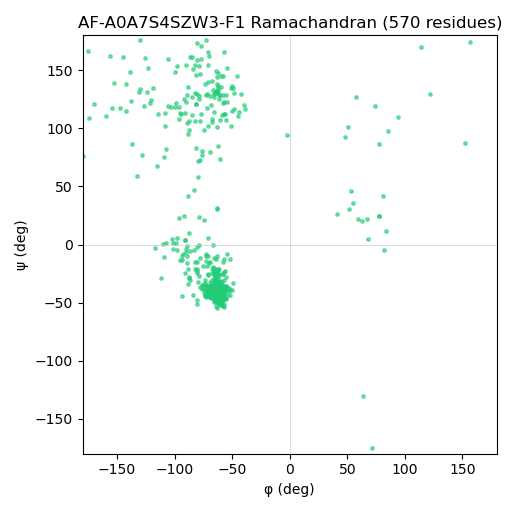0 72.88 326 LEU A CA 1
ATOM 2517 C C . LEU A 1 326 ? 5.173 9.481 5.054 1.00 72.88 326 LEU A C 1
ATOM 2519 O O . LEU A 1 326 ? 5.516 9.339 3.888 1.00 72.88 326 LEU A O 1
ATOM 2523 N N . GLU A 1 327 ? 5.998 9.940 5.993 1.00 79.25 327 GLU A N 1
ATOM 2524 C CA . GLU A 1 327 ? 7.365 10.397 5.720 1.00 79.25 327 GLU A CA 1
ATOM 2525 C C . GLU A 1 327 ? 8.216 9.280 5.089 1.00 79.25 327 GLU A C 1
ATOM 2527 O O . GLU A 1 327 ? 8.945 9.488 4.120 1.00 79.25 327 GLU A O 1
ATOM 2532 N N . MET A 1 328 ? 8.087 8.040 5.577 1.00 81.00 328 MET A N 1
ATOM 2533 C CA . MET A 1 328 ? 8.764 6.892 4.969 1.00 81.00 328 MET A CA 1
ATOM 2534 C C . MET A 1 328 ? 8.296 6.641 3.529 1.00 81.00 328 MET A C 1
ATOM 2536 O O . MET A 1 328 ? 9.114 6.274 2.680 1.00 81.00 328 MET A O 1
ATOM 2540 N N . LEU A 1 329 ? 6.995 6.778 3.256 1.00 76.62 329 LEU A N 1
ATOM 2541 C CA . LEU A 1 329 ? 6.429 6.622 1.916 1.00 76.62 329 LEU A CA 1
ATOM 2542 C C . LEU A 1 329 ? 6.892 7.749 0.992 1.00 76.62 329 LEU A C 1
ATOM 2544 O O . LEU A 1 329 ? 7.358 7.447 -0.101 1.00 76.62 329 LEU A O 1
ATOM 2548 N N . GLU A 1 330 ? 6.864 8.995 1.455 1.00 80.94 330 GLU A N 1
ATOM 2549 C CA . GLU A 1 330 ? 7.352 10.172 0.731 1.00 80.94 330 GLU A CA 1
ATOM 2550 C C . GLU A 1 330 ? 8.841 10.050 0.408 1.00 80.94 330 GLU A C 1
ATOM 2552 O O . GLU A 1 330 ? 9.256 10.200 -0.742 1.00 80.94 330 GLU A O 1
ATOM 2557 N N . ARG A 1 331 ? 9.659 9.649 1.387 1.00 84.06 331 ARG A N 1
ATOM 2558 C CA . ARG A 1 331 ? 11.085 9.387 1.175 1.00 84.06 331 ARG A CA 1
ATOM 2559 C C . ARG A 1 331 ? 11.308 8.274 0.154 1.00 84.06 331 ARG A C 1
ATOM 2561 O O . ARG A 1 331 ? 12.238 8.356 -0.643 1.00 84.06 331 ARG A O 1
ATOM 2568 N N . ARG A 1 332 ? 10.481 7.222 0.161 1.00 83.69 332 ARG A N 1
ATOM 2569 C CA . ARG A 1 332 ? 10.554 6.143 -0.841 1.00 83.69 332 ARG A CA 1
ATOM 2570 C C . ARG A 1 332 ? 10.163 6.639 -2.228 1.00 83.69 332 ARG A C 1
ATOM 2572 O O . ARG A 1 332 ? 10.844 6.284 -3.185 1.00 83.69 332 ARG A O 1
ATOM 2579 N N . THR A 1 333 ? 9.111 7.446 -2.343 1.00 81.75 333 THR A N 1
ATOM 2580 C CA . THR A 1 333 ? 8.705 8.030 -3.626 1.00 81.75 333 THR A CA 1
ATOM 2581 C C . THR A 1 333 ? 9.758 8.992 -4.152 1.00 81.75 333 THR A C 1
ATOM 2583 O O . THR A 1 333 ? 10.090 8.917 -5.328 1.00 81.75 333 THR A O 1
ATOM 2586 N N . GLU A 1 334 ? 10.362 9.812 -3.291 1.00 84.69 334 GLU A N 1
ATOM 2587 C CA . GLU A 1 334 ? 11.415 10.745 -3.688 1.00 84.69 334 GLU A CA 1
ATOM 2588 C C . GLU A 1 334 ? 12.687 10.006 -4.103 1.00 84.69 334 GLU A C 1
ATOM 2590 O O . GLU A 1 334 ? 13.270 10.305 -5.137 1.00 84.69 334 GLU A O 1
ATOM 2595 N N . GLN A 1 335 ? 13.079 8.960 -3.369 1.00 86.75 335 GLN A N 1
ATOM 2596 C CA . GLN A 1 335 ? 14.184 8.091 -3.781 1.00 86.75 335 GLN A CA 1
ATOM 2597 C C . GLN A 1 335 ? 13.904 7.396 -5.116 1.00 86.75 335 GLN A C 1
ATOM 2599 O O . GLN A 1 335 ? 14.804 7.293 -5.949 1.00 86.75 335 GLN A O 1
ATOM 2604 N N . SER A 1 336 ? 12.667 6.948 -5.341 1.00 85.06 336 SER A N 1
ATOM 2605 C CA . SER A 1 336 ? 12.257 6.358 -6.616 1.00 85.06 336 SER A CA 1
ATOM 2606 C C . SER A 1 336 ? 12.311 7.380 -7.753 1.00 85.06 336 SER A C 1
ATOM 2608 O O . SER A 1 336 ? 12.829 7.059 -8.817 1.00 85.06 336 SER A O 1
ATOM 2610 N N . ARG A 1 337 ? 11.836 8.613 -7.527 1.00 84.69 337 ARG A N 1
ATOM 2611 C CA . ARG A 1 337 ? 11.880 9.718 -8.499 1.00 84.69 337 ARG A CA 1
ATOM 2612 C C . ARG A 1 337 ? 13.309 10.138 -8.819 1.00 84.69 337 ARG A C 1
ATOM 2614 O O . ARG A 1 337 ? 13.657 10.277 -9.984 1.00 84.69 337 ARG A O 1
ATOM 2621 N N . ALA A 1 338 ? 14.157 10.287 -7.805 1.00 86.56 338 ALA A N 1
ATOM 2622 C CA . ALA A 1 338 ? 15.569 10.598 -7.988 1.00 86.56 338 ALA A CA 1
ATOM 2623 C C . ALA A 1 338 ? 16.284 9.500 -8.790 1.00 86.56 338 ALA A C 1
ATOM 2625 O O . ALA A 1 338 ? 17.027 9.806 -9.719 1.00 86.56 338 ALA A O 1
ATOM 2626 N N . SER A 1 339 ? 16.014 8.225 -8.482 1.00 86.19 339 SER A N 1
ATOM 2627 C CA . SER A 1 339 ? 16.550 7.100 -9.254 1.00 86.19 339 SER A CA 1
ATOM 2628 C C . SER A 1 339 ? 16.029 7.075 -10.693 1.00 86.19 339 SER A C 1
ATOM 2630 O O . SER A 1 339 ? 16.791 6.730 -11.590 1.00 86.19 339 SER A O 1
ATOM 2632 N N . ALA A 1 340 ? 14.759 7.414 -10.926 1.00 86.31 340 ALA A N 1
ATOM 2633 C CA . ALA A 1 340 ? 14.170 7.465 -12.263 1.00 86.31 340 ALA A CA 1
ATOM 2634 C C . ALA A 1 340 ? 14.785 8.593 -13.111 1.00 86.31 340 ALA A C 1
ATOM 2636 O O . ALA A 1 340 ? 15.207 8.346 -14.238 1.00 86.31 340 ALA A O 1
ATOM 2637 N N . ARG A 1 341 ? 14.946 9.793 -12.531 1.00 85.88 341 ARG A N 1
ATOM 2638 C CA . ARG A 1 341 ? 15.624 10.935 -13.171 1.00 85.88 341 ARG A CA 1
ATOM 2639 C C . ARG A 1 341 ? 17.086 10.636 -13.503 1.00 85.88 341 ARG A C 1
ATOM 2641 O O . ARG A 1 341 ? 17.550 10.995 -14.578 1.00 85.88 341 ARG A O 1
ATOM 2648 N N . ASP A 1 342 ? 17.811 9.970 -12.603 1.00 87.25 342 ASP A N 1
ATOM 2649 C CA . ASP A 1 342 ? 19.193 9.541 -12.858 1.00 87.25 342 ASP A CA 1
ATOM 2650 C C . ASP A 1 342 ? 19.266 8.546 -14.032 1.00 87.25 342 ASP A C 1
ATOM 2652 O O . ASP A 1 342 ? 20.108 8.697 -14.914 1.00 87.25 342 ASP A O 1
ATOM 2656 N N . LEU A 1 343 ? 18.350 7.573 -14.105 1.00 84.69 343 LEU A N 1
ATOM 2657 C CA . LEU A 1 343 ? 18.285 6.622 -15.223 1.00 84.69 343 LEU A CA 1
ATOM 2658 C C . LEU A 1 343 ? 17.928 7.297 -16.558 1.00 84.69 343 LEU A C 1
ATOM 2660 O O . LEU A 1 343 ? 18.616 7.043 -17.548 1.00 84.69 343 LEU A O 1
ATOM 2664 N N . SER A 1 344 ? 16.917 8.176 -16.577 1.00 87.56 344 SER A N 1
ATOM 2665 C CA . SER A 1 344 ? 16.550 8.971 -17.764 1.00 87.56 344 SER A CA 1
ATOM 2666 C C . SER A 1 344 ? 17.736 9.828 -18.229 1.00 87.56 344 SER A C 1
ATOM 2668 O O . SER A 1 344 ? 18.148 9.770 -19.388 1.00 87.56 344 SER A O 1
ATOM 2670 N N . GLY A 1 345 ? 18.390 10.538 -17.302 1.00 86.25 345 GLY A N 1
ATOM 2671 C CA . GLY A 1 345 ? 19.547 11.381 -17.607 1.00 86.25 345 GLY A CA 1
ATOM 2672 C C . GLY A 1 345 ? 20.717 10.622 -18.244 1.00 86.25 345 GLY A C 1
ATOM 2673 O O . GLY A 1 345 ? 21.329 11.118 -19.191 1.00 86.25 345 GLY A O 1
ATOM 2674 N N . ARG A 1 346 ? 21.014 9.401 -17.779 1.00 85.00 346 ARG A N 1
ATOM 2675 C CA . ARG A 1 346 ? 22.070 8.548 -18.364 1.00 85.00 346 ARG A CA 1
ATOM 2676 C C . ARG A 1 346 ? 21.748 8.101 -19.790 1.00 85.00 346 ARG A C 1
ATOM 2678 O O . ARG A 1 346 ? 22.641 8.066 -20.639 1.00 85.00 346 ARG A O 1
ATOM 2685 N N . PHE A 1 347 ? 20.484 7.783 -20.065 1.00 87.12 347 PHE A N 1
ATOM 2686 C CA . PHE A 1 347 ? 20.035 7.437 -21.411 1.00 87.12 347 PHE A CA 1
ATOM 2687 C C . PHE A 1 347 ? 20.183 8.618 -22.366 1.00 87.12 347 PHE A C 1
ATOM 2689 O O . PHE A 1 347 ? 20.866 8.504 -23.381 1.00 87.12 347 PHE A O 1
ATOM 2696 N N . TRP A 1 348 ? 19.639 9.782 -22.007 1.00 86.75 348 TRP A N 1
ATOM 2697 C CA . TRP A 1 348 ? 19.714 10.970 -22.859 1.00 86.75 348 TRP A CA 1
ATOM 2698 C C . TRP A 1 348 ? 21.154 11.432 -23.119 1.00 86.75 348 TRP A C 1
ATOM 2700 O O . TRP A 1 348 ? 21.458 11.891 -24.221 1.00 86.75 348 TRP A O 1
ATOM 2710 N N . ALA A 1 349 ? 22.059 11.256 -22.149 1.00 86.00 349 ALA A N 1
ATOM 2711 C CA . ALA A 1 349 ? 23.478 11.564 -22.319 1.00 86.00 349 ALA A CA 1
ATOM 2712 C C . ALA A 1 349 ? 24.160 10.698 -23.395 1.00 86.00 349 ALA A C 1
ATOM 2714 O O . ALA A 1 349 ? 24.979 11.204 -24.158 1.00 86.00 349 ALA A O 1
ATOM 2715 N N . THR A 1 350 ? 23.816 9.410 -23.479 1.00 85.25 350 THR A N 1
ATOM 2716 C CA . THR A 1 350 ? 24.398 8.474 -24.462 1.00 85.25 350 THR A CA 1
ATOM 2717 C C . THR A 1 350 ? 23.654 8.477 -25.797 1.00 85.25 350 THR A C 1
ATOM 2719 O O . THR A 1 350 ? 24.260 8.264 -26.850 1.00 85.25 350 THR A O 1
ATOM 2722 N N . TRP A 1 351 ? 22.355 8.781 -25.784 1.00 89.38 351 TRP A N 1
ATOM 2723 C CA . TRP A 1 351 ? 21.509 8.778 -26.973 1.00 89.38 351 TRP A CA 1
ATOM 2724 C C . TRP A 1 351 ? 21.964 9.778 -28.042 1.00 89.38 351 TRP A C 1
ATOM 2726 O O . TRP A 1 351 ? 21.965 9.453 -29.229 1.00 89.38 351 TRP A O 1
ATOM 2736 N N . GLY A 1 352 ? 22.437 10.964 -27.642 1.00 87.19 352 GLY A N 1
ATOM 2737 C CA . GLY A 1 352 ? 22.977 11.946 -28.590 1.00 87.19 352 GLY A CA 1
ATOM 2738 C C . GLY A 1 352 ? 24.161 11.403 -29.405 1.00 87.19 352 GLY A C 1
ATOM 2739 O O . GLY A 1 352 ? 24.242 11.613 -30.618 1.00 87.19 352 GLY A O 1
ATOM 2740 N N . GLU A 1 353 ? 25.053 10.643 -28.765 1.00 88.56 353 GLU A N 1
ATOM 2741 C CA . GLU A 1 353 ? 26.177 9.980 -29.437 1.00 88.56 353 GLU A CA 1
ATOM 2742 C C . GLU A 1 353 ? 25.713 8.798 -30.301 1.00 88.56 353 GLU A C 1
ATOM 2744 O O . GLU A 1 353 ? 26.191 8.627 -31.427 1.00 88.56 353 GLU A O 1
ATOM 2749 N N . ALA A 1 354 ? 24.743 8.017 -29.814 1.00 89.94 354 ALA A N 1
ATOM 2750 C CA . ALA A 1 354 ? 24.105 6.929 -30.557 1.00 89.94 354 ALA A CA 1
ATOM 2751 C C . ALA A 1 354 ? 23.452 7.415 -31.857 1.00 89.94 354 ALA A C 1
ATOM 2753 O O . ALA A 1 354 ? 23.661 6.823 -32.917 1.00 89.94 354 ALA A O 1
ATOM 2754 N N . GLN A 1 355 ? 22.728 8.531 -31.813 1.00 91.44 355 GLN A N 1
ATOM 2755 C CA . GLN A 1 355 ? 22.085 9.122 -32.982 1.00 91.44 355 GLN A CA 1
ATOM 2756 C C . GLN A 1 355 ? 23.113 9.585 -34.026 1.00 91.44 355 GLN A C 1
ATOM 2758 O O . GLN A 1 355 ? 22.955 9.324 -35.224 1.00 91.44 355 GLN A O 1
ATOM 2763 N N . ALA A 1 356 ? 24.207 10.213 -33.583 1.00 91.69 356 ALA A N 1
ATOM 2764 C CA . ALA A 1 356 ? 25.306 10.587 -34.471 1.00 91.69 356 ALA A CA 1
ATOM 2765 C C . ALA A 1 356 ? 25.967 9.345 -35.096 1.00 91.69 356 ALA A C 1
ATOM 2767 O O . ALA A 1 356 ? 26.253 9.325 -36.294 1.00 91.69 356 ALA A O 1
ATOM 2768 N N . TRP A 1 357 ? 26.154 8.276 -34.322 1.00 93.75 357 TRP A N 1
ATOM 2769 C CA . TRP A 1 357 ? 26.701 7.011 -34.813 1.00 93.75 357 TRP A CA 1
ATOM 2770 C C . TRP A 1 357 ? 25.794 6.334 -35.852 1.00 93.75 357 TRP A C 1
ATOM 2772 O O . TRP A 1 357 ? 26.286 5.915 -36.904 1.00 93.75 357 TRP A O 1
ATOM 2782 N N . LEU A 1 358 ? 24.479 6.297 -35.607 1.00 94.31 358 LEU A N 1
ATOM 2783 C CA . LEU A 1 358 ? 23.484 5.746 -36.533 1.00 94.31 358 LEU A CA 1
ATOM 2784 C C . LEU A 1 358 ? 23.490 6.486 -37.873 1.00 94.31 358 LEU A C 1
ATOM 2786 O O . LEU A 1 358 ? 23.566 5.840 -38.916 1.00 94.31 358 LEU A O 1
ATOM 2790 N N . SER A 1 359 ? 23.515 7.824 -37.853 1.00 94.38 359 SER A N 1
ATOM 2791 C CA . SER A 1 359 ? 23.516 8.617 -39.093 1.00 94.38 359 SER A CA 1
ATOM 2792 C C . SER A 1 359 ? 24.720 8.316 -39.994 1.00 94.38 359 SER A C 1
ATOM 2794 O O . SER A 1 359 ? 24.579 8.214 -41.211 1.00 94.38 359 SER A O 1
ATOM 2796 N N . VAL A 1 360 ? 25.902 8.071 -39.414 1.00 94.50 360 VAL A N 1
ATOM 2797 C CA . VAL A 1 360 ? 27.089 7.685 -40.191 1.00 94.50 360 VAL A CA 1
ATOM 2798 C C . VAL A 1 360 ? 26.924 6.306 -40.836 1.00 94.50 360 VAL A C 1
ATOM 2800 O O . VAL A 1 360 ? 27.390 6.107 -41.959 1.00 94.50 360 VAL A O 1
ATOM 2803 N N . LEU A 1 361 ? 26.294 5.347 -40.154 1.00 93.94 361 LEU A N 1
ATOM 2804 C CA . LEU A 1 361 ? 26.033 4.025 -40.729 1.00 93.94 361 LEU A CA 1
ATOM 2805 C C . LEU A 1 361 ? 24.958 4.072 -41.820 1.00 93.94 361 LEU A C 1
ATOM 2807 O O . LEU A 1 361 ? 25.130 3.413 -42.845 1.00 93.94 361 LEU A O 1
ATOM 2811 N N . ASP A 1 362 ? 23.914 4.886 -41.651 1.00 95.31 362 ASP A N 1
ATOM 2812 C CA . ASP A 1 362 ? 22.917 5.145 -42.697 1.00 95.31 362 ASP A CA 1
ATOM 2813 C C . ASP A 1 362 ? 23.558 5.756 -43.950 1.00 95.31 362 ASP A C 1
ATOM 2815 O O . ASP A 1 362 ? 23.254 5.343 -45.069 1.00 95.31 362 ASP A O 1
ATOM 2819 N N . ASP A 1 363 ? 24.470 6.719 -43.789 1.00 95.19 363 ASP A N 1
ATOM 2820 C CA . ASP A 1 363 ? 25.204 7.330 -44.905 1.00 95.19 363 ASP A CA 1
ATOM 2821 C C . ASP A 1 363 ? 26.038 6.301 -45.671 1.00 95.19 363 ASP A C 1
ATOM 2823 O O . ASP A 1 363 ? 26.065 6.303 -46.906 1.00 95.19 363 ASP A O 1
ATOM 2827 N N . VAL A 1 364 ? 26.722 5.410 -44.945 1.00 94.62 364 VAL A N 1
ATOM 2828 C CA . VAL A 1 364 ? 27.510 4.332 -45.552 1.00 94.62 364 VAL A CA 1
ATOM 2829 C C . VAL A 1 364 ? 26.600 3.340 -46.272 1.00 94.62 364 VAL A C 1
ATOM 2831 O O . VAL A 1 364 ? 26.905 2.976 -47.405 1.00 94.62 364 VAL A O 1
ATOM 2834 N N . ALA A 1 365 ? 25.478 2.944 -45.668 1.00 94.50 365 ALA A N 1
ATOM 2835 C CA . ALA A 1 365 ? 24.517 2.045 -46.298 1.00 94.50 365 ALA A CA 1
ATOM 2836 C C . ALA A 1 365 ? 23.937 2.652 -47.588 1.00 94.50 365 ALA A C 1
ATOM 2838 O O . ALA A 1 365 ? 23.974 2.015 -48.636 1.00 94.50 365 ALA A O 1
ATOM 2839 N N . ARG A 1 366 ? 23.501 3.918 -47.565 1.00 95.19 366 ARG A N 1
ATOM 2840 C CA . ARG A 1 366 ? 23.016 4.610 -48.774 1.00 95.19 366 ARG A CA 1
ATOM 2841 C C . ARG A 1 366 ? 24.081 4.673 -49.868 1.00 95.19 366 ARG A C 1
ATOM 2843 O O . ARG A 1 366 ? 23.806 4.337 -51.015 1.00 95.19 366 ARG A O 1
ATOM 2850 N N . SER A 1 367 ? 25.315 5.020 -49.497 1.00 94.56 367 SER A N 1
ATOM 2851 C CA . SER A 1 367 ? 26.435 5.080 -50.444 1.00 94.56 367 SER A CA 1
ATOM 2852 C C . SER A 1 367 ? 26.732 3.712 -51.074 1.00 94.56 367 SER A C 1
ATOM 2854 O O . SER A 1 367 ? 27.004 3.628 -52.267 1.00 94.56 367 SER A O 1
ATOM 2856 N N . LEU A 1 368 ? 26.689 2.627 -50.293 1.00 93.12 368 LEU A N 1
ATOM 2857 C CA . LEU A 1 368 ? 26.931 1.273 -50.799 1.00 93.12 368 LEU A CA 1
ATOM 2858 C C . LEU A 1 368 ? 25.836 0.807 -51.764 1.00 93.12 368 LEU A C 1
ATOM 2860 O O . LEU A 1 368 ? 26.162 0.166 -52.763 1.00 93.12 368 LEU A O 1
ATOM 2864 N N . ASP A 1 369 ? 24.572 1.145 -51.503 1.00 93.25 369 ASP A N 1
ATOM 2865 C CA . ASP A 1 369 ? 23.458 0.787 -52.386 1.00 93.25 369 ASP A CA 1
ATOM 2866 C C . ASP A 1 369 ? 23.549 1.508 -53.743 1.00 93.25 369 ASP A C 1
ATOM 2868 O O . ASP A 1 369 ? 23.452 0.875 -54.796 1.00 93.25 369 ASP A O 1
ATOM 2872 N N . GLU A 1 370 ? 23.881 2.804 -53.736 1.00 93.06 370 GLU A N 1
ATOM 2873 C CA . GLU A 1 370 ? 24.131 3.578 -54.959 1.00 93.06 370 GLU A CA 1
ATOM 2874 C C . GLU A 1 370 ? 25.325 3.026 -55.757 1.00 93.06 370 GLU A C 1
ATOM 2876 O O . GLU A 1 370 ? 25.245 2.822 -56.972 1.00 93.06 370 GLU A O 1
ATOM 2881 N N . LEU A 1 371 ? 26.442 2.737 -55.080 1.00 91.25 371 LEU A N 1
ATOM 2882 C CA . LEU A 1 371 ? 27.658 2.239 -55.728 1.00 91.25 371 LEU A CA 1
ATOM 2883 C C . LEU A 1 371 ? 27.494 0.815 -56.276 1.00 91.25 371 LEU A C 1
ATOM 2885 O O . LEU A 1 371 ? 28.068 0.503 -57.322 1.00 91.25 371 LEU A O 1
ATOM 2889 N N . LYS A 1 372 ? 26.689 -0.038 -55.626 1.00 90.12 372 LYS A N 1
ATOM 2890 C CA . LYS A 1 372 ? 26.351 -1.387 -56.114 1.00 90.12 372 LYS A CA 1
ATOM 2891 C C . LYS A 1 372 ? 25.735 -1.321 -57.513 1.00 90.12 372 LYS A C 1
ATOM 2893 O O . LYS A 1 372 ? 26.167 -2.046 -58.409 1.00 90.12 372 LYS A O 1
ATOM 2898 N N . ILE A 1 373 ? 24.791 -0.403 -57.732 1.00 89.75 373 ILE A N 1
ATOM 2899 C CA . ILE A 1 373 ? 24.137 -0.204 -59.036 1.00 89.75 373 ILE A CA 1
ATOM 2900 C C . ILE A 1 373 ? 25.175 0.184 -60.100 1.00 89.75 373 ILE A C 1
ATOM 2902 O O . ILE A 1 373 ? 25.224 -0.412 -61.178 1.00 89.75 373 ILE A O 1
ATOM 2906 N N . VAL A 1 374 ? 26.075 1.117 -59.770 1.00 88.38 374 VAL A N 1
ATOM 2907 C CA . VAL A 1 374 ? 27.133 1.592 -60.682 1.00 88.38 374 VAL A CA 1
ATOM 2908 C C . VAL A 1 374 ? 28.091 0.469 -61.101 1.00 88.38 374 VAL A C 1
ATOM 2910 O O . VAL A 1 374 ? 28.558 0.458 -62.242 1.00 88.38 374 VAL A O 1
ATOM 2913 N N . VAL A 1 375 ? 28.378 -0.490 -60.214 1.00 85.00 375 VAL A N 1
ATOM 2914 C CA . VAL A 1 375 ? 29.266 -1.630 -60.506 1.00 85.00 375 VAL A CA 1
ATOM 2915 C C . VAL A 1 375 ? 28.608 -2.668 -61.427 1.00 85.00 375 VAL A C 1
ATOM 2917 O O . VAL A 1 375 ? 29.303 -3.268 -62.252 1.00 85.00 375 VAL A O 1
ATOM 2920 N N . ILE A 1 376 ? 27.288 -2.863 -61.338 1.00 84.50 376 ILE A N 1
ATOM 2921 C CA . ILE A 1 376 ? 26.545 -3.856 -62.139 1.00 84.50 376 ILE A CA 1
ATOM 2922 C C . ILE A 1 376 ? 26.267 -3.358 -63.566 1.00 84.50 376 ILE A C 1
ATOM 2924 O O . ILE A 1 376 ? 26.244 -4.158 -64.506 1.00 84.50 376 ILE A O 1
ATOM 2928 N N . GLU A 1 377 ? 26.076 -2.050 -63.761 1.00 85.69 377 GLU A N 1
ATOM 2929 C CA . GLU A 1 377 ? 25.656 -1.475 -65.045 1.00 85.69 377 GLU A CA 1
ATOM 2930 C C . GLU A 1 377 ? 26.681 -1.682 -66.176 1.00 85.69 377 GLU A C 1
ATOM 2932 O O . GLU A 1 377 ? 27.652 -0.935 -66.332 1.00 85.69 377 GLU A O 1
ATOM 2937 N N . GLN A 1 378 ? 26.408 -2.675 -67.035 1.00 72.31 378 GLN A N 1
ATOM 2938 C CA . GLN A 1 378 ? 27.290 -3.139 -68.114 1.00 72.31 378 GLN A CA 1
ATOM 2939 C C . GLN A 1 378 ? 27.582 -2.115 -69.224 1.00 72.31 378 GLN A C 1
ATOM 2941 O O . GLN A 1 378 ? 28.531 -2.316 -69.987 1.00 72.31 378 GLN A O 1
ATOM 2946 N N . PHE A 1 379 ? 26.846 -1.007 -69.279 1.00 71.56 379 PHE A N 1
ATOM 2947 C CA . PHE A 1 379 ? 27.035 0.055 -70.269 1.00 71.56 379 PHE A CA 1
ATOM 2948 C C . PHE A 1 379 ? 27.971 1.183 -69.805 1.00 71.56 379 PHE A C 1
ATOM 2950 O O . PHE A 1 379 ? 28.339 2.028 -70.615 1.00 71.56 379 PHE A O 1
ATOM 2957 N N . ARG A 1 380 ? 28.387 1.207 -68.528 1.00 78.88 380 ARG A N 1
ATOM 2958 C CA . ARG A 1 380 ? 29.338 2.215 -68.020 1.00 78.88 380 ARG A CA 1
ATOM 2959 C C . ARG A 1 380 ? 30.782 1.907 -68.395 1.00 78.88 380 ARG A C 1
ATOM 2961 O O . ARG A 1 380 ? 31.152 0.741 -68.526 1.00 78.88 380 ARG A O 1
ATOM 2968 N N . GLU A 1 381 ? 31.608 2.944 -68.481 1.00 83.19 381 GLU A N 1
ATOM 2969 C CA . GLU A 1 381 ? 33.051 2.807 -68.683 1.00 83.19 381 GLU A CA 1
ATOM 2970 C C . GLU A 1 381 ? 33.715 2.010 -67.548 1.00 83.19 381 GLU A C 1
ATOM 2972 O O . GLU A 1 381 ? 33.335 2.100 -66.377 1.00 83.19 381 GLU A O 1
ATOM 2977 N N . VAL A 1 382 ? 34.737 1.224 -67.899 1.00 81.56 382 VAL A N 1
ATOM 2978 C CA . VAL A 1 382 ? 35.461 0.350 -66.958 1.00 81.56 382 VAL A CA 1
ATOM 2979 C C . VAL A 1 382 ? 36.113 1.157 -65.830 1.00 81.56 382 VAL A C 1
ATOM 2981 O O . VAL A 1 382 ? 36.147 0.701 -64.688 1.00 81.56 382 VAL A O 1
ATOM 2984 N N . GLU A 1 383 ? 36.577 2.372 -66.124 1.00 83.81 383 GLU A N 1
ATOM 2985 C CA . GLU A 1 383 ? 37.179 3.287 -65.149 1.00 83.81 383 GLU A CA 1
ATOM 2986 C C . GLU A 1 383 ? 36.182 3.707 -64.063 1.00 83.81 383 GLU A C 1
ATOM 2988 O O . GLU A 1 383 ? 36.510 3.668 -62.876 1.00 83.81 383 GLU A O 1
ATOM 2993 N N . VAL A 1 384 ? 34.935 3.994 -64.448 1.00 86.31 384 VAL A N 1
ATOM 2994 C CA . VAL A 1 384 ? 33.854 4.366 -63.524 1.00 86.31 384 VAL A CA 1
ATOM 2995 C C . VAL A 1 384 ? 33.505 3.200 -62.596 1.00 86.31 384 VAL A C 1
ATOM 2997 O O . VAL A 1 384 ? 33.359 3.390 -61.390 1.00 86.31 384 VAL A O 1
ATOM 3000 N N . ARG A 1 385 ? 33.455 1.967 -63.116 1.00 84.31 385 ARG A N 1
ATOM 3001 C CA . ARG A 1 385 ? 33.220 0.772 -62.280 1.00 84.31 385 ARG A CA 1
ATOM 3002 C C . ARG A 1 385 ? 34.386 0.465 -61.353 1.00 84.31 385 ARG A C 1
ATOM 3004 O O . ARG A 1 385 ? 34.197 -0.002 -60.234 1.00 84.31 385 ARG A O 1
ATOM 3011 N N . HIS A 1 386 ? 35.604 0.710 -61.820 1.00 88.44 386 HIS A N 1
ATOM 3012 C CA . HIS A 1 386 ? 36.811 0.549 -61.024 1.00 88.44 386 HIS A CA 1
ATOM 3013 C C . HIS A 1 386 ? 36.909 1.565 -59.889 1.00 88.44 386 HIS A C 1
ATOM 3015 O O . HIS A 1 386 ? 37.398 1.182 -58.826 1.00 88.44 386 HIS A O 1
ATOM 3021 N N . ALA A 1 387 ? 36.459 2.804 -60.102 1.00 88.62 387 ALA A N 1
ATOM 3022 C CA . ALA A 1 387 ? 36.339 3.814 -59.056 1.00 88.62 387 ALA A CA 1
ATOM 3023 C C . ALA A 1 387 ? 35.261 3.421 -58.035 1.00 88.62 387 ALA A C 1
ATOM 3025 O O . ALA A 1 387 ? 35.543 3.392 -56.840 1.00 88.62 387 ALA A O 1
ATOM 3026 N N . ALA A 1 388 ? 34.087 2.984 -58.505 1.00 89.00 388 ALA A N 1
ATOM 3027 C CA . ALA A 1 388 ? 33.005 2.526 -57.635 1.00 89.00 388 ALA A CA 1
ATOM 3028 C C . ALA A 1 388 ? 33.409 1.327 -56.754 1.00 89.00 388 ALA A C 1
ATOM 3030 O O . ALA A 1 388 ? 33.050 1.273 -55.583 1.00 89.00 388 ALA A O 1
ATOM 3031 N N . LEU A 1 389 ? 34.224 0.396 -57.267 1.00 89.44 389 LEU A N 1
ATOM 3032 C CA . LEU A 1 389 ? 34.787 -0.703 -56.469 1.00 89.44 389 LEU A CA 1
ATOM 3033 C C . LEU A 1 389 ? 35.697 -0.194 -55.341 1.00 89.44 389 LEU A C 1
ATOM 3035 O O . LEU A 1 389 ? 35.622 -0.686 -54.212 1.00 89.44 389 LEU A O 1
ATOM 3039 N N . ASP A 1 390 ? 36.562 0.781 -55.638 1.00 90.00 390 ASP A N 1
ATOM 3040 C CA . ASP A 1 390 ? 37.453 1.376 -54.638 1.00 90.00 390 ASP A CA 1
ATOM 3041 C C . ASP A 1 390 ? 36.638 2.146 -53.575 1.00 90.00 390 ASP A C 1
ATOM 3043 O O . ASP A 1 390 ? 36.964 2.087 -52.387 1.00 90.00 390 ASP A O 1
ATOM 3047 N N . ASP A 1 391 ? 35.540 2.794 -53.977 1.00 92.38 391 ASP A N 1
ATOM 3048 C CA . ASP A 1 391 ? 34.592 3.466 -53.081 1.00 92.38 391 ASP A CA 1
ATOM 3049 C C . ASP A 1 391 ? 33.792 2.504 -52.204 1.00 92.38 391 ASP A C 1
ATOM 3051 O O . ASP A 1 391 ? 33.667 2.751 -51.004 1.00 92.38 391 ASP A O 1
ATOM 3055 N N . ILE A 1 392 ? 33.344 1.365 -52.741 1.00 92.69 392 ILE A N 1
ATOM 3056 C CA . ILE A 1 392 ? 32.708 0.298 -51.953 1.00 92.69 392 ILE A CA 1
ATOM 3057 C C . ILE A 1 392 ? 33.664 -0.183 -50.863 1.00 92.69 392 ILE A C 1
ATOM 3059 O O . ILE A 1 392 ? 33.280 -0.278 -49.698 1.00 92.69 392 ILE A O 1
ATOM 3063 N N . GLN A 1 393 ? 34.937 -0.419 -51.195 1.00 92.88 393 GLN A N 1
ATOM 3064 C CA . GLN A 1 393 ? 35.916 -0.823 -50.189 1.00 92.88 393 GLN A CA 1
ATOM 3065 C C . GLN A 1 393 ? 36.121 0.253 -49.110 1.00 92.88 393 GLN A C 1
ATOM 3067 O O . GLN A 1 393 ? 36.247 -0.072 -47.927 1.00 92.88 393 GLN A O 1
ATOM 3072 N N . ARG A 1 394 ? 36.155 1.538 -49.490 1.00 94.00 394 ARG A N 1
ATOM 3073 C CA . ARG A 1 394 ? 36.231 2.647 -48.524 1.00 94.00 394 ARG A CA 1
ATOM 3074 C C . ARG A 1 394 ? 34.999 2.694 -47.618 1.00 94.00 394 ARG A C 1
ATOM 3076 O O . ARG A 1 394 ? 35.160 2.851 -46.409 1.00 94.00 394 ARG A O 1
ATOM 3083 N N . GLY A 1 395 ? 33.802 2.513 -48.176 1.00 93.06 395 GLY A N 1
ATOM 3084 C CA . GLY A 1 395 ? 32.544 2.452 -47.428 1.00 93.06 395 GLY A CA 1
ATOM 3085 C C . GLY A 1 395 ? 32.530 1.311 -46.411 1.00 93.06 395 GLY A C 1
ATOM 3086 O O . GLY A 1 395 ? 32.279 1.541 -45.231 1.00 93.06 395 GLY A O 1
ATOM 3087 N N . ILE A 1 396 ? 32.915 0.105 -46.833 1.00 92.75 396 ILE A N 1
ATOM 3088 C CA . ILE A 1 396 ? 33.015 -1.087 -45.975 1.00 92.75 396 ILE A CA 1
ATOM 3089 C C . ILE A 1 396 ? 33.997 -0.864 -44.812 1.00 92.75 396 ILE A C 1
ATOM 3091 O O . ILE A 1 396 ? 33.687 -1.194 -43.667 1.00 92.75 396 ILE A O 1
ATOM 3095 N N . ARG A 1 397 ? 35.160 -0.248 -45.060 1.00 92.88 397 ARG A N 1
ATOM 3096 C CA . ARG A 1 397 ? 36.118 0.083 -43.988 1.00 92.88 397 ARG A CA 1
ATOM 3097 C C . ARG A 1 397 ? 35.582 1.133 -43.024 1.00 92.88 397 ARG A C 1
ATOM 3099 O O . ARG A 1 397 ? 35.739 0.972 -41.819 1.00 92.88 397 ARG A O 1
ATOM 3106 N N . ARG A 1 398 ? 34.903 2.162 -43.537 1.00 93.12 398 ARG A N 1
ATOM 3107 C CA . ARG A 1 398 ? 34.253 3.187 -42.711 1.00 93.12 398 ARG A CA 1
ATOM 3108 C C . ARG A 1 398 ? 33.159 2.584 -41.823 1.00 93.12 398 ARG A C 1
ATOM 3110 O O . ARG A 1 398 ? 33.065 2.956 -40.656 1.00 93.12 398 ARG A O 1
ATOM 3117 N N . ALA A 1 399 ? 32.375 1.632 -42.336 1.00 92.50 399 ALA A N 1
ATOM 3118 C CA . ALA A 1 399 ? 31.432 0.857 -41.526 1.00 92.50 399 ALA A CA 1
ATOM 3119 C C . ALA A 1 399 ? 32.153 0.034 -40.450 1.00 92.50 399 ALA A C 1
ATOM 3121 O O . ALA A 1 399 ? 31.769 0.089 -39.286 1.00 92.50 399 ALA A O 1
ATOM 3122 N N . HIS A 1 400 ? 33.224 -0.682 -40.807 1.00 92.44 400 HIS A N 1
ATOM 3123 C CA . HIS A 1 400 ? 34.000 -1.473 -39.850 1.00 92.44 400 HIS A CA 1
ATOM 3124 C C . HIS A 1 400 ? 34.578 -0.619 -38.710 1.00 92.44 400 HIS A C 1
ATOM 3126 O O . HIS A 1 400 ? 34.437 -0.990 -37.546 1.00 92.44 400 HIS A O 1
ATOM 3132 N N . GLU A 1 401 ? 35.169 0.537 -39.021 1.00 90.75 401 GLU A N 1
ATOM 3133 C CA . GLU A 1 401 ? 35.689 1.478 -38.021 1.00 90.75 401 GLU A CA 1
ATOM 3134 C C . GLU A 1 401 ? 34.595 1.919 -37.041 1.00 90.75 401 GLU A C 1
ATOM 3136 O O . GLU A 1 401 ? 34.811 1.906 -35.831 1.00 90.75 401 GLU A O 1
ATOM 3141 N N . ARG A 1 402 ? 33.395 2.229 -37.547 1.00 90.81 402 ARG A N 1
ATOM 3142 C CA . ARG A 1 402 ? 32.258 2.634 -36.709 1.00 90.81 402 ARG A CA 1
ATOM 3143 C C . ARG A 1 402 ? 31.694 1.495 -35.872 1.00 90.81 402 ARG A C 1
ATOM 3145 O O . ARG A 1 402 ? 31.405 1.711 -34.700 1.00 90.81 402 ARG A O 1
ATOM 3152 N N . LEU A 1 403 ? 31.606 0.284 -36.417 1.00 89.94 403 LEU A N 1
ATOM 3153 C CA . LEU A 1 403 ? 31.202 -0.908 -35.662 1.00 89.94 403 LEU A CA 1
ATOM 3154 C C . LEU A 1 403 ? 32.219 -1.291 -34.571 1.00 89.94 403 LEU A C 1
ATOM 3156 O O . LEU A 1 403 ? 31.863 -1.987 -33.625 1.00 89.94 403 LEU A O 1
ATOM 3160 N N . CYS A 1 404 ? 33.470 -0.827 -34.671 1.00 86.31 404 CYS A N 1
ATOM 3161 C CA . CYS A 1 404 ? 34.464 -0.956 -33.601 1.00 86.31 404 CYS A CA 1
ATOM 3162 C C . CYS A 1 404 ? 34.336 0.122 -32.511 1.00 86.31 404 CYS A C 1
ATOM 3164 O O . CYS A 1 404 ? 34.832 -0.088 -31.406 1.00 86.31 404 CYS A O 1
ATOM 3166 N N . SER A 1 405 ? 33.699 1.259 -32.808 1.00 86.25 405 SER A N 1
ATOM 3167 C CA . SER A 1 405 ? 33.534 2.402 -31.901 1.00 86.25 405 SER A CA 1
ATOM 3168 C C . SER A 1 405 ? 32.052 2.616 -31.560 1.00 86.25 405 SER A C 1
ATOM 3170 O O . SER A 1 405 ? 31.438 3.584 -32.018 1.00 86.25 405 SER A O 1
ATOM 3172 N N . VAL A 1 406 ? 31.456 1.677 -30.820 1.00 88.25 406 VAL A N 1
ATOM 3173 C CA . VAL A 1 406 ? 30.036 1.742 -30.437 1.00 88.25 406 VAL A CA 1
ATOM 3174 C C . VAL A 1 406 ? 29.857 2.683 -29.235 1.00 88.25 406 VAL A C 1
ATOM 3176 O O . VAL A 1 406 ? 30.576 2.509 -28.246 1.00 88.25 406 VAL A O 1
ATOM 3179 N N . PRO A 1 407 ? 28.923 3.652 -29.295 1.00 85.69 407 PRO A N 1
ATOM 3180 C CA . PRO A 1 407 ? 28.663 4.594 -28.206 1.00 85.69 407 PRO A CA 1
ATOM 3181 C C . PRO A 1 407 ? 28.282 3.905 -26.897 1.00 85.69 407 PRO A C 1
ATOM 3183 O O . PRO A 1 407 ? 27.608 2.873 -26.905 1.00 85.69 407 PRO A O 1
ATOM 3186 N N . GLY A 1 408 ? 28.712 4.494 -25.785 1.00 79.12 408 GLY A N 1
ATOM 3187 C CA . GLY A 1 408 ? 28.385 4.057 -24.431 1.00 79.12 408 GLY A CA 1
ATOM 3188 C C . GLY A 1 408 ? 29.423 4.519 -23.399 1.00 79.12 408 GLY A C 1
ATOM 3189 O O . GLY A 1 408 ? 30.442 5.109 -23.760 1.00 79.12 408 GLY A O 1
ATOM 3190 N N . PRO A 1 409 ? 29.169 4.283 -22.102 1.00 69.12 409 PRO A N 1
ATOM 3191 C CA . PRO A 1 409 ? 29.918 4.884 -20.994 1.00 69.12 409 PRO A CA 1
ATOM 3192 C C . PRO A 1 409 ? 31.341 4.333 -20.804 1.00 69.12 409 PRO A C 1
ATOM 3194 O O . PRO A 1 409 ? 32.125 4.909 -20.049 1.00 69.12 409 PRO A O 1
ATOM 3197 N N . LEU A 1 410 ? 31.683 3.205 -21.432 1.00 64.94 410 LEU A N 1
ATOM 3198 C CA . LEU A 1 410 ? 33.006 2.581 -21.360 1.00 64.94 410 LEU A CA 1
ATOM 3199 C C . LEU A 1 410 ? 33.590 2.416 -22.764 1.00 64.94 410 LEU A C 1
ATOM 3201 O O . LEU A 1 410 ? 32.862 2.202 -23.726 1.00 64.94 410 LEU A O 1
ATOM 3205 N N . ASP A 1 411 ? 34.915 2.415 -22.901 1.00 61.50 411 ASP A N 1
ATOM 3206 C CA . ASP A 1 411 ? 35.530 1.973 -24.154 1.00 61.50 411 ASP A CA 1
ATOM 3207 C C . ASP A 1 411 ? 35.218 0.481 -24.382 1.00 61.50 411 ASP A C 1
ATOM 3209 O O . ASP A 1 411 ? 35.455 -0.351 -23.498 1.00 61.50 411 ASP A O 1
ATOM 3213 N N . CYS A 1 412 ? 34.770 0.103 -25.589 1.00 55.34 412 CYS A N 1
ATOM 3214 C CA . CYS A 1 412 ? 34.385 -1.280 -25.938 1.00 55.34 412 CYS A CA 1
ATOM 3215 C C . CYS A 1 412 ? 35.450 -2.334 -25.539 1.00 55.34 412 CYS A C 1
ATOM 3217 O O . CYS A 1 412 ? 35.146 -3.474 -25.163 1.00 55.34 412 CYS A O 1
ATOM 3219 N N . ALA A 1 413 ? 36.736 -1.961 -25.592 1.00 56.88 413 ALA A N 1
ATOM 3220 C CA . ALA A 1 413 ? 37.860 -2.815 -25.208 1.00 56.88 413 ALA A CA 1
ATOM 3221 C C . ALA A 1 413 ? 38.023 -2.978 -23.684 1.00 56.88 413 ALA A C 1
ATOM 3223 O O . ALA A 1 413 ? 38.438 -4.044 -23.216 1.00 56.88 413 ALA A O 1
ATOM 3224 N N . GLU A 1 414 ? 37.723 -1.943 -22.901 1.00 61.59 414 GLU A N 1
ATOM 3225 C CA . GLU A 1 414 ? 37.738 -2.006 -21.438 1.00 61.59 414 GLU A CA 1
ATOM 3226 C C . GLU A 1 414 ? 36.546 -2.796 -20.909 1.00 61.59 414 GLU A C 1
ATOM 3228 O O . GLU A 1 414 ? 36.694 -3.618 -20.000 1.00 61.59 414 GLU A O 1
ATOM 3233 N N . GLU A 1 415 ? 35.394 -2.634 -21.546 1.00 58.62 415 GLU A N 1
ATOM 3234 C CA . GLU A 1 415 ? 34.159 -3.323 -21.209 1.00 58.62 415 GLU A CA 1
ATOM 3235 C C . GLU A 1 415 ? 34.267 -4.843 -21.411 1.00 58.62 415 GLU A C 1
ATOM 3237 O O . GLU A 1 415 ? 33.961 -5.641 -20.516 1.00 58.62 415 GLU A O 1
ATOM 3242 N N . THR A 1 416 ? 34.853 -5.254 -22.539 1.00 59.06 416 THR A N 1
ATOM 3243 C CA . THR A 1 416 ? 35.152 -6.660 -22.840 1.00 59.06 416 THR A CA 1
ATOM 3244 C C . THR A 1 416 ? 36.119 -7.265 -21.812 1.00 59.06 416 THR A C 1
ATOM 3246 O O . THR A 1 416 ? 35.893 -8.371 -21.308 1.00 59.06 416 THR A O 1
ATOM 3249 N N . LYS A 1 417 ? 37.178 -6.534 -21.426 1.00 64.50 417 LYS A N 1
ATOM 3250 C CA . LYS A 1 417 ? 38.141 -6.967 -20.392 1.00 64.50 417 LYS A CA 1
ATOM 3251 C C . LYS A 1 417 ? 37.490 -7.058 -19.008 1.00 64.50 417 LYS A C 1
ATOM 3253 O O . LYS A 1 417 ? 37.776 -7.993 -18.257 1.00 64.50 417 LYS A O 1
ATOM 3258 N N . LYS A 1 418 ? 36.598 -6.125 -18.666 1.00 62.00 418 LYS A N 1
ATOM 3259 C CA . LYS A 1 418 ? 35.857 -6.096 -17.395 1.00 62.00 418 LYS A CA 1
ATOM 3260 C C . LYS A 1 418 ? 34.881 -7.276 -17.303 1.00 62.00 418 LYS A C 1
ATOM 3262 O O . LYS A 1 418 ? 34.903 -8.001 -16.307 1.00 62.00 418 LYS A O 1
ATOM 3267 N N . ARG A 1 419 ? 34.137 -7.576 -18.376 1.00 62.09 419 ARG A N 1
ATOM 3268 C CA . ARG A 1 419 ? 33.267 -8.765 -18.483 1.00 62.09 419 ARG A CA 1
ATOM 3269 C C . ARG A 1 419 ? 34.054 -10.079 -18.403 1.00 62.09 419 ARG A C 1
ATOM 3271 O O . ARG A 1 419 ? 33.627 -11.008 -17.713 1.00 62.09 419 ARG A O 1
ATOM 3278 N N . GLN A 1 420 ? 35.225 -10.167 -19.040 1.00 64.44 420 GLN A N 1
ATOM 3279 C CA . GLN A 1 420 ? 36.107 -11.341 -18.941 1.00 64.44 420 GLN A CA 1
ATOM 3280 C C . GLN A 1 420 ? 36.630 -11.562 -17.513 1.00 64.44 420 GLN A C 1
ATOM 3282 O O . GLN A 1 420 ? 36.603 -12.696 -17.030 1.00 64.44 420 GLN A O 1
ATOM 3287 N N . ARG A 1 421 ? 37.025 -10.495 -16.801 1.00 63.97 421 ARG A N 1
ATOM 3288 C CA . ARG A 1 421 ? 37.428 -10.559 -15.382 1.00 63.97 421 ARG A CA 1
ATOM 3289 C C . ARG A 1 421 ? 36.295 -11.067 -14.483 1.00 63.97 421 ARG A C 1
ATOM 3291 O O . ARG A 1 421 ? 36.532 -11.920 -13.633 1.00 63.97 421 ARG A O 1
ATOM 3298 N N . VAL A 1 422 ? 35.058 -10.620 -14.710 1.00 61.25 422 VAL A N 1
ATOM 3299 C CA . VAL A 1 422 ? 33.880 -11.061 -13.937 1.00 61.25 422 VAL A CA 1
ATOM 3300 C C . VAL A 1 422 ? 33.488 -12.511 -14.256 1.00 61.25 422 VAL A C 1
ATOM 3302 O O . VAL A 1 422 ? 33.206 -13.290 -13.344 1.00 61.25 422 VAL A O 1
ATOM 3305 N N . ARG A 1 423 ? 33.519 -12.927 -15.531 1.00 61.56 423 ARG A N 1
ATOM 3306 C CA . ARG A 1 423 ? 33.299 -14.336 -15.923 1.00 61.56 423 ARG A CA 1
ATOM 3307 C C . ARG A 1 423 ? 34.372 -15.264 -15.344 1.00 61.56 423 ARG A C 1
ATOM 3309 O O . ARG A 1 423 ? 34.045 -16.378 -14.939 1.00 61.56 423 ARG A O 1
ATOM 3316 N N . ALA A 1 424 ? 35.623 -14.807 -15.267 1.00 60.16 424 ALA A N 1
ATOM 3317 C CA . ALA A 1 424 ? 36.706 -15.531 -14.602 1.00 60.16 424 ALA A CA 1
ATOM 3318 C C . ALA A 1 424 ? 36.483 -15.627 -13.081 1.00 60.16 424 ALA A C 1
ATOM 3320 O O . ALA A 1 424 ? 36.649 -16.706 -12.516 1.00 60.16 424 ALA A O 1
ATOM 3321 N N . ALA A 1 425 ? 36.011 -14.554 -12.435 1.00 60.62 425 ALA A N 1
ATOM 3322 C CA . ALA A 1 425 ? 35.665 -14.553 -11.011 1.00 60.62 425 ALA A CA 1
ATOM 3323 C C . ALA A 1 425 ? 34.512 -15.523 -10.675 1.00 60.62 425 ALA A C 1
ATOM 3325 O O . ALA A 1 425 ? 34.577 -16.224 -9.669 1.00 60.62 425 ALA A O 1
ATOM 3326 N N . ARG A 1 426 ? 33.502 -15.649 -11.552 1.00 57.97 426 ARG A N 1
ATOM 3327 C CA . ARG A 1 426 ? 32.399 -16.625 -11.408 1.00 57.97 426 ARG A CA 1
ATOM 3328 C C . ARG A 1 426 ? 32.831 -18.091 -11.547 1.00 57.97 426 ARG A C 1
ATOM 3330 O O . ARG A 1 426 ? 32.104 -18.973 -11.104 1.00 57.97 426 ARG A O 1
ATOM 3337 N N . ARG A 1 427 ? 33.979 -18.365 -12.177 1.00 55.47 427 ARG A N 1
ATOM 3338 C CA . ARG A 1 427 ? 34.510 -19.727 -12.378 1.00 55.47 427 ARG A CA 1
ATOM 3339 C C . ARG A 1 427 ? 35.423 -20.206 -11.244 1.00 55.47 427 ARG A C 1
ATOM 3341 O O . ARG A 1 427 ? 35.813 -21.370 -11.256 1.00 55.47 427 ARG A O 1
ATOM 3348 N N . SER A 1 428 ? 35.756 -19.351 -10.275 1.00 49.78 428 SER A N 1
ATOM 3349 C CA . SER A 1 428 ? 36.588 -19.742 -9.133 1.00 49.78 428 SER A CA 1
ATOM 3350 C C . SER A 1 428 ? 35.762 -20.503 -8.081 1.00 49.78 428 SER A C 1
ATOM 3352 O O . SER A 1 428 ? 34.746 -19.975 -7.618 1.00 49.78 428 SER A O 1
ATOM 3354 N N . PRO A 1 429 ? 36.143 -21.727 -7.668 1.00 52.19 429 PRO A N 1
ATOM 3355 C CA . PRO A 1 429 ? 35.419 -22.453 -6.637 1.00 52.19 429 PRO A CA 1
ATOM 3356 C C . PRO A 1 429 ? 35.821 -21.979 -5.231 1.00 52.19 429 PRO A C 1
ATOM 3358 O O . PRO A 1 429 ? 36.951 -22.184 -4.801 1.00 52.19 429 PRO A O 1
ATOM 3361 N N . ARG A 1 430 ? 34.814 -21.493 -4.493 1.00 46.78 430 ARG A N 1
ATOM 3362 C CA . ARG A 1 430 ? 34.700 -21.396 -3.020 1.00 46.78 430 ARG A CA 1
ATOM 3363 C C . ARG A 1 430 ? 35.519 -20.326 -2.281 1.00 46.78 430 ARG A C 1
ATOM 3365 O O . ARG A 1 430 ? 36.730 -20.406 -2.138 1.00 46.78 430 ARG A O 1
ATOM 3372 N N . GLY A 1 431 ? 34.768 -19.452 -1.614 1.00 40.59 431 GLY A N 1
ATOM 3373 C CA . GLY A 1 431 ? 35.171 -18.707 -0.424 1.00 40.59 431 GLY A CA 1
ATOM 3374 C C . GLY A 1 431 ? 33.968 -17.933 0.108 1.00 40.59 431 GLY A C 1
ATOM 3375 O O . GLY A 1 431 ? 33.491 -17.020 -0.554 1.00 40.59 431 GLY A O 1
ATOM 3376 N N . VAL A 1 432 ? 33.427 -18.355 1.252 1.00 47.03 432 VAL A N 1
ATOM 3377 C CA . VAL A 1 432 ? 32.292 -17.721 1.937 1.00 47.03 432 VAL A CA 1
ATOM 3378 C C . VAL A 1 432 ? 32.665 -16.284 2.302 1.00 47.03 432 VAL A C 1
ATOM 3380 O O . VAL A 1 432 ? 33.432 -16.077 3.232 1.00 47.03 432 VAL A O 1
ATOM 3383 N N . CYS A 1 433 ? 32.099 -15.312 1.591 1.00 36.22 433 CYS A N 1
ATOM 3384 C CA . CYS A 1 433 ? 32.014 -13.913 1.998 1.00 36.22 433 CYS A CA 1
ATOM 3385 C C . CYS A 1 433 ? 30.648 -13.384 1.553 1.00 36.22 433 CYS A C 1
ATOM 3387 O O . CYS A 1 433 ? 30.170 -13.723 0.473 1.00 36.22 433 CYS A O 1
ATOM 3389 N N . GLN A 1 434 ? 30.016 -12.607 2.430 1.00 42.12 434 GLN A N 1
ATOM 3390 C CA . GLN A 1 434 ? 28.703 -11.979 2.272 1.00 42.12 434 GLN A CA 1
ATOM 3391 C C . GLN A 1 434 ? 28.501 -11.464 0.842 1.00 42.12 434 GLN A C 1
ATOM 3393 O O . GLN A 1 434 ? 29.245 -10.599 0.398 1.00 42.12 434 GLN A O 1
ATOM 3398 N N . ASN A 1 435 ? 27.522 -12.027 0.127 1.00 34.06 435 ASN A N 1
ATOM 3399 C CA . ASN A 1 435 ? 27.236 -11.706 -1.270 1.00 34.06 435 ASN A CA 1
ATOM 3400 C C . ASN A 1 435 ? 26.987 -10.195 -1.451 1.00 34.06 435 ASN A C 1
ATOM 3402 O O . ASN A 1 435 ? 25.914 -9.730 -1.050 1.00 34.06 435 ASN A O 1
ATOM 3406 N N . PRO A 1 436 ? 27.856 -9.430 -2.140 1.00 40.00 436 PRO A N 1
ATOM 3407 C CA . PRO A 1 436 ? 27.346 -8.308 -2.907 1.00 40.00 436 PRO A CA 1
ATOM 3408 C C . PRO A 1 436 ? 26.496 -8.928 -4.021 1.00 40.00 436 PRO A C 1
ATOM 3410 O O . PRO A 1 436 ? 26.937 -9.868 -4.693 1.00 40.00 436 PRO A O 1
ATOM 3413 N N . LYS A 1 437 ? 25.257 -8.460 -4.201 1.00 36.19 437 LYS A N 1
ATOM 3414 C CA . LYS A 1 437 ? 24.479 -8.811 -5.398 1.00 36.19 437 LYS A CA 1
ATOM 3415 C C . LYS A 1 437 ? 25.387 -8.572 -6.615 1.00 36.19 437 LYS A C 1
ATOM 3417 O O . LYS A 1 437 ? 26.017 -7.518 -6.661 1.00 36.19 437 LYS A O 1
ATOM 3422 N N . PRO A 1 438 ? 25.524 -9.528 -7.551 1.00 39.88 438 PRO A N 1
ATOM 3423 C CA . PRO A 1 438 ? 26.311 -9.280 -8.749 1.00 39.88 438 PRO A CA 1
ATOM 3424 C C . PRO A 1 438 ? 25.698 -8.065 -9.442 1.00 39.88 438 PRO A C 1
ATOM 3426 O O . PRO A 1 438 ? 24.503 -8.109 -9.733 1.00 39.88 438 PRO A O 1
ATOM 3429 N N . ASP A 1 439 ? 26.491 -7.008 -9.647 1.00 45.62 439 ASP A N 1
ATOM 3430 C CA . ASP A 1 439 ? 26.086 -5.834 -10.424 1.00 45.62 439 ASP A CA 1
ATOM 3431 C C . ASP A 1 439 ? 25.392 -6.329 -11.692 1.00 45.62 439 ASP A C 1
ATOM 3433 O O . ASP A 1 439 ? 25.983 -7.038 -12.518 1.00 45.62 439 ASP A O 1
ATOM 3437 N N . VAL A 1 440 ? 24.097 -6.040 -11.790 1.00 45.09 440 VAL A N 1
ATOM 3438 C CA . VAL A 1 440 ? 23.332 -6.261 -13.007 1.00 45.09 440 VAL A CA 1
ATOM 3439 C C . VAL A 1 440 ? 23.911 -5.267 -14.003 1.00 45.09 440 VAL A C 1
ATOM 3441 O O . VAL A 1 440 ? 23.736 -4.066 -13.863 1.00 45.09 440 VAL A O 1
ATOM 3444 N N . PHE A 1 441 ? 24.697 -5.793 -14.939 1.00 53.72 441 PHE A N 1
ATOM 3445 C CA . PHE A 1 441 ? 25.513 -5.028 -15.883 1.00 53.72 441 PHE A CA 1
ATOM 3446 C C . PHE A 1 441 ? 24.680 -4.332 -16.976 1.00 53.72 441 PHE A C 1
ATOM 3448 O O . PHE A 1 441 ? 25.222 -3.547 -17.734 1.00 53.72 441 PHE A O 1
ATOM 3455 N N . TYR A 1 442 ? 23.381 -4.621 -17.059 1.00 59.66 442 TYR A N 1
ATOM 3456 C CA . TYR A 1 442 ? 22.488 -4.093 -18.085 1.00 59.66 442 TYR A CA 1
ATOM 3457 C C . TYR A 1 442 ? 21.909 -2.751 -17.624 1.00 59.66 442 TYR A C 1
ATOM 3459 O O . TYR A 1 442 ? 20.981 -2.724 -16.811 1.00 59.66 442 TYR A O 1
ATOM 3467 N N . GLY A 1 443 ? 22.496 -1.654 -18.098 1.00 66.00 443 GLY A N 1
ATOM 3468 C CA . GLY A 1 443 ? 22.030 -0.287 -17.863 1.00 66.00 443 GLY A CA 1
ATOM 3469 C C . GLY A 1 443 ? 21.372 0.321 -19.103 1.00 66.00 443 GLY A C 1
ATOM 3470 O O . GLY A 1 443 ? 21.613 -0.119 -20.225 1.00 66.00 443 GLY A O 1
ATOM 3471 N N . PHE A 1 444 ? 20.562 1.365 -18.903 1.00 70.94 444 PHE A N 1
ATOM 3472 C CA . PHE A 1 444 ? 19.962 2.162 -19.989 1.00 70.94 444 PHE A CA 1
ATOM 3473 C C . PHE A 1 444 ? 21.012 2.771 -20.942 1.00 70.94 444 PHE A C 1
ATOM 3475 O O . PHE A 1 444 ? 20.711 3.061 -22.090 1.00 70.94 444 PHE A O 1
ATOM 3482 N N . ASP A 1 445 ? 22.245 2.951 -20.476 1.00 74.06 445 ASP A N 1
ATOM 3483 C CA . ASP A 1 445 ? 23.378 3.582 -21.160 1.00 74.06 445 ASP A CA 1
ATOM 3484 C C . ASP A 1 445 ? 24.323 2.590 -21.868 1.00 74.06 445 ASP A C 1
ATOM 3486 O O . ASP A 1 445 ? 25.155 2.993 -22.677 1.00 74.06 445 ASP A O 1
ATOM 3490 N N . THR A 1 446 ? 24.202 1.289 -21.590 1.00 79.81 446 THR A N 1
ATOM 3491 C CA . THR A 1 446 ? 25.103 0.227 -22.096 1.00 79.81 446 THR A CA 1
ATOM 3492 C C . THR A 1 446 ? 24.444 -0.695 -23.127 1.00 79.81 446 THR A C 1
ATOM 3494 O O . THR A 1 446 ? 25.098 -1.592 -23.661 1.00 79.81 446 THR A O 1
ATOM 3497 N N . PHE A 1 447 ? 23.172 -0.460 -23.477 1.00 83.19 447 PHE A N 1
ATOM 3498 C CA . PHE A 1 447 ? 22.379 -1.361 -24.327 1.00 83.19 447 PHE A CA 1
ATOM 3499 C C . PHE A 1 447 ? 23.009 -1.623 -25.709 1.00 83.19 447 PHE A C 1
ATOM 3501 O O . PHE A 1 447 ? 22.986 -2.755 -26.199 1.00 83.19 447 PHE A O 1
ATOM 3508 N N . MET A 1 448 ? 23.631 -0.611 -26.328 1.00 86.38 448 MET A N 1
ATOM 3509 C CA . MET A 1 448 ? 24.308 -0.768 -27.622 1.00 86.38 448 MET A CA 1
ATOM 3510 C C . MET A 1 448 ? 25.613 -1.559 -27.513 1.00 86.38 448 MET A C 1
ATOM 3512 O O . MET A 1 448 ? 25.894 -2.411 -28.360 1.00 86.38 448 MET A O 1
ATOM 3516 N N . GLN A 1 449 ? 26.421 -1.290 -26.486 1.00 83.44 449 GLN A N 1
ATOM 3517 C CA . GLN A 1 449 ? 27.714 -1.956 -26.314 1.00 83.44 449 GLN A CA 1
ATOM 3518 C C . GLN A 1 449 ? 27.529 -3.427 -25.938 1.00 83.44 449 GLN A C 1
ATOM 3520 O O . GLN A 1 449 ? 28.209 -4.308 -26.470 1.00 83.44 449 GLN A O 1
ATOM 3525 N N . ASP A 1 450 ? 26.519 -3.708 -25.120 1.00 80.12 450 ASP A N 1
ATOM 3526 C CA . ASP A 1 450 ? 26.122 -5.059 -24.762 1.00 80.12 450 ASP A CA 1
ATOM 3527 C C . ASP A 1 450 ? 25.756 -5.882 -25.995 1.00 80.12 450 ASP A C 1
ATOM 3529 O O . ASP A 1 450 ? 26.288 -6.983 -26.186 1.00 80.12 450 ASP A O 1
ATOM 3533 N N . ARG A 1 451 ? 24.931 -5.315 -26.881 1.00 85.94 451 ARG A N 1
ATOM 3534 C CA . ARG A 1 451 ? 24.548 -5.974 -28.129 1.00 85.94 451 ARG A CA 1
ATOM 3535 C C . ARG A 1 451 ? 25.716 -6.137 -29.093 1.00 85.94 451 ARG A C 1
ATOM 3537 O O . ARG A 1 451 ? 25.854 -7.196 -29.703 1.00 85.94 451 ARG A O 1
ATOM 3544 N N . SER A 1 452 ? 26.579 -5.128 -29.189 1.00 86.94 452 SER A N 1
ATOM 3545 C CA . SER A 1 452 ? 27.800 -5.171 -30.000 1.00 86.94 452 SER A CA 1
ATOM 3546 C C . SER A 1 452 ? 28.715 -6.332 -29.614 1.00 86.94 452 SER A C 1
ATOM 3548 O O . SER A 1 452 ? 29.251 -7.026 -30.482 1.00 86.94 452 SER A O 1
ATOM 3550 N N . ILE A 1 453 ? 28.855 -6.589 -28.311 1.00 82.19 453 ILE A N 1
ATOM 3551 C CA . ILE A 1 453 ? 29.657 -7.698 -27.787 1.00 82.19 453 ILE A CA 1
ATOM 3552 C C . ILE A 1 453 ? 28.985 -9.048 -28.063 1.00 82.19 453 ILE A C 1
ATOM 3554 O O . ILE A 1 453 ? 29.673 -10.007 -28.411 1.00 82.19 453 ILE A O 1
ATOM 3558 N N . GLU A 1 454 ? 27.667 -9.150 -27.897 1.00 82.69 454 GLU A N 1
ATOM 3559 C CA . GLU A 1 454 ? 26.927 -10.398 -28.124 1.00 82.69 454 GLU A CA 1
ATOM 3560 C C . GLU A 1 454 ? 26.941 -10.827 -29.594 1.00 82.69 454 GLU A C 1
ATOM 3562 O O . GLU A 1 454 ? 27.274 -11.971 -29.907 1.00 82.69 454 GLU A O 1
ATOM 3567 N N . GLU A 1 455 ? 26.658 -9.892 -30.498 1.00 85.81 455 GLU A N 1
ATOM 3568 C CA . GLU A 1 455 ? 26.576 -10.133 -31.944 1.00 85.81 455 GLU A CA 1
ATOM 3569 C C . GLU A 1 455 ? 27.911 -9.909 -32.667 1.00 85.81 455 GLU A C 1
ATOM 3571 O O . GLU A 1 455 ? 27.995 -10.019 -33.888 1.00 85.81 455 GLU A O 1
ATOM 3576 N N . HIS A 1 456 ? 28.977 -9.605 -31.923 1.00 87.75 456 HIS A N 1
ATOM 3577 C CA . HIS A 1 456 ? 30.327 -9.408 -32.450 1.00 87.75 456 HIS A CA 1
ATOM 3578 C C . HIS A 1 456 ? 30.382 -8.382 -33.598 1.00 87.75 456 HIS A C 1
ATOM 3580 O O . HIS A 1 456 ? 31.064 -8.596 -34.606 1.00 87.75 456 HIS A O 1
ATOM 3586 N N . TRP A 1 457 ? 29.714 -7.235 -33.433 1.00 89.75 457 TRP A N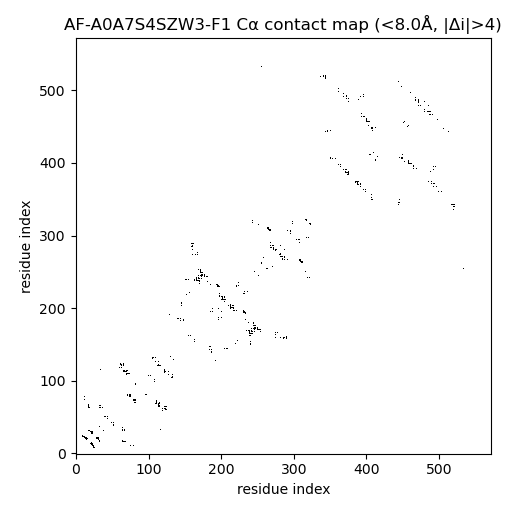 1
ATOM 3587 C CA . TRP A 1 457 ? 29.654 -6.170 -34.445 1.00 89.75 457 TRP A CA 1
ATOM 3588 C C . TRP A 1 457 ? 31.023 -5.742 -35.006 1.00 89.75 457 TRP A C 1
ATOM 3590 O O . TRP A 1 457 ? 31.125 -5.594 -36.227 1.00 89.75 457 TRP A O 1
ATOM 3600 N N . PRO A 1 458 ? 32.115 -5.645 -34.212 1.00 86.75 458 PRO A N 1
ATOM 3601 C CA . PRO A 1 458 ? 33.442 -5.328 -34.747 1.00 86.75 458 PRO A CA 1
ATOM 3602 C C . PRO A 1 458 ? 33.942 -6.317 -35.815 1.00 86.75 458 PRO A C 1
ATOM 3604 O O . PRO A 1 458 ? 34.763 -5.962 -36.657 1.00 86.75 458 PRO A O 1
ATOM 3607 N N . GLY A 1 459 ? 33.469 -7.566 -35.799 1.00 87.56 459 GLY A N 1
ATOM 3608 C CA . GLY A 1 459 ? 33.826 -8.600 -36.774 1.00 87.56 459 GLY A CA 1
ATOM 3609 C C . GLY A 1 459 ? 32.868 -8.722 -37.961 1.00 87.56 459 GLY A C 1
ATOM 3610 O O . GLY A 1 459 ? 33.202 -9.416 -38.920 1.00 87.56 459 GLY A O 1
ATOM 3611 N N . LEU A 1 460 ? 31.716 -8.050 -37.924 1.00 90.44 460 LEU A N 1
ATOM 3612 C CA . LEU A 1 460 ? 30.552 -8.352 -38.764 1.00 90.44 460 LEU A CA 1
ATOM 3613 C C . LEU A 1 460 ? 30.809 -8.199 -40.273 1.00 90.44 460 LEU A C 1
ATOM 3615 O O . LEU A 1 460 ? 30.286 -8.973 -41.068 1.00 90.44 460 LEU A O 1
ATOM 3619 N N . VAL A 1 461 ? 31.637 -7.223 -40.652 1.00 91.94 461 VAL A N 1
ATOM 3620 C CA . VAL A 1 461 ? 31.893 -6.795 -42.046 1.00 91.94 461 VAL A CA 1
ATOM 3621 C C . VAL A 1 461 ? 33.291 -7.220 -42.547 1.00 91.94 461 VAL A C 1
ATOM 3623 O O . VAL A 1 461 ? 33.720 -6.924 -43.664 1.00 91.94 461 VAL A O 1
ATOM 3626 N N . LYS A 1 462 ? 34.056 -7.924 -41.704 1.00 90.12 462 LYS A N 1
ATOM 3627 C CA . LYS A 1 462 ? 35.470 -8.229 -41.963 1.00 90.12 462 LYS A CA 1
ATOM 3628 C C . LYS A 1 462 ? 35.669 -9.211 -43.120 1.00 90.12 462 LYS A C 1
ATOM 3630 O O . LYS A 1 462 ? 36.667 -9.124 -43.835 1.00 90.12 462 LYS A O 1
ATOM 3635 N N . GLU A 1 463 ? 34.755 -10.158 -43.296 1.00 90.75 463 GLU A N 1
ATOM 3636 C CA . GLU A 1 463 ? 34.841 -11.160 -44.363 1.00 90.75 463 GLU A CA 1
ATOM 3637 C C . GLU A 1 463 ? 34.626 -10.522 -45.740 1.00 90.75 463 GLU A C 1
ATOM 3639 O O . GLU A 1 463 ? 35.372 -10.801 -46.686 1.00 90.75 463 GLU A O 1
ATOM 3644 N N . GLU A 1 464 ? 33.677 -9.592 -45.824 1.00 92.81 464 GLU A N 1
ATOM 3645 C CA . GLU A 1 464 ? 33.332 -8.842 -47.026 1.00 92.81 464 GLU A CA 1
ATOM 3646 C C . GLU A 1 464 ? 34.425 -7.837 -47.409 1.00 92.81 464 GLU A C 1
ATOM 3648 O O . GLU A 1 464 ? 34.780 -7.768 -48.587 1.00 92.81 464 GLU A O 1
ATOM 3653 N N . ASP A 1 465 ? 35.061 -7.145 -46.449 1.00 91.81 465 ASP A N 1
ATOM 3654 C CA . ASP A 1 465 ? 36.242 -6.307 -46.746 1.00 91.81 465 ASP A CA 1
ATOM 3655 C C . ASP A 1 465 ? 37.367 -7.136 -47.375 1.00 91.81 465 ASP A C 1
ATOM 3657 O O . ASP A 1 465 ? 37.970 -6.736 -48.375 1.00 91.81 465 ASP A O 1
ATOM 3661 N N . VAL A 1 466 ? 37.623 -8.338 -46.848 1.00 92.44 466 VAL A N 1
ATOM 3662 C CA . VAL A 1 466 ? 38.633 -9.238 -47.416 1.00 92.44 466 VAL A CA 1
ATOM 3663 C C . VAL A 1 466 ? 38.221 -9.714 -48.815 1.00 92.44 466 VAL A C 1
ATOM 3665 O O . VAL A 1 466 ? 39.080 -9.804 -49.697 1.00 92.44 466 VAL A O 1
ATOM 3668 N N . SER A 1 467 ? 36.939 -10.008 -49.043 1.00 90.00 467 SER A N 1
ATOM 3669 C CA . SER A 1 467 ? 36.401 -10.399 -50.354 1.00 90.00 467 SER A CA 1
ATOM 3670 C C . SER A 1 467 ? 36.609 -9.299 -51.406 1.00 90.00 467 SER A C 1
ATOM 3672 O O . SER A 1 467 ? 37.239 -9.536 -52.445 1.00 90.00 467 SER A O 1
ATOM 3674 N N . VAL A 1 468 ? 36.210 -8.062 -51.092 1.00 89.38 468 VAL A N 1
ATOM 3675 C CA . VAL A 1 468 ? 36.367 -6.896 -51.978 1.00 89.38 468 VAL A CA 1
ATOM 3676 C C . VAL A 1 468 ? 37.847 -6.544 -52.174 1.00 89.38 468 VAL A C 1
ATOM 3678 O O . VAL A 1 468 ? 38.286 -6.271 -53.295 1.00 89.38 468 VAL A O 1
ATOM 3681 N N . ALA A 1 469 ? 38.676 -6.659 -51.130 1.00 90.00 469 ALA A N 1
ATOM 3682 C CA . ALA A 1 469 ? 40.122 -6.471 -51.236 1.00 90.00 469 ALA A CA 1
ATOM 3683 C C . ALA A 1 469 ? 40.782 -7.476 -52.196 1.00 90.00 469 ALA A C 1
ATOM 3685 O O . ALA A 1 469 ? 41.724 -7.120 -52.912 1.00 90.00 469 ALA A O 1
ATOM 3686 N N . ARG A 1 470 ? 40.310 -8.732 -52.239 1.00 88.94 470 ARG A N 1
ATOM 3687 C CA . ARG A 1 470 ? 40.802 -9.732 -53.204 1.00 88.94 470 ARG A CA 1
ATOM 3688 C C . ARG A 1 470 ? 40.424 -9.359 -54.636 1.00 88.94 470 ARG A C 1
ATOM 3690 O O . ARG A 1 470 ? 41.279 -9.485 -55.513 1.00 88.94 470 ARG A O 1
ATOM 3697 N N . ALA A 1 471 ? 39.198 -8.890 -54.872 1.00 85.38 471 ALA A N 1
ATOM 3698 C CA . ALA A 1 471 ? 38.762 -8.425 -56.190 1.00 85.38 471 ALA A CA 1
ATOM 3699 C C . ALA A 1 471 ? 39.609 -7.230 -56.665 1.00 85.38 471 ALA A C 1
ATOM 3701 O O . ALA A 1 471 ? 40.137 -7.239 -57.778 1.00 85.38 471 ALA A O 1
ATOM 3702 N N . ARG A 1 472 ? 39.886 -6.268 -55.778 1.00 87.06 472 ARG A N 1
ATOM 3703 C CA . ARG A 1 472 ? 40.772 -5.134 -56.076 1.00 87.06 472 ARG A CA 1
ATOM 3704 C C . ARG A 1 472 ? 42.210 -5.552 -56.405 1.00 87.06 472 ARG A C 1
ATOM 3706 O O . ARG A 1 472 ? 42.790 -5.068 -57.370 1.00 87.06 472 ARG A O 1
ATOM 3713 N N . ARG A 1 473 ? 42.790 -6.509 -55.675 1.00 86.38 473 ARG A N 1
ATOM 3714 C CA . ARG A 1 473 ? 44.131 -7.041 -56.007 1.00 86.38 473 ARG A CA 1
ATOM 3715 C C . ARG A 1 473 ? 44.170 -7.755 -57.362 1.00 86.38 473 ARG A C 1
ATOM 3717 O O . ARG A 1 473 ? 45.230 -7.839 -57.977 1.00 86.38 473 ARG A O 1
ATOM 3724 N N . ARG A 1 474 ? 43.041 -8.306 -57.828 1.00 85.38 474 ARG A N 1
ATOM 3725 C CA . ARG A 1 474 ? 42.933 -8.910 -59.168 1.00 85.38 474 ARG A CA 1
ATOM 3726 C C . ARG A 1 474 ? 42.893 -7.844 -60.259 1.00 85.38 474 ARG A C 1
ATOM 3728 O O . ARG A 1 474 ? 43.587 -8.043 -61.247 1.00 85.38 474 ARG A O 1
ATOM 3735 N N . LYS A 1 475 ? 42.194 -6.722 -60.041 1.00 82.12 475 LYS A N 1
ATOM 3736 C CA . LYS A 1 475 ? 42.184 -5.537 -60.929 1.00 82.12 475 LYS A CA 1
ATOM 3737 C C . LYS A 1 475 ? 43.598 -5.041 -61.253 1.00 82.12 475 LYS A C 1
ATOM 3739 O O . LYS A 1 475 ? 43.873 -4.699 -62.394 1.00 82.12 475 LYS A O 1
ATOM 3744 N N . GLU A 1 476 ? 44.512 -5.065 -60.281 1.00 77.75 476 GLU A N 1
ATOM 3745 C CA . GLU A 1 476 ? 45.919 -4.657 -60.467 1.00 77.75 476 GLU A CA 1
ATOM 3746 C C . GLU A 1 476 ? 46.756 -5.652 -61.297 1.00 77.75 476 GLU A C 1
ATOM 3748 O O . GLU A 1 476 ? 47.826 -5.301 -61.786 1.00 77.75 476 GLU A O 1
ATOM 3753 N N . ARG A 1 477 ? 46.301 -6.905 -61.445 1.00 78.75 477 ARG A N 1
ATOM 3754 C CA . ARG A 1 477 ? 47.064 -7.996 -62.082 1.00 78.75 477 ARG A CA 1
ATOM 3755 C C . ARG A 1 477 ? 46.480 -8.465 -63.412 1.00 78.75 477 ARG A C 1
ATOM 3757 O O . ARG A 1 477 ? 47.214 -9.008 -64.231 1.00 78.75 477 ARG A O 1
ATOM 3764 N N . ARG A 1 478 ? 45.164 -8.340 -63.599 1.00 82.38 478 ARG A N 1
ATOM 3765 C CA . ARG A 1 478 ? 44.420 -8.808 -64.776 1.00 82.38 478 ARG A CA 1
ATOM 3766 C C . ARG A 1 478 ? 43.115 -8.027 -64.945 1.00 82.38 478 ARG A C 1
ATOM 3768 O O . ARG A 1 478 ? 42.603 -7.458 -63.985 1.00 82.38 478 ARG A O 1
ATOM 3775 N N . ALA A 1 479 ? 42.534 -8.083 -66.144 1.00 81.62 479 ALA A N 1
ATOM 3776 C CA . ALA A 1 479 ? 41.173 -7.604 -66.368 1.00 81.62 479 ALA A CA 1
ATOM 3777 C C . ALA A 1 479 ? 40.176 -8.381 -65.487 1.00 81.62 479 ALA A C 1
ATOM 3779 O O . ALA A 1 479 ? 40.268 -9.608 -65.365 1.00 81.62 479 ALA A O 1
ATOM 3780 N N . LEU A 1 480 ? 39.249 -7.662 -64.851 1.00 83.12 480 LEU A N 1
ATOM 3781 C CA . LEU A 1 480 ? 38.212 -8.258 -64.012 1.00 83.12 480 LEU A CA 1
ATOM 3782 C C . LEU A 1 480 ? 37.180 -8.995 -64.869 1.00 83.12 480 LEU A C 1
ATOM 3784 O O . LEU A 1 480 ? 36.785 -8.528 -65.937 1.00 83.12 480 LEU A O 1
ATOM 3788 N N . THR A 1 481 ? 36.736 -10.152 -64.386 1.00 85.94 481 THR A N 1
ATOM 3789 C CA . THR A 1 481 ? 35.645 -10.911 -65.009 1.00 85.94 481 THR A CA 1
ATOM 3790 C C . THR A 1 481 ? 34.290 -10.434 -64.490 1.00 85.94 481 THR A C 1
ATOM 3792 O O . THR A 1 481 ? 34.208 -9.851 -63.411 1.00 85.94 481 THR A O 1
ATOM 3795 N N . VAL A 1 482 ? 33.203 -10.740 -65.209 1.00 84.75 482 VAL A N 1
ATOM 3796 C CA . VAL A 1 482 ? 31.827 -10.478 -64.734 1.00 84.75 482 VAL A CA 1
ATOM 3797 C C . VAL A 1 482 ? 31.595 -11.084 -63.342 1.00 84.75 482 VAL A C 1
ATOM 3799 O O . VAL A 1 482 ? 30.987 -10.447 -62.490 1.00 84.75 482 VAL A O 1
ATOM 3802 N N . ALA A 1 483 ? 32.162 -12.265 -63.074 1.00 86.50 483 ALA A N 1
ATOM 3803 C CA . ALA A 1 483 ? 32.091 -12.913 -61.767 1.00 86.50 483 ALA A CA 1
ATOM 3804 C C . ALA A 1 483 ? 32.771 -12.102 -60.647 1.00 86.50 483 ALA A C 1
ATOM 3806 O O . ALA A 1 483 ? 32.261 -12.074 -59.531 1.00 86.50 483 ALA A O 1
ATOM 3807 N N . ASP A 1 484 ? 33.889 -11.419 -60.930 1.00 86.62 484 ASP A N 1
ATOM 3808 C CA . ASP A 1 484 ? 34.570 -10.580 -59.935 1.00 86.62 484 ASP A CA 1
ATOM 3809 C C . ASP A 1 484 ? 33.721 -9.341 -59.572 1.00 86.62 484 ASP A C 1
ATOM 3811 O O . ASP A 1 484 ? 33.677 -8.964 -58.402 1.00 86.62 484 ASP A O 1
ATOM 3815 N N . TYR A 1 485 ? 33.015 -8.740 -60.540 1.00 87.19 485 TYR A N 1
ATOM 3816 C CA . TYR A 1 485 ? 32.088 -7.627 -60.279 1.00 87.19 485 TYR A CA 1
ATOM 3817 C C . TYR A 1 485 ? 30.859 -8.078 -59.479 1.00 87.19 485 TYR A C 1
ATOM 3819 O O . TYR A 1 485 ? 30.489 -7.406 -58.518 1.00 87.19 485 TYR A O 1
ATOM 3827 N N . LEU A 1 486 ? 30.278 -9.235 -59.817 1.00 87.88 486 LEU A N 1
ATOM 3828 C CA . LEU A 1 486 ? 29.163 -9.819 -59.064 1.00 87.88 486 LEU A CA 1
ATOM 3829 C C . LEU A 1 486 ? 29.564 -10.136 -57.620 1.00 87.88 486 LEU A C 1
ATOM 3831 O O . LEU A 1 486 ? 28.865 -9.732 -56.707 1.00 87.88 486 LEU A O 1
ATOM 3835 N N . THR A 1 487 ? 30.748 -10.717 -57.390 1.00 90.25 487 THR A N 1
ATOM 3836 C CA . THR A 1 487 ? 31.225 -11.004 -56.023 1.00 90.25 487 THR A CA 1
ATOM 3837 C C . THR A 1 487 ? 31.352 -9.737 -55.167 1.00 90.25 487 THR A C 1
ATOM 3839 O O . THR A 1 487 ? 31.093 -9.782 -53.966 1.00 90.25 487 THR A O 1
ATOM 3842 N N . VAL A 1 488 ? 31.756 -8.601 -55.752 1.00 90.06 488 VAL A N 1
ATOM 3843 C CA . VAL A 1 488 ? 31.813 -7.313 -55.035 1.00 90.06 488 VAL A CA 1
ATOM 3844 C C . VAL A 1 488 ? 30.412 -6.804 -54.707 1.00 90.06 488 VAL A C 1
ATOM 3846 O O . VAL A 1 488 ? 30.210 -6.298 -53.607 1.00 90.06 488 VAL A O 1
ATOM 3849 N N . CYS A 1 489 ? 29.457 -6.968 -55.621 1.00 90.31 489 CYS A N 1
ATOM 3850 C CA . CYS A 1 489 ? 28.066 -6.578 -55.399 1.00 90.31 489 CYS A CA 1
ATOM 3851 C C . CYS A 1 489 ? 27.401 -7.448 -54.333 1.00 90.31 489 CYS A C 1
ATOM 3853 O O . CYS A 1 489 ? 26.816 -6.896 -53.411 1.00 90.31 489 CYS A O 1
ATOM 3855 N N . ASP A 1 490 ? 27.591 -8.768 -54.391 1.00 92.62 490 ASP A N 1
ATOM 3856 C CA . ASP A 1 490 ? 27.108 -9.714 -53.380 1.00 92.62 490 ASP A CA 1
ATOM 3857 C C . ASP A 1 490 ? 27.727 -9.401 -52.007 1.00 92.62 490 ASP A C 1
ATOM 3859 O O . ASP A 1 490 ? 27.053 -9.440 -50.981 1.00 92.62 490 ASP A O 1
ATOM 3863 N N . SER A 1 491 ? 29.017 -9.033 -51.977 1.00 92.50 491 SER A N 1
ATOM 3864 C CA . SER A 1 491 ? 29.692 -8.621 -50.737 1.00 92.50 491 SER A CA 1
ATOM 3865 C C . SER A 1 491 ? 29.143 -7.288 -50.212 1.00 92.50 491 SER A C 1
ATOM 3867 O O . SER A 1 491 ? 28.979 -7.135 -49.008 1.00 92.50 491 SER A O 1
ATOM 3869 N N . ALA A 1 492 ? 28.846 -6.321 -51.086 1.00 92.38 492 ALA A N 1
ATOM 3870 C CA . ALA A 1 492 ? 28.232 -5.053 -50.692 1.00 92.38 492 ALA A CA 1
ATOM 3871 C C . ALA A 1 492 ? 26.792 -5.249 -50.188 1.00 92.38 492 ALA A C 1
ATOM 3873 O O . ALA A 1 492 ? 26.416 -4.650 -49.186 1.00 92.38 492 ALA A O 1
ATOM 3874 N N . GLU A 1 493 ? 26.014 -6.121 -50.830 1.00 93.81 493 GLU A N 1
ATOM 3875 C CA . GLU A 1 493 ? 24.651 -6.481 -50.430 1.00 93.81 493 GLU A CA 1
ATOM 3876 C C . GLU A 1 493 ? 24.624 -7.203 -49.078 1.00 93.81 493 GLU A C 1
ATOM 3878 O O . GLU A 1 493 ? 23.873 -6.808 -48.191 1.00 93.81 493 GLU A O 1
ATOM 3883 N N . ALA A 1 494 ? 25.543 -8.143 -48.843 1.00 94.38 494 ALA A N 1
ATOM 3884 C CA . ALA A 1 494 ? 25.698 -8.773 -47.533 1.00 94.38 494 ALA A CA 1
ATOM 3885 C C . ALA A 1 494 ? 26.042 -7.758 -46.424 1.00 94.38 494 ALA A C 1
ATOM 3887 O O . ALA A 1 494 ? 25.543 -7.868 -45.303 1.00 94.38 494 ALA A O 1
ATOM 3888 N N . VAL A 1 495 ? 26.880 -6.751 -46.715 1.00 93.94 495 VAL A N 1
ATOM 3889 C CA . VAL A 1 495 ? 27.167 -5.661 -45.765 1.00 93.94 495 VAL A CA 1
ATOM 3890 C C . VAL A 1 495 ? 25.933 -4.796 -45.522 1.00 93.94 495 VAL A C 1
ATOM 3892 O O . VAL A 1 495 ? 25.688 -4.433 -44.375 1.00 93.94 495 VAL A O 1
ATOM 3895 N N . LEU A 1 496 ? 25.147 -4.488 -46.557 1.00 95.06 496 LEU A N 1
ATOM 3896 C CA . LEU A 1 496 ? 23.896 -3.738 -46.419 1.00 95.06 496 LEU A CA 1
ATOM 3897 C C . LEU A 1 496 ? 22.912 -4.456 -45.497 1.00 95.06 496 LEU A C 1
ATOM 3899 O O . LEU A 1 496 ? 22.447 -3.840 -44.540 1.00 95.06 496 LEU A O 1
ATOM 3903 N N . ASP A 1 497 ? 22.668 -5.748 -45.713 1.00 95.25 497 ASP A N 1
ATOM 3904 C CA . ASP A 1 497 ? 21.762 -6.544 -44.878 1.00 95.25 497 ASP A CA 1
ATOM 3905 C C . ASP A 1 497 ? 22.217 -6.560 -43.412 1.00 95.25 497 ASP A C 1
ATOM 3907 O O . ASP A 1 497 ? 21.422 -6.366 -42.488 1.00 95.25 497 ASP A O 1
ATOM 3911 N N . LYS A 1 498 ? 23.524 -6.741 -43.184 1.00 94.62 498 LYS A N 1
ATOM 3912 C CA . LYS A 1 498 ? 24.133 -6.721 -41.846 1.00 94.62 498 LYS A CA 1
ATOM 3913 C C . LYS A 1 498 ? 23.998 -5.354 -41.171 1.00 94.62 498 LYS A C 1
ATOM 3915 O O . LYS A 1 498 ? 23.647 -5.287 -39.994 1.00 94.62 498 LYS A O 1
ATOM 3920 N N . LEU A 1 499 ? 24.254 -4.263 -41.895 1.00 94.62 499 LEU A N 1
ATOM 3921 C CA . LEU A 1 499 ? 24.100 -2.902 -41.373 1.00 94.62 499 LEU A CA 1
ATOM 3922 C C . LEU A 1 499 ? 22.634 -2.574 -41.082 1.00 94.62 499 LEU A C 1
ATOM 3924 O O . LEU A 1 499 ? 22.344 -2.000 -40.036 1.00 94.62 499 LEU A O 1
ATOM 3928 N N . GLN A 1 500 ? 21.706 -2.979 -41.949 1.00 94.88 500 GLN A N 1
ATOM 3929 C CA . GLN A 1 500 ? 20.271 -2.796 -41.733 1.00 94.88 500 GLN A CA 1
ATOM 3930 C C . GLN A 1 500 ? 19.787 -3.525 -40.478 1.00 94.88 500 GLN A C 1
ATOM 3932 O O . GLN A 1 500 ? 19.045 -2.940 -39.696 1.00 94.88 500 GLN A O 1
ATOM 3937 N N . GLN A 1 501 ? 20.250 -4.753 -40.220 1.00 93.44 501 GLN A N 1
ATOM 3938 C CA . GLN A 1 501 ? 19.922 -5.467 -38.979 1.00 93.44 501 GLN A CA 1
ATOM 3939 C C . GLN A 1 501 ? 20.373 -4.694 -37.731 1.00 93.44 501 GLN A C 1
ATOM 3941 O O . GLN A 1 501 ? 19.603 -4.558 -36.779 1.00 93.44 501 GLN A O 1
ATOM 3946 N N . VAL A 1 502 ? 21.591 -4.143 -37.751 1.00 93.69 502 VAL A N 1
ATOM 3947 C CA . VAL A 1 502 ? 22.133 -3.328 -36.652 1.00 93.69 502 VAL A CA 1
ATOM 3948 C C . VAL A 1 502 ? 21.333 -2.032 -36.473 1.00 93.69 502 VAL A C 1
ATOM 3950 O O . VAL A 1 502 ? 20.948 -1.699 -35.350 1.00 93.69 502 VAL A O 1
ATOM 3953 N N . LEU A 1 503 ? 21.041 -1.320 -37.565 1.00 93.62 503 LEU A N 1
ATOM 3954 C CA . LEU A 1 503 ? 20.274 -0.070 -37.561 1.00 93.62 503 LEU A CA 1
ATOM 3955 C C . LEU A 1 503 ? 18.847 -0.279 -37.040 1.00 93.62 503 LEU A C 1
ATOM 3957 O O . LEU A 1 503 ? 18.412 0.433 -36.136 1.00 93.62 503 LEU A O 1
ATOM 3961 N N . THR A 1 504 ? 18.127 -1.268 -37.575 1.00 94.06 504 THR A N 1
ATOM 3962 C CA . THR A 1 504 ? 16.739 -1.557 -37.189 1.00 94.06 504 THR A CA 1
ATOM 3963 C C . THR A 1 504 ? 16.645 -1.983 -35.732 1.00 94.06 504 THR A C 1
ATOM 3965 O O . THR A 1 504 ? 15.782 -1.481 -35.013 1.00 94.06 504 THR A O 1
ATOM 3968 N N . TRP A 1 505 ? 17.544 -2.858 -35.270 1.00 93.50 505 TRP A N 1
ATOM 3969 C CA . TRP A 1 505 ? 17.564 -3.271 -33.867 1.00 93.50 505 TRP A CA 1
ATOM 3970 C C . TRP A 1 505 ? 17.823 -2.081 -32.939 1.00 93.50 505 TRP A C 1
ATOM 3972 O O . TRP A 1 505 ? 17.078 -1.880 -31.984 1.00 93.50 505 TRP A O 1
ATOM 3982 N N . THR A 1 506 ? 18.831 -1.262 -33.255 1.00 91.88 506 THR A N 1
ATOM 3983 C CA . THR A 1 506 ? 19.215 -0.125 -32.406 1.00 91.88 506 THR A CA 1
ATOM 3984 C C . THR A 1 506 ? 18.089 0.899 -32.308 1.00 91.88 506 THR A C 1
ATOM 3986 O O . THR A 1 506 ? 17.796 1.357 -31.211 1.00 91.88 506 THR A O 1
ATOM 3989 N N . ARG A 1 507 ? 17.429 1.229 -33.428 1.00 93.06 507 ARG A N 1
ATOM 3990 C CA . ARG A 1 507 ? 16.285 2.157 -33.441 1.00 93.06 507 ARG A CA 1
ATOM 3991 C C . ARG A 1 507 ? 15.104 1.618 -32.644 1.00 93.06 507 ARG A C 1
ATOM 3993 O O . ARG A 1 507 ? 14.610 2.312 -31.773 1.00 93.06 507 ARG A O 1
ATOM 4000 N N . THR A 1 508 ? 14.724 0.363 -32.881 1.00 92.38 508 THR A N 1
ATOM 4001 C CA . THR A 1 508 ? 13.591 -0.257 -32.173 1.00 92.38 508 THR A CA 1
ATOM 4002 C C . THR A 1 508 ? 13.827 -0.272 -30.665 1.00 92.38 508 THR A C 1
ATOM 4004 O O . THR A 1 508 ? 12.937 0.056 -29.891 1.00 92.38 508 THR A O 1
ATOM 4007 N N . GLN A 1 509 ? 15.041 -0.624 -30.236 1.00 90.81 509 GLN A N 1
ATOM 4008 C CA . GLN A 1 509 ? 15.386 -0.603 -28.817 1.00 90.81 509 GLN A CA 1
ATOM 4009 C C . GLN A 1 509 ? 15.425 0.813 -28.256 1.00 90.81 509 GLN A C 1
ATOM 4011 O O . GLN A 1 509 ? 14.929 1.043 -27.160 1.00 90.81 509 GLN A O 1
ATOM 4016 N N . ALA A 1 510 ? 15.972 1.772 -28.996 1.00 90.19 510 ALA A N 1
ATOM 4017 C CA . ALA A 1 510 ? 15.971 3.156 -28.560 1.00 90.19 510 ALA A CA 1
ATOM 4018 C C . ALA A 1 510 ? 14.561 3.722 -28.392 1.00 90.19 510 ALA A C 1
ATOM 4020 O O . ALA A 1 510 ? 14.326 4.401 -27.403 1.00 90.19 510 ALA A O 1
ATOM 4021 N N . ASP A 1 511 ? 13.629 3.399 -29.290 1.00 90.56 511 ASP A N 1
ATOM 4022 C CA . ASP A 1 511 ? 12.230 3.816 -29.176 1.00 90.56 511 ASP A CA 1
ATOM 4023 C C . ASP A 1 511 ? 11.585 3.253 -27.893 1.00 90.56 511 ASP A C 1
ATOM 4025 O O . ASP A 1 511 ? 10.878 3.968 -27.184 1.00 90.56 511 ASP A O 1
ATOM 4029 N N . GLU A 1 512 ? 11.879 1.994 -27.537 1.00 90.88 512 GLU A N 1
ATOM 4030 C CA . GLU A 1 512 ? 11.442 1.399 -26.263 1.00 90.88 512 GLU A CA 1
ATOM 4031 C C . GLU A 1 512 ? 12.039 2.143 -25.056 1.00 90.88 512 GLU A C 1
ATOM 4033 O O . GLU A 1 512 ? 11.319 2.500 -24.122 1.00 90.88 512 GLU A O 1
ATOM 4038 N N . TYR A 1 513 ? 13.347 2.416 -25.074 1.00 90.06 513 TYR A N 1
ATOM 4039 C CA . TYR A 1 513 ? 14.027 3.139 -23.997 1.00 90.06 513 TYR A CA 1
ATOM 4040 C C . TYR A 1 513 ? 13.583 4.603 -23.882 1.00 90.06 513 TYR A C 1
ATOM 4042 O O . TYR A 1 513 ? 13.441 5.097 -22.764 1.00 90.06 513 TYR A O 1
ATOM 4050 N N . MET A 1 514 ? 13.303 5.274 -25.000 1.00 89.62 514 MET A N 1
ATOM 4051 C CA . MET A 1 514 ? 12.735 6.623 -25.037 1.00 89.62 514 MET A CA 1
ATOM 4052 C C . MET A 1 514 ? 11.354 6.647 -24.389 1.00 89.62 514 MET A C 1
ATOM 4054 O O . MET A 1 514 ? 11.127 7.475 -23.515 1.00 89.62 514 MET A O 1
ATOM 4058 N N . ALA A 1 515 ? 10.479 5.690 -24.715 1.00 89.44 515 ALA A N 1
ATOM 4059 C CA . ALA A 1 515 ? 9.164 5.593 -24.083 1.00 89.44 515 ALA A CA 1
ATOM 4060 C C . ALA A 1 515 ? 9.265 5.401 -22.558 1.00 89.44 515 ALA A C 1
ATOM 4062 O O . ALA A 1 515 ? 8.483 5.976 -21.798 1.00 89.44 515 ALA A O 1
ATOM 4063 N N . PHE A 1 516 ? 10.244 4.624 -22.080 1.00 88.88 516 PHE A N 1
ATOM 4064 C CA . PHE A 1 516 ? 10.494 4.501 -20.641 1.00 88.88 516 PHE A CA 1
ATOM 4065 C C . PHE A 1 516 ? 11.061 5.784 -20.020 1.00 88.88 516 PHE A C 1
ATOM 4067 O O . PHE A 1 516 ? 10.673 6.131 -18.907 1.00 88.88 516 PHE A O 1
ATOM 4074 N N . ALA A 1 517 ? 11.972 6.476 -20.709 1.00 87.38 517 ALA A N 1
ATOM 4075 C CA . ALA A 1 517 ? 12.550 7.732 -20.238 1.00 87.38 517 ALA A CA 1
ATOM 4076 C C . ALA A 1 517 ? 11.485 8.837 -20.140 1.00 87.38 517 ALA A C 1
ATOM 4078 O O . ALA A 1 517 ? 11.388 9.496 -19.109 1.00 87.38 517 ALA A O 1
ATOM 4079 N N . GLU A 1 518 ? 10.623 8.960 -21.152 1.00 86.75 518 GLU A N 1
ATOM 4080 C CA . GLU A 1 518 ? 9.465 9.860 -21.153 1.00 86.75 518 GLU A CA 1
ATOM 4081 C C . GLU A 1 518 ? 8.519 9.536 -19.992 1.00 86.75 518 GLU A C 1
ATOM 4083 O O . GLU A 1 518 ? 8.179 10.420 -19.213 1.00 86.75 518 GLU A O 1
ATOM 4088 N N . ALA A 1 519 ? 8.187 8.259 -19.774 1.00 86.25 519 ALA A N 1
ATOM 4089 C CA . ALA A 1 519 ? 7.353 7.851 -18.642 1.00 86.25 519 ALA A CA 1
ATOM 4090 C C . ALA A 1 519 ? 7.982 8.157 -17.266 1.00 86.25 519 ALA A C 1
ATOM 4092 O O . ALA A 1 519 ? 7.260 8.341 -16.283 1.00 86.25 519 ALA A O 1
ATOM 4093 N N . PHE A 1 520 ? 9.315 8.193 -17.166 1.00 84.50 520 PHE A N 1
ATOM 4094 C CA . PHE A 1 520 ? 10.027 8.573 -15.943 1.00 84.50 520 PHE A CA 1
ATOM 4095 C C . PHE A 1 520 ? 10.086 10.087 -15.717 1.00 84.50 520 PHE A C 1
ATOM 4097 O O . PHE A 1 520 ? 10.147 10.507 -14.559 1.00 84.50 520 PHE A O 1
ATOM 4104 N N . ASP A 1 521 ? 10.038 10.887 -16.782 1.00 79.31 521 ASP A N 1
ATOM 4105 C CA . ASP A 1 521 ? 10.051 12.350 -16.713 1.00 79.31 521 ASP A CA 1
ATOM 4106 C C . ASP A 1 521 ? 8.635 12.942 -16.581 1.00 79.31 521 ASP A C 1
ATOM 4108 O O . ASP A 1 521 ? 8.444 13.925 -15.864 1.00 79.31 521 ASP A O 1
ATOM 4112 N N . GLU A 1 522 ? 7.629 12.315 -17.197 1.00 71.69 522 GLU A N 1
ATOM 4113 C CA . GLU A 1 522 ? 6.227 12.759 -17.215 1.00 71.69 522 GLU A CA 1
ATOM 4114 C C . GLU A 1 522 ? 5.386 12.251 -16.036 1.00 71.69 522 GLU A C 1
ATOM 4116 O O . GLU A 1 522 ? 4.164 12.394 -16.068 1.00 71.69 522 GLU A O 1
ATOM 4121 N N . THR A 1 523 ? 5.986 11.640 -15.003 1.00 59.94 523 THR A N 1
ATOM 4122 C CA . THR A 1 523 ? 5.206 11.043 -13.904 1.00 59.94 523 THR A CA 1
ATOM 4123 C C . THR A 1 523 ? 4.184 12.047 -13.385 1.00 59.94 523 THR A C 1
ATOM 4125 O O . THR A 1 523 ? 4.591 13.081 -12.853 1.00 59.94 523 THR A O 1
ATOM 4128 N N . GLU A 1 524 ? 2.893 11.729 -13.564 1.00 58.66 524 GLU A N 1
ATOM 4129 C CA . GLU A 1 524 ? 1.775 12.589 -13.179 1.00 58.66 524 GLU A CA 1
ATOM 4130 C C . GLU A 1 524 ? 2.055 13.198 -11.807 1.00 58.66 524 GLU A C 1
ATOM 4132 O O . GLU A 1 524 ? 2.414 12.486 -10.854 1.00 58.66 524 GLU A O 1
ATOM 4137 N N . ASP A 1 525 ? 1.912 14.521 -11.711 1.00 55.50 525 ASP A N 1
ATOM 4138 C CA . ASP A 1 525 ? 1.945 15.183 -10.421 1.00 55.50 525 ASP A CA 1
ATOM 4139 C C . ASP A 1 525 ? 0.990 14.440 -9.493 1.00 55.50 525 ASP A C 1
ATOM 4141 O O . ASP A 1 525 ? -0.127 14.071 -9.871 1.00 55.50 525 ASP A O 1
ATOM 4145 N N . THR A 1 526 ? 1.448 14.187 -8.265 1.00 54.84 526 THR A N 1
ATOM 4146 C CA . THR A 1 526 ? 0.570 13.669 -7.219 1.00 54.84 526 THR A CA 1
ATOM 4147 C C . THR A 1 526 ? -0.673 14.530 -7.227 1.00 54.84 526 THR A C 1
ATOM 4149 O O . THR A 1 526 ? -0.545 15.734 -6.989 1.00 54.84 526 THR A O 1
ATOM 4152 N N . MET A 1 527 ? -1.826 13.919 -7.545 1.00 47.09 527 MET A N 1
ATOM 4153 C CA . MET A 1 527 ? -3.113 14.606 -7.580 1.00 47.09 527 MET A CA 1
ATOM 4154 C C . MET A 1 527 ? -3.144 15.567 -6.392 1.00 47.09 527 MET A C 1
ATOM 4156 O O . MET A 1 527 ? -2.943 15.094 -5.262 1.00 47.09 527 MET A O 1
ATOM 4160 N N . PRO A 1 528 ? -3.293 16.887 -6.620 1.00 50.41 528 PRO A N 1
ATOM 4161 C CA . PRO A 1 528 ? -3.291 17.840 -5.526 1.00 50.41 528 PRO A CA 1
ATOM 4162 C C . PRO A 1 528 ? -4.300 17.344 -4.500 1.00 50.41 528 PRO A C 1
ATOM 4164 O O . PRO A 1 528 ? -5.378 16.883 -4.888 1.00 50.41 528 PRO A O 1
ATOM 4167 N N . ARG A 1 529 ? -3.920 17.357 -3.213 1.00 47.22 529 ARG A N 1
ATOM 4168 C CA . ARG A 1 529 ? -4.821 16.975 -2.122 1.00 47.22 529 ARG A CA 1
ATOM 4169 C C . ARG A 1 529 ? -6.098 17.782 -2.314 1.00 47.22 529 ARG A C 1
ATOM 4171 O O . ARG A 1 529 ? -6.124 18.980 -2.047 1.00 47.22 529 ARG A O 1
ATOM 4178 N N . MET A 1 530 ? -7.135 17.142 -2.842 1.00 44.41 530 MET A N 1
ATOM 4179 C CA . MET A 1 530 ? -8.435 17.770 -2.917 1.00 44.41 530 MET A CA 1
ATOM 4180 C C . MET A 1 530 ? -8.859 17.932 -1.465 1.00 44.41 530 MET A C 1
ATOM 4182 O O . MET A 1 530 ? -9.027 16.932 -0.765 1.00 44.41 530 MET A O 1
ATOM 4186 N N . SER A 1 531 ? -8.966 19.182 -1.010 1.00 43.16 531 SER A N 1
ATOM 4187 C CA . SER A 1 531 ? -9.720 19.516 0.193 1.00 43.16 531 SER A CA 1
ATOM 4188 C C . SER A 1 531 ? -11.164 19.122 -0.097 1.00 43.16 531 SER A C 1
ATOM 4190 O O . SER A 1 531 ? -11.964 19.885 -0.635 1.00 43.16 531 SER A O 1
ATOM 4192 N N . MET A 1 532 ? -11.456 17.846 0.126 1.00 42.28 532 MET A N 1
ATOM 4193 C CA . MET A 1 532 ? -12.796 17.299 0.084 1.00 42.28 532 MET A CA 1
ATOM 4194 C C . MET A 1 532 ? -13.420 17.671 1.418 1.00 42.28 532 MET A C 1
ATOM 4196 O O . MET A 1 532 ? -13.579 16.809 2.269 1.00 42.28 532 MET A O 1
ATOM 4200 N N . SER A 1 533 ? -13.731 18.957 1.599 1.00 44.53 533 SER A N 1
ATOM 4201 C CA . SER A 1 533 ? -14.737 19.329 2.583 1.00 44.53 533 SER A CA 1
ATOM 4202 C C . SER A 1 533 ? -16.023 18.619 2.169 1.00 44.53 533 SER A C 1
ATOM 4204 O O . SER A 1 533 ? -16.605 18.912 1.118 1.00 44.53 533 SER A O 1
ATOM 4206 N N . GLY A 1 534 ? -16.444 17.637 2.966 1.00 45.84 534 GLY A N 1
ATOM 4207 C CA . GLY A 1 534 ? -17.707 16.920 2.792 1.00 45.84 534 GLY A CA 1
ATOM 4208 C C . GLY A 1 534 ? -18.934 17.826 2.950 1.00 45.84 534 GLY A C 1
ATOM 4209 O O . GLY A 1 534 ? -20.051 17.434 2.602 1.00 45.84 534 GLY A O 1
ATOM 4210 N N . ARG A 1 535 ? -18.743 19.069 3.413 1.00 50.34 535 ARG A N 1
ATOM 4211 C CA . ARG A 1 535 ? -19.762 20.121 3.414 1.00 50.34 535 ARG A CA 1
ATOM 4212 C C . ARG A 1 535 ? -19.807 20.749 2.022 1.00 50.34 535 ARG A C 1
ATOM 4214 O O . ARG A 1 535 ? -19.174 21.763 1.745 1.00 50.34 535 ARG A O 1
ATOM 4221 N N . GLY A 1 536 ? -20.538 20.090 1.125 1.00 38.28 536 GLY A N 1
ATOM 4222 C CA . GLY A 1 536 ? -20.750 20.554 -0.241 1.00 38.28 536 GLY A CA 1
ATOM 4223 C C . GLY A 1 536 ? -21.109 22.041 -0.317 1.00 38.28 536 GLY A C 1
ATOM 4224 O O . GLY A 1 536 ? -21.796 22.560 0.559 1.00 38.28 536 GLY A O 1
ATOM 4225 N N . LEU A 1 537 ? -20.630 22.688 -1.388 1.00 42.94 537 LEU A N 1
ATOM 4226 C CA . LEU A 1 537 ? -21.092 23.964 -1.953 1.00 42.94 537 LEU A CA 1
ATOM 4227 C C . LEU A 1 537 ? -22.307 24.552 -1.213 1.00 42.94 537 LEU A C 1
ATOM 4229 O O . LEU A 1 537 ? -23.454 24.205 -1.506 1.00 42.94 537 LEU A O 1
ATOM 4233 N N . GLY A 1 538 ? -22.035 25.430 -0.246 1.00 31.33 538 GLY A N 1
ATOM 4234 C CA . GLY A 1 538 ? -23.061 26.106 0.536 1.00 31.33 538 GLY A CA 1
ATOM 4235 C C . GLY A 1 538 ? -24.063 26.828 -0.367 1.00 31.33 538 GLY A C 1
ATOM 4236 O O . GLY A 1 538 ? -23.705 27.687 -1.175 1.00 31.33 538 GLY A O 1
ATOM 4237 N N . GLN A 1 539 ? -25.337 26.466 -0.221 1.00 32.66 539 GLN A N 1
ATOM 4238 C CA . GLN A 1 539 ? -26.467 27.154 -0.831 1.00 32.66 539 GLN A CA 1
ATOM 4239 C C . GLN A 1 539 ? -26.717 28.512 -0.152 1.00 32.66 539 GLN A C 1
ATOM 4241 O O . GLN A 1 539 ? -27.081 28.573 1.013 1.00 32.66 539 GLN A O 1
ATOM 4246 N N . HIS A 1 540 ? -26.570 29.567 -0.958 1.00 29.95 540 HIS A N 1
ATOM 4247 C CA . HIS A 1 540 ? -27.491 30.695 -1.177 1.00 29.95 540 HIS A CA 1
ATOM 4248 C C . HIS A 1 540 ? -27.966 31.598 0.000 1.00 29.95 540 HIS A C 1
ATOM 4250 O O . HIS A 1 540 ? -28.684 31.178 0.899 1.00 29.95 540 HIS A O 1
ATOM 4256 N N . LEU A 1 541 ? -27.758 32.910 -0.228 1.00 28.84 541 LEU A N 1
ATOM 4257 C CA . LEU A 1 541 ? -28.500 34.103 0.242 1.00 28.84 541 LEU A CA 1
ATOM 4258 C C . LEU A 1 541 ? -28.150 34.697 1.613 1.00 28.84 541 LEU A C 1
ATOM 4260 O O . LEU A 1 541 ? -28.794 34.417 2.619 1.00 28.84 541 LEU A O 1
ATOM 4264 N N . SER A 1 542 ? -27.315 35.740 1.578 1.00 26.39 542 SER A N 1
ATOM 4265 C CA . SER A 1 542 ? -27.680 36.986 2.252 1.00 26.39 542 SER A CA 1
ATOM 4266 C C . SER A 1 542 ? -27.772 38.118 1.222 1.00 26.39 542 SER A C 1
ATOM 4268 O O . SER A 1 542 ? -27.001 38.226 0.271 1.00 26.39 542 SER A O 1
ATOM 4270 N N . MET A 1 543 ? -28.851 38.870 1.367 1.00 29.48 543 MET A N 1
ATOM 4271 C CA . MET A 1 543 ? -29.346 39.934 0.511 1.00 29.48 543 MET A CA 1
ATOM 4272 C C . MET A 1 543 ? -28.567 41.211 0.856 1.00 29.48 543 MET A C 1
ATOM 4274 O O . MET A 1 543 ? -28.601 41.638 2.008 1.00 29.48 543 MET A O 1
ATOM 4278 N N . GLY A 1 544 ? -27.863 41.813 -0.106 1.00 26.84 544 GLY A N 1
ATOM 4279 C CA . GLY A 1 544 ? -27.063 43.013 0.157 1.00 26.84 544 GLY A CA 1
ATOM 4280 C C . GLY A 1 544 ? -26.333 43.567 -1.065 1.00 26.84 544 GLY A C 1
ATOM 4281 O O . GLY A 1 544 ? -25.135 43.372 -1.207 1.00 26.84 544 GLY A O 1
ATOM 4282 N N . ASP A 1 545 ? -27.099 44.239 -1.923 1.00 27.77 545 ASP A N 1
ATOM 4283 C CA . ASP A 1 545 ? -26.726 45.465 -2.643 1.00 27.77 545 ASP A CA 1
ATOM 4284 C C . ASP A 1 545 ? -25.370 45.523 -3.371 1.00 27.77 545 ASP A C 1
ATOM 4286 O O . ASP A 1 545 ? -24.401 45.990 -2.796 1.00 27.77 545 ASP A O 1
ATOM 4290 N N . TRP A 1 546 ? -25.337 45.175 -4.667 1.00 28.20 546 TRP A N 1
ATOM 4291 C CA . TRP A 1 546 ? -24.474 45.846 -5.655 1.00 28.20 546 TRP A CA 1
ATOM 4292 C C . TRP A 1 546 ? -25.164 45.862 -7.023 1.00 28.20 546 TRP A C 1
ATOM 4294 O O . TRP A 1 546 ? -25.481 44.826 -7.608 1.00 28.20 546 TRP A O 1
ATOM 4304 N N . GLY A 1 547 ? -25.438 47.070 -7.509 1.00 24.39 547 GLY A N 1
ATOM 4305 C CA . GLY A 1 547 ? -26.094 47.319 -8.783 1.00 24.39 547 GLY A CA 1
ATOM 4306 C C . GLY A 1 547 ? -25.175 47.234 -10.004 1.00 24.39 547 GLY A C 1
ATOM 4307 O O . GLY A 1 547 ? -23.974 47.470 -9.928 1.00 24.39 547 GLY A O 1
ATOM 4308 N N . GLY A 1 548 ? -25.821 47.018 -11.154 1.00 24.55 548 GLY A N 1
ATOM 4309 C CA . GLY A 1 548 ? -25.403 47.551 -12.453 1.00 24.55 548 GLY A CA 1
ATOM 4310 C C . GLY A 1 548 ? -24.520 46.653 -13.321 1.00 24.55 548 GLY A C 1
ATOM 4311 O O . GLY A 1 548 ? -23.326 46.535 -13.085 1.00 24.55 548 GLY A O 1
ATOM 4312 N N . GLY A 1 549 ? -25.084 46.143 -14.424 1.00 25.08 549 GLY A N 1
ATOM 4313 C CA . GLY A 1 549 ? -24.292 45.682 -15.571 1.00 25.08 549 GLY A CA 1
ATOM 4314 C C . GLY A 1 549 ? -24.942 44.580 -16.403 1.00 25.08 549 GLY A C 1
ATOM 4315 O O . GLY A 1 549 ? -24.690 43.404 -16.182 1.00 25.08 549 GLY A O 1
ATOM 4316 N N . MET A 1 550 ? -25.764 44.967 -17.380 1.00 24.61 550 MET A N 1
ATOM 4317 C CA . MET A 1 550 ? -26.271 44.108 -18.459 1.00 24.61 550 MET A CA 1
ATOM 4318 C C . MET A 1 550 ? -25.155 43.328 -19.178 1.00 24.61 550 MET A C 1
ATOM 4320 O O . MET A 1 550 ? -24.191 43.945 -19.617 1.00 24.61 550 MET A O 1
ATOM 4324 N N . ALA A 1 551 ? -25.380 42.040 -19.458 1.00 27.70 551 ALA A N 1
ATOM 4325 C CA . ALA A 1 551 ? -25.254 41.475 -20.809 1.00 27.70 551 ALA A CA 1
ATOM 4326 C C . ALA A 1 551 ? -25.811 40.042 -20.862 1.00 27.70 551 ALA A C 1
ATOM 4328 O O . ALA A 1 551 ? -25.369 39.134 -20.166 1.00 27.70 551 ALA A O 1
ATOM 4329 N N . SER A 1 552 ? -26.797 39.875 -21.731 1.00 24.45 552 SER A N 1
ATOM 4330 C CA . SER A 1 552 ? -27.465 38.647 -22.147 1.00 24.45 552 SER A CA 1
ATOM 4331 C C . SER A 1 552 ? -26.540 37.649 -22.851 1.00 24.45 552 SER A C 1
ATOM 4333 O O . SER A 1 552 ? -25.850 38.031 -23.799 1.00 24.45 552 SER A O 1
ATOM 4335 N N . LYS A 1 553 ? -26.672 36.360 -22.523 1.00 26.28 553 LYS A N 1
ATOM 4336 C CA . LYS A 1 553 ? -26.719 35.291 -23.532 1.00 26.28 553 LYS A CA 1
ATOM 4337 C C . LYS A 1 553 ? -27.355 34.027 -22.955 1.00 26.28 553 LYS A C 1
ATOM 4339 O O . LYS A 1 553 ? -26.803 33.382 -22.071 1.00 26.28 553 LYS A O 1
ATOM 4344 N N . GLU A 1 554 ? -28.549 33.741 -23.456 1.00 24.20 554 GLU A N 1
ATOM 4345 C CA . GLU A 1 554 ? -29.190 32.434 -23.406 1.00 24.20 554 GLU A CA 1
ATOM 4346 C C . GLU A 1 554 ? -28.329 31.429 -24.177 1.00 24.20 554 GLU A C 1
ATOM 4348 O O . GLU A 1 554 ? -27.874 31.745 -25.271 1.00 24.20 554 GLU A O 1
ATOM 4353 N N . ASP A 1 555 ? -28.145 30.232 -23.625 1.00 26.33 555 ASP A N 1
ATOM 4354 C CA . ASP A 1 555 ? -28.230 29.004 -24.412 1.00 26.33 555 ASP A CA 1
ATOM 4355 C C . ASP A 1 555 ? -28.610 27.838 -23.495 1.00 26.33 555 ASP A C 1
ATOM 4357 O O . ASP A 1 555 ? -27.941 27.494 -22.520 1.00 26.33 555 ASP A O 1
ATOM 4361 N N . SER A 1 556 ? -29.772 27.275 -23.802 1.00 24.95 556 SER A N 1
ATOM 4362 C CA . SER A 1 556 ? -30.415 26.159 -23.131 1.00 24.95 556 SER A CA 1
ATOM 4363 C C . SER A 1 556 ? -29.967 24.831 -23.735 1.00 24.95 556 SER A C 1
ATOM 4365 O O . SER A 1 556 ? -30.179 24.620 -24.927 1.00 24.95 556 SER A O 1
ATOM 4367 N N . VAL A 1 557 ? -29.513 23.880 -22.915 1.00 28.92 557 VAL A N 1
ATOM 4368 C CA . VAL A 1 557 ? -29.639 22.445 -23.225 1.00 28.92 557 VAL A CA 1
ATOM 4369 C C . VAL A 1 557 ? -30.059 21.696 -21.958 1.00 28.92 557 VAL A C 1
ATOM 4371 O O . VAL A 1 557 ? -29.436 21.809 -20.907 1.00 28.92 557 VAL A O 1
ATOM 4374 N N . LYS A 1 558 ? -31.184 20.986 -22.073 1.00 25.95 558 LYS A N 1
ATOM 4375 C CA . LYS A 1 558 ? -31.842 20.151 -21.058 1.00 25.95 558 LYS A CA 1
ATOM 4376 C C . LYS A 1 558 ? -31.332 18.702 -21.109 1.00 25.95 558 LYS A C 1
ATOM 4378 O O . LYS A 1 558 ? -31.037 18.216 -22.196 1.00 25.95 558 LYS A O 1
ATOM 4383 N N . GLY A 1 559 ? -31.426 18.015 -19.966 1.00 25.53 559 GLY A N 1
ATOM 4384 C CA . GLY A 1 559 ? -31.463 16.547 -19.811 1.00 25.53 559 GLY A CA 1
ATOM 4385 C C . GLY A 1 559 ? -30.325 16.028 -18.922 1.00 25.53 559 GLY A C 1
ATOM 4386 O O . GLY A 1 559 ? -29.186 16.415 -19.127 1.00 25.53 559 GLY A O 1
ATOM 4387 N N . ASP A 1 560 ? -30.495 15.203 -17.889 1.00 26.14 560 ASP A N 1
ATOM 4388 C CA . ASP A 1 560 ? -31.653 14.522 -17.314 1.00 26.14 560 ASP A CA 1
ATOM 4389 C C . ASP A 1 560 ? -31.384 14.288 -15.816 1.00 26.14 560 ASP A C 1
ATOM 4391 O O . ASP A 1 560 ? -30.280 13.926 -15.406 1.00 26.14 560 ASP A O 1
ATOM 4395 N N . ALA A 1 561 ? -32.409 14.503 -14.991 1.00 25.81 561 ALA A N 1
ATOM 4396 C CA . ALA A 1 561 ? -32.371 14.317 -13.546 1.00 25.81 561 ALA A CA 1
ATOM 4397 C C . ALA A 1 561 ? -32.644 12.850 -13.167 1.00 25.81 561 ALA A C 1
ATOM 4399 O O . ALA A 1 561 ? -33.686 12.299 -13.519 1.00 25.81 561 ALA A O 1
ATOM 4400 N N . TRP A 1 562 ? -31.752 12.245 -12.378 1.00 24.75 562 TRP A N 1
ATOM 4401 C CA . TRP A 1 562 ? -31.977 10.960 -11.706 1.00 24.75 562 TRP A CA 1
ATOM 4402 C C . TRP A 1 562 ? -32.366 11.206 -10.238 1.00 24.75 562 TRP A C 1
ATOM 4404 O O . TRP A 1 562 ? -31.559 11.764 -9.492 1.00 24.75 562 TRP A O 1
ATOM 4414 N N . PRO A 1 563 ? -33.568 10.812 -9.775 1.00 29.31 563 PRO A N 1
ATOM 4415 C CA . PRO A 1 563 ? -33.956 10.983 -8.381 1.00 29.31 563 PRO A CA 1
ATOM 4416 C C . PRO A 1 563 ? -33.575 9.752 -7.546 1.00 29.31 563 PRO A C 1
ATOM 4418 O O . PRO A 1 563 ? -34.181 8.687 -7.671 1.00 29.31 563 PRO A O 1
ATOM 4421 N N . TRP A 1 564 ? -32.626 9.918 -6.623 1.00 25.30 564 TRP A N 1
ATOM 4422 C CA . TRP A 1 564 ? -32.439 8.999 -5.499 1.00 25.30 564 TRP A CA 1
ATOM 4423 C C . TRP A 1 564 ? -33.600 9.181 -4.514 1.00 25.30 564 TRP A C 1
ATOM 4425 O O . TRP A 1 564 ? -33.654 10.148 -3.756 1.00 25.30 564 TRP A O 1
ATOM 4435 N N . ARG A 1 565 ? -34.571 8.262 -4.538 1.00 25.47 565 ARG A N 1
ATOM 4436 C CA . ARG A 1 565 ? -35.592 8.151 -3.488 1.00 25.47 565 ARG A CA 1
ATOM 4437 C C . ARG A 1 565 ? -35.055 7.295 -2.343 1.00 25.47 565 ARG A C 1
ATOM 4439 O O . ARG A 1 565 ? -34.932 6.082 -2.483 1.00 25.47 565 ARG A O 1
ATOM 4446 N N . CYS A 1 566 ? -34.824 7.930 -1.196 1.00 24.66 566 CYS A N 1
ATOM 4447 C CA . CYS A 1 566 ? -34.773 7.274 0.107 1.00 24.66 566 CYS A CA 1
ATOM 4448 C C . CYS A 1 566 ? -36.092 6.535 0.370 1.00 24.66 566 CYS A C 1
ATOM 4450 O O . CYS A 1 566 ? -37.160 7.150 0.383 1.00 24.66 566 CYS A O 1
ATOM 4452 N N . PHE A 1 567 ? -36.020 5.228 0.619 1.00 24.08 567 PHE A N 1
ATOM 4453 C CA . PHE A 1 567 ? -37.146 4.430 1.099 1.00 24.08 567 PHE A CA 1
ATOM 4454 C C . PHE A 1 567 ? -36.914 4.070 2.572 1.00 24.08 567 PHE A C 1
ATOM 4456 O O . PHE A 1 567 ? -36.452 2.987 2.911 1.00 24.08 567 PHE A O 1
ATOM 4463 N N . CYS A 1 568 ? -37.250 5.005 3.463 1.00 26.33 568 CYS A N 1
ATOM 4464 C CA . CYS A 1 568 ? -37.550 4.698 4.860 1.00 26.33 568 CYS A CA 1
ATOM 4465 C C . CYS A 1 568 ? -39.047 4.379 4.948 1.00 26.33 568 CYS A C 1
ATOM 4467 O O . CYS A 1 568 ? -39.875 5.284 5.027 1.00 26.33 568 CYS A O 1
ATOM 4469 N N . GLY A 1 569 ? -39.400 3.094 4.891 1.00 25.48 569 GLY A N 1
ATOM 4470 C CA . GLY A 1 569 ? -40.775 2.615 5.029 1.00 25.48 569 GLY A CA 1
ATOM 4471 C C . GLY A 1 569 ? -40.981 1.901 6.360 1.00 25.48 569 GLY A C 1
ATOM 4472 O O . GLY A 1 569 ? -40.587 0.749 6.509 1.00 25.48 569 GLY A O 1
ATOM 4473 N N . ARG A 1 570 ? -41.606 2.595 7.318 1.00 23.97 570 ARG A N 1
ATOM 4474 C CA . ARG A 1 570 ? -42.247 1.997 8.499 1.00 23.97 570 ARG A CA 1
ATOM 4475 C C . ARG A 1 570 ? -43.389 1.069 8.069 1.00 23.97 570 ARG A C 1
ATOM 4477 O O . ARG A 1 570 ? -44.079 1.350 7.093 1.00 23.97 570 ARG A O 1
ATOM 4484 N N . ALA A 1 571 ? -43.585 0.016 8.861 1.00 28.30 571 ALA A N 1
ATOM 4485 C CA . ALA A 1 571 ? -44.726 -0.900 8.840 1.00 28.30 571 ALA A CA 1
ATOM 4486 C C . ALA A 1 571 ? -46.079 -0.168 9.038 1.00 28.30 571 ALA A C 1
ATOM 4488 O O . ALA A 1 571 ? -46.099 0.999 9.451 1.00 28.30 571 ALA A O 1
ATOM 4489 N N . PRO A 1 572 ? -47.208 -0.837 8.751 1.00 35.25 572 PRO A N 1
ATOM 4490 C CA . PRO A 1 572 ? -47.717 -1.887 9.646 1.00 35.25 572 PRO A CA 1
ATOM 4491 C C . PRO A 1 572 ? -47.774 -3.293 9.043 1.00 35.25 572 PRO A C 1
ATOM 4493 O O . PRO A 1 572 ? -48.007 -3.416 7.820 1.00 35.25 572 PRO A O 1
#

Nearest PDB structures (foldseek):
  4mvf-assembly1_A  TM=6.861E-01  e=3.475E-06  Plasmodium falciparum K1
  5k8q-assembly1_A  TM=6.253E-01  e=1.805E-03  Homo sapiens
  6yns-as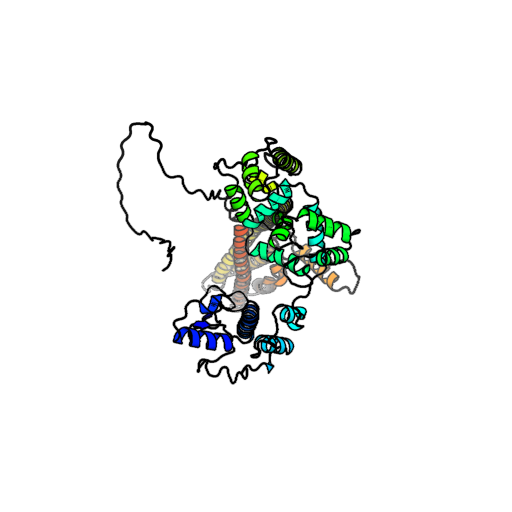sembly5_I  TM=4.741E-01  e=1.018E-03  Homo sapiens
  2be6-assembly4_B  TM=4.814E-01  e=1.514E-03  Homo sapiens
  5w9r-assembly1_A  TM=2.781E-01  e=1.486E-05  Toxoplasma gondii

pLDDT: mean 74.93, std 18.94, range [23.97, 95.31]

Organism: NCBI:txid311494

Sequence (572 aa):
LPATDAGDPRYAKVFGFGILGTLVDDCGDRSCWPPEGHMLHQAAQANKDRGWILRLTGTLRIAWDSWSLGTVMYAIIDGRLPFGRRTQADAGLVRFPASFDTLEPSAQVLVEGLLCRNTTVRMQVPEALKHSWFRSFCRRTAAESATAVRKLEGFSSAKLAKRLFGHFLVEFLDARALRQVSRSFYDMDFDGDGLLSLHDLEASAKNAAIKNPKGVAQDVLRAFDCQGSCGLTLSRFAASLAEEAIDGRSLCLAFESIDGDGSQQIAPPELLEVLRTFDPSVTLQEVVDHIADVETEAPRCLGASEDHVLDFDEFAQLFPHRAARLEMLERRTEQSRASARDLSGRFWATWGEAQAWLSVLDDVARSLDELKIVVIEQFREVEVRHAALDDIQRGIRRAHERLCSVPGPLDCAEETKKRQRVRAARRSPRGVCQNPKPDVFYGFDTFMQDRSIEEHWPGLVKEEDVSVARARRRKERRALTVADYLTVCDSAEAVLDKLQQVLTWTRTQADEYMAFAEAFDETEDTMPRMSMSGRGLGQHLSMGDWGGGMASKEDSVKGDAWPWRCFCGRAP

Foldseek 3Di:
DDDDPDDDQLAWDWDDAQPRTWTQHPLGIDHLFALVVVVQVVVCVVVVNPCSVVPDDPLVSQLRRLSRVLQVLCCVPQSDGQDDPPDSVVVVDSPRPDPCVVPDVQSVVLSCLSNPNPSVSRQGPLNSCVGVVVVVVLPQDLVLLLVLLVLLLVLLPDFLLLLLVLLLLLVLFDPVLLVVLVNNVCSLVPSNPQFRALVSQLVSCVSNVPPCSNVSSVSSCVSLDDPPDRGHHSSSSSSSCSLVSHDPVSLLVSQLVLCPVPPLKHALVSSVVSSCVVPVVDDSVSSLVLLQVLLVVFDPPPDRDPPSIAHSVSSNSSRVNSVVVVVVVVVVVVVVLVVLLVQLVLLVVQVVVQVVLLVLLVVLLVLLVVLLVQLLPPPDDPVSNLVSLVVLLVSLVSQLVSLCQWTFDDRLVVVVVVVVVVVVVVPDDDDDDDDDPPPPPDGSRCVLSVVSVVVVSNCQLVVLSVLSVVLNVVVVVDDHDSVSSVSNSVSSVSVSVSSVVSSVVSVVVSVVSVVSSCCSVPVPDDPPPPPPPVPPDDDDDDDDDDDDDDDDDDDDDDDDDDDDDDDPDDDD

Mean predicted aligned error: 16.97 Å

InterPro domains:
  IPR000719 Protein kinase domain [PS50011] (1-134)
  IPR002048 EF-hand domain [PS50222] (176-211)
  IPR011009 Protein kinase-like domain superfamily [SSF56112] (11-143)
  IPR011992 EF-hand domain pair [SSF47473] (172-320)
  IPR018247 EF-Hand 1, calcium-binding site [PS00018] (189-201)
  IPR018247 EF-Hand 1, calcium-binding site [PS00018] (259-271)